Protein AF-A0A135VPW1-F1 (afdb_monomer)

Nearest PDB structures (foldseek):
  7voo-assembly1_A  TM=2.175E-01  e=2.172E-09  Homo sapiens
  7nwl-assembly1_C  TM=2.442E-01  e=1.179E-07  Homo sapiens
  4m00-assembly1_A  TM=2.120E-01  e=1.866E-07  Staphylococcus aureus subsp. aureus NCTC 8325
  6d5a-assembly1_A  TM=3.631E-01  e=8.251E-03  Mycobacterium tuberculosis H37Rv
  4z7a-assembly1_A  TM=3.609E-01  e=1.138E-02  Mycobacterium tuberculosis H37Ra

Solvent-accessible surface area (backbone atoms only — not comparable to full-atom values): 35869 Å² total; per-residue (Å²): 135,85,81,90,79,88,80,87,85,86,87,92,88,79,90,86,77,92,77,91,85,85,85,89,82,86,85,88,84,90,81,95,77,90,81,80,91,71,83,87,72,80,78,76,82,50,71,38,74,47,76,44,75,45,57,73,94,61,52,63,44,35,34,21,39,41,37,38,37,17,52,64,87,46,52,34,57,48,29,40,40,37,34,22,35,64,87,81,68,42,81,74,49,72,40,54,14,37,85,76,4,44,26,74,45,74,56,37,66,68,43,48,26,39,33,36,32,20,53,75,90,39,90,84,57,69,78,42,74,53,74,53,71,24,87,34,53,67,60,48,80,48,77,48,67,34,22,72,86,73,81,71,48,37,16,22,39,43,34,43,33,19,33,89,76,69,43,66,30,48,60,28,38,39,36,36,18,33,62,91,78,65,47,74,75,51,70,42,69,24,55,83,12,34,43,77,48,74,63,38,65,73,42,53,32,31,40,38,34,22,34,42,92,35,97,85,37,51,68,41,76,57,47,72,51,75,51,74,33,78,35,50,49,50,38,64,50,75,49,76,38,66,79,61,76,55,74,58,28,40,15,42,40,40,35,34,22,35,41,83,56,66,45,47,38,61,64,29,42,37,39,34,20,37,79,88,67,51,76,73,52,74,50,60,18,42,87,78,6,52,43,74,47,58,57,45,70,76,39,45,37,29,38,33,35,29,43,96,89,39,65,32,52,85,31,68,49,74,50,61,36,70,39,73,93,51,58,58,56,55,37,46,75,44,77,66,62,68,46,83,41,58,66,89,58,79,81,41,68,47,52,34,41,36,37,36,95,51,43,34,33,38,37,35,24,50,74,83,41,83,72,48,74,46,84,34,81,50,45,67,41,78,48,73,46,62,52,46,86,48,42,100,76,61,65,77,44,78,42,45,42,33,42,35,40,30,34,72,74,70,34,55,30,75,49,75,33,48,40,33,33,30,65,93,69,60,44,43,75,50,69,52,78,70,48,76,48,53,58,87,59,72,85,51,64,50,50,32,39,47,52,45,95,55,46,33,38,37,40,33,21,48,71,85,39,88,69,49,70,48,73,45,43,70,93,57,35,64,50,74,49,77,57,59,84,61,67,72,41,80,41,43,38,34,41,37,38,31,30,75,62,68,34,64,34,74,52,75,36,50,36,38,27,39,67,61,87,76,54,40,43,73,80,42,73,56,73,72,42,77,50,45,40,81,51,70,84,44,66,51,49,37,30,42,50,58,99,50,56,38,33,33,38,35,21,52,75,86,40,79,77,46,74,50,77,37,84,64,49,66,50,74,47,68,68,43,78,58,65,68,45,80,42,46,38,33,45,36,39,30,30,75,59,70,32,61,32,73,52,75,32,48,35,41,27,40,74,47,77,72,67,65,57,58,61,56,54,57,55,56,54,55,54,51,53,53,52,50,52,51,55,52,62,72,73,73,119

Structure (mmCIF, N/CA/C/O backbone):
data_AF-A0A135VPW1-F1
#
_entry.id   AF-A0A135VPW1-F1
#
loop_
_atom_site.group_PDB
_atom_site.id
_atom_site.type_symbol
_atom_site.label_atom_id
_atom_site.label_alt_id
_atom_site.label_comp_id
_atom_site.label_asym_id
_atom_site.label_entity_id
_atom_site.label_seq_id
_atom_site.pdbx_PDB_ins_code
_atom_site.Cartn_x
_atom_site.Cartn_y
_atom_site.Cartn_z
_atom_site.occupancy
_atom_site.B_iso_or_equiv
_atom_site.auth_seq_id
_atom_site.auth_comp_id
_atom_site.auth_asym_id
_atom_site.auth_atom_id
_atom_site.pdbx_PDB_model_num
ATOM 1 N N . MET A 1 1 ? -63.974 31.545 24.835 1.00 36.44 1 MET A N 1
ATOM 2 C CA . MET A 1 1 ? -63.116 31.720 26.025 1.00 36.44 1 MET A CA 1
ATOM 3 C C . MET A 1 1 ? -61.900 32.554 25.612 1.00 36.44 1 MET A C 1
ATOM 5 O O . MET A 1 1 ? -61.268 32.210 24.627 1.00 36.44 1 MET A O 1
ATOM 9 N N . SER A 1 2 ? -61.727 33.715 26.259 1.00 33.91 2 SER A N 1
ATOM 10 C CA . SER A 1 2 ? -60.556 34.624 26.380 1.00 33.91 2 SER A CA 1
ATOM 11 C C . SER A 1 2 ? -59.252 34.277 25.620 1.00 33.91 2 SER A C 1
ATOM 13 O O . SER A 1 2 ? -58.681 33.228 25.871 1.00 33.91 2 SER A O 1
ATOM 15 N N . LYS A 1 3 ? -58.796 35.082 24.639 1.00 34.78 3 LYS A N 1
ATOM 16 C CA . LYS A 1 3 ? -57.870 36.258 24.734 1.00 34.78 3 LYS A CA 1
ATOM 17 C C . LYS A 1 3 ? -56.442 35.906 25.210 1.00 34.78 3 LYS A C 1
ATOM 19 O O . LYS A 1 3 ? -56.280 35.508 26.351 1.00 34.78 3 LYS A O 1
ATOM 24 N N . ILE A 1 4 ? -55.439 35.953 24.315 1.00 37.72 4 ILE A N 1
ATOM 25 C CA . ILE A 1 4 ? -54.519 37.094 24.017 1.00 37.72 4 ILE A CA 1
ATOM 26 C C . ILE A 1 4 ? -53.547 37.381 25.169 1.00 37.72 4 ILE A C 1
ATOM 28 O O . ILE A 1 4 ? -54.029 37.569 26.271 1.00 37.72 4 ILE A O 1
ATOM 32 N N . HIS A 1 5 ? -52.239 37.494 24.878 1.00 37.44 5 HIS A N 1
ATOM 33 C CA . HIS A 1 5 ? -51.304 38.622 25.148 1.00 37.44 5 HIS A CA 1
ATOM 34 C C . HIS A 1 5 ? -49.951 38.266 24.473 1.00 37.44 5 HIS A C 1
ATOM 36 O O . HIS A 1 5 ? -49.428 37.190 24.712 1.00 37.44 5 HIS A O 1
ATOM 42 N N . ARG A 1 6 ? -49.493 38.979 23.423 1.00 35.12 6 ARG A N 1
ATOM 43 C CA . ARG A 1 6 ? -48.695 40.237 23.444 1.00 35.12 6 ARG A CA 1
ATOM 44 C C . ARG A 1 6 ? -47.349 40.010 24.171 1.00 35.12 6 ARG A C 1
ATOM 46 O O . ARG A 1 6 ? -47.383 39.634 25.327 1.00 35.12 6 ARG A O 1
ATOM 53 N N . ALA A 1 7 ? -46.160 40.248 23.608 1.00 26.55 7 ALA A N 1
ATOM 54 C CA . ALA A 1 7 ? -45.679 41.496 23.004 1.00 26.55 7 ALA A CA 1
ATOM 55 C C . ALA A 1 7 ? -44.160 41.419 22.653 1.00 26.55 7 ALA A C 1
ATOM 57 O O . ALA A 1 7 ? -43.511 40.466 23.059 1.00 26.55 7 ALA A O 1
ATOM 58 N N . PHE A 1 8 ? -43.625 42.502 22.052 1.00 26.28 8 PHE A N 1
ATOM 59 C CA . PHE A 1 8 ? -42.208 42.959 22.030 1.00 26.28 8 PHE A CA 1
ATOM 60 C C . PHE A 1 8 ? -41.194 42.103 21.228 1.00 26.28 8 PHE A C 1
ATOM 62 O O . PHE A 1 8 ? -41.152 40.898 21.379 1.00 26.28 8 PHE A O 1
ATOM 69 N N . ALA A 1 9 ? -40.425 42.587 20.241 1.00 23.86 9 ALA A N 1
ATOM 70 C CA . ALA A 1 9 ? -39.538 43.751 20.065 1.00 23.86 9 ALA A CA 1
ATOM 71 C C . ALA A 1 9 ? -38.043 43.381 20.192 1.00 23.86 9 ALA A C 1
ATOM 73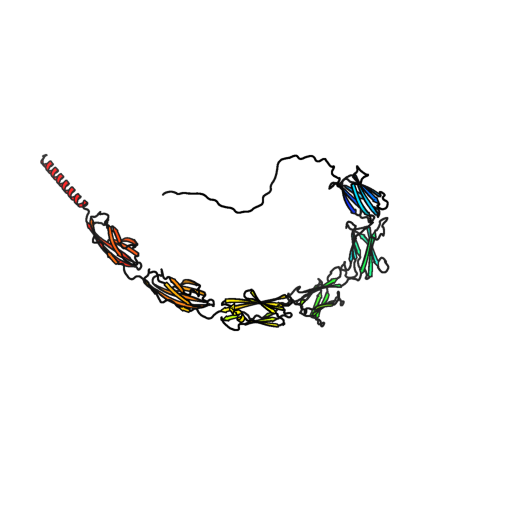 O O . ALA A 1 9 ? -37.619 42.871 21.217 1.00 23.86 9 ALA A O 1
ATOM 74 N N . PHE A 1 10 ? -37.283 43.853 19.195 1.00 28.45 10 PHE A N 1
ATOM 75 C CA . PHE A 1 10 ? -35.940 44.448 19.296 1.00 28.45 10 PHE A CA 1
ATOM 76 C C . PHE A 1 10 ? -34.667 43.574 19.383 1.00 28.45 10 PHE A C 1
ATOM 78 O O . PHE A 1 10 ? -34.602 42.607 20.126 1.00 28.45 10 PHE A O 1
ATOM 85 N N . LEU A 1 11 ? -33.619 44.109 18.721 1.00 25.77 11 LEU A N 1
ATOM 86 C CA . LEU A 1 11 ? -32.162 43.890 18.893 1.00 25.77 11 LEU A CA 1
ATOM 87 C C . LEU A 1 11 ? -31.570 42.635 18.193 1.00 25.77 11 LEU A C 1
ATOM 89 O O . LEU A 1 11 ? -31.928 41.527 18.553 1.00 25.77 11 LEU A O 1
ATOM 93 N N . PHE A 1 12 ? -30.741 42.654 17.133 1.00 27.06 12 PHE A N 1
ATOM 94 C CA . PHE A 1 12 ? -29.656 43.515 16.595 1.00 27.06 12 PHE A CA 1
ATOM 95 C C . PHE A 1 12 ? -28.272 43.323 17.253 1.00 27.06 12 PHE A C 1
ATOM 97 O O . PHE A 1 12 ? -28.040 43.891 18.311 1.00 27.06 12 PHE A O 1
ATOM 104 N N . LEU A 1 13 ? -27.363 42.583 16.590 1.00 24.67 13 LEU A N 1
ATOM 105 C CA . LEU A 1 13 ? -25.873 42.625 16.611 1.00 24.67 13 LEU A CA 1
ATOM 106 C C . LEU A 1 13 ? -25.367 41.315 15.948 1.00 24.67 13 LEU A C 1
ATOM 108 O O . LEU A 1 13 ? -25.973 40.284 16.189 1.00 24.67 13 LEU A O 1
ATOM 112 N N . VAL A 1 14 ? -24.286 41.181 15.176 1.00 27.41 14 VAL A N 1
ATOM 113 C CA . VAL A 1 14 ? -23.276 42.058 14.570 1.00 27.41 14 VAL A CA 1
ATOM 114 C C . VAL A 1 14 ? -22.440 41.180 13.614 1.00 27.41 14 VAL A C 1
ATOM 116 O O . VAL A 1 14 ? -22.398 39.969 13.785 1.00 27.41 14 VAL A O 1
ATOM 119 N N . LEU A 1 15 ? -21.817 41.847 12.635 1.00 25.19 15 LEU A N 1
ATOM 120 C CA . LEU A 1 15 ? -20.680 41.506 11.757 1.00 25.19 15 LEU A CA 1
ATOM 121 C C . LEU A 1 15 ? -20.151 40.061 11.662 1.00 25.19 15 LEU A C 1
ATOM 123 O O . LEU A 1 15 ? -19.870 39.415 12.659 1.00 25.19 15 LEU A O 1
ATOM 127 N N . PHE A 1 16 ? -19.784 39.694 10.432 1.00 26.14 16 PHE A N 1
ATOM 128 C CA . PHE A 1 16 ? -18.421 39.427 9.906 1.00 26.14 16 PHE A CA 1
ATOM 129 C C . PHE A 1 16 ? -18.637 38.879 8.468 1.00 26.14 16 PHE A C 1
ATOM 131 O O . PHE A 1 16 ? -19.653 38.242 8.230 1.00 26.14 16 PHE A O 1
ATOM 138 N N . LEU A 1 17 ? -17.809 38.997 7.430 1.00 25.94 17 LEU A N 1
ATOM 139 C CA . LEU A 1 17 ? -16.674 39.812 6.990 1.00 25.94 17 LEU A CA 1
ATOM 140 C C . LEU A 1 17 ? -16.443 39.330 5.524 1.00 25.94 17 LEU A C 1
ATOM 142 O O . LEU A 1 17 ? -16.718 38.166 5.253 1.00 25.94 17 LEU A O 1
ATOM 146 N N . VAL A 1 18 ? -15.889 40.174 4.634 1.00 26.39 18 VAL A N 1
ATOM 147 C CA . VAL A 1 18 ? -15.203 39.788 3.361 1.00 26.39 18 VAL A CA 1
ATOM 148 C C . VAL A 1 18 ? -16.096 39.197 2.241 1.00 26.39 18 VAL A C 1
ATOM 150 O O . VAL A 1 18 ? -16.946 38.365 2.490 1.00 26.39 18 VAL A O 1
ATOM 153 N N . SER A 1 19 ? -15.951 39.429 0.937 1.00 26.19 19 SER A N 1
ATOM 154 C CA . SER A 1 19 ? -15.420 40.462 0.039 1.00 26.19 19 SER A CA 1
ATOM 155 C C . SER A 1 19 ? -15.655 39.897 -1.385 1.00 26.19 19 SER A C 1
ATOM 157 O O . SER A 1 19 ? -15.443 38.701 -1.538 1.00 26.19 19 SER A O 1
ATOM 159 N N . VAL A 1 20 ? -15.941 40.744 -2.398 1.00 27.23 20 VAL A N 1
ATOM 160 C CA . VAL A 1 20 ? -15.317 40.682 -3.762 1.00 27.23 20 VAL A CA 1
ATOM 161 C C . VAL A 1 20 ? -15.808 39.472 -4.628 1.00 27.23 20 VAL A C 1
ATOM 163 O O . VAL A 1 20 ? -15.611 38.332 -4.254 1.00 27.23 20 VAL A O 1
ATOM 166 N N . ILE A 1 21 ? -16.476 39.553 -5.800 1.00 28.25 21 ILE A N 1
ATOM 167 C CA . ILE A 1 21 ? -16.430 40.446 -6.986 1.00 28.25 21 ILE A CA 1
ATOM 168 C C . ILE A 1 21 ? -17.747 40.343 -7.799 1.00 28.25 21 ILE A C 1
ATOM 170 O O . ILE A 1 21 ? -18.502 39.384 -7.702 1.00 28.25 21 ILE A O 1
ATOM 174 N N . THR A 1 22 ? -17.958 41.391 -8.592 1.00 30.41 22 THR A N 1
ATOM 175 C CA . THR A 1 22 ? -19.011 41.834 -9.525 1.00 30.41 22 THR A CA 1
ATOM 176 C C . THR A 1 22 ? -19.550 40.864 -10.596 1.00 30.41 22 THR A C 1
ATOM 178 O O . THR A 1 22 ? -18.863 39.936 -11.014 1.00 30.41 22 THR A O 1
ATOM 181 N N . PRO A 1 23 ? -20.702 41.211 -11.214 1.00 29.78 23 PRO A N 1
ATOM 182 C CA . PRO A 1 23 ? -20.959 40.971 -12.629 1.00 29.78 23 PRO A CA 1
ATOM 183 C C . PRO A 1 23 ? -20.834 42.263 -13.461 1.00 29.78 23 PRO A C 1
ATOM 185 O O . PRO A 1 23 ? -21.207 43.358 -13.040 1.00 29.78 23 PRO A O 1
ATOM 188 N N . VAL A 1 24 ? -20.286 42.105 -14.664 1.00 32.44 24 VAL A N 1
ATOM 189 C CA . VAL A 1 24 ? -20.078 43.128 -15.697 1.00 32.44 24 VAL A CA 1
ATOM 190 C C . VAL A 1 24 ? -21.305 43.202 -16.606 1.00 32.44 24 VAL A C 1
ATOM 192 O O . VAL A 1 24 ? -21.709 42.170 -17.132 1.00 32.44 24 VAL A O 1
ATOM 195 N N . ALA A 1 25 ? -21.832 44.405 -16.867 1.00 27.12 25 ALA A N 1
ATOM 196 C CA . ALA A 1 25 ? -22.456 44.751 -18.151 1.00 27.12 25 ALA A CA 1
ATOM 197 C C . ALA A 1 25 ? -22.678 46.271 -18.322 1.00 27.12 25 ALA A C 1
ATOM 199 O O . ALA A 1 25 ? -23.397 46.903 -17.557 1.00 27.12 25 ALA A O 1
ATOM 200 N N . PHE A 1 26 ? -22.061 46.787 -19.387 1.00 26.80 26 PHE A N 1
ATOM 201 C CA . PHE A 1 26 ? -22.543 47.770 -20.367 1.00 26.80 26 PHE A CA 1
ATOM 202 C C . PHE A 1 26 ? -23.136 49.141 -19.958 1.00 26.80 26 PHE A C 1
ATOM 204 O O . PHE A 1 26 ? -24.311 49.289 -19.652 1.00 26.80 26 PHE A O 1
ATOM 211 N N . ASN A 1 27 ? -22.291 50.138 -20.254 1.00 29.00 27 ASN A N 1
ATOM 212 C CA . ASN A 1 27 ? -22.462 51.235 -21.223 1.00 29.00 27 ASN A CA 1
ATOM 213 C C . ASN A 1 27 ? -23.011 52.612 -20.804 1.00 29.00 27 ASN A C 1
ATOM 215 O O . ASN A 1 27 ? -24.073 52.753 -20.214 1.00 29.00 27 ASN A O 1
ATOM 219 N N . GLU A 1 28 ? -22.279 53.607 -21.326 1.00 30.75 28 GLU A N 1
ATOM 220 C CA . GLU A 1 28 ? -22.708 54.952 -21.727 1.00 30.75 28 GLU A CA 1
ATOM 221 C C . GLU A 1 28 ? -23.096 55.975 -20.641 1.00 30.75 28 GLU A C 1
ATOM 223 O O . GLU A 1 28 ? -24.232 56.044 -20.185 1.00 30.75 28 GLU A O 1
ATOM 228 N N . ASN A 1 29 ? -22.198 56.926 -20.337 1.00 29.70 29 ASN A N 1
ATOM 229 C CA . ASN A 1 29 ? -22.068 58.179 -21.107 1.00 29.70 29 ASN A CA 1
ATOM 230 C C . ASN A 1 29 ? -21.249 59.272 -20.373 1.00 29.70 29 ASN A C 1
ATOM 232 O O . ASN A 1 29 ? -21.321 59.417 -19.158 1.00 29.70 29 ASN A O 1
ATOM 236 N N . LEU A 1 30 ? -20.620 60.139 -21.186 1.00 31.23 30 LEU A N 1
ATOM 237 C CA . LEU A 1 30 ? -20.388 61.582 -20.957 1.00 31.23 30 LEU A CA 1
ATOM 238 C C . LEU A 1 30 ? -19.307 62.038 -19.947 1.00 31.23 30 LEU A C 1
ATOM 240 O O . LEU A 1 30 ? -19.571 62.160 -18.757 1.00 31.23 30 LEU A O 1
ATOM 244 N N . ARG A 1 31 ? -18.175 62.563 -20.451 1.00 30.06 31 ARG A N 1
ATOM 245 C CA . ARG A 1 31 ? -17.957 64.018 -20.683 1.00 30.06 31 ARG A CA 1
ATOM 246 C C . ARG A 1 31 ? -16.491 64.357 -20.970 1.00 30.06 31 ARG A C 1
ATOM 248 O O . ARG A 1 31 ? -15.594 64.002 -20.216 1.00 30.06 31 ARG A O 1
ATOM 255 N N . LEU A 1 32 ? -16.303 65.137 -22.036 1.00 34.06 32 LEU A N 1
ATOM 256 C CA . LEU A 1 32 ? -15.078 65.866 -22.347 1.00 34.06 32 LEU A CA 1
ATOM 257 C C . LEU A 1 32 ? -14.764 66.895 -21.250 1.00 34.06 32 LEU A C 1
ATOM 259 O O . LEU A 1 32 ? -15.584 67.767 -20.957 1.00 34.06 32 LEU A O 1
ATOM 263 N N . GLY A 1 33 ? -13.539 66.823 -20.735 1.00 31.78 33 GLY A N 1
ATOM 264 C CA . GLY A 1 33 ? -12.822 67.914 -20.088 1.00 31.78 33 GLY A CA 1
ATOM 265 C C . GLY A 1 33 ? -11.517 68.144 -20.849 1.00 31.78 33 GLY A C 1
ATOM 266 O O . GLY A 1 33 ? -10.715 67.231 -21.009 1.00 31.78 33 GLY A O 1
ATOM 267 N N . THR A 1 34 ? -11.361 69.351 -21.374 1.00 43.19 34 THR A N 1
ATOM 268 C CA . THR A 1 34 ? -10.241 69.865 -22.172 1.00 43.19 34 THR A CA 1
ATOM 269 C C . THR A 1 34 ? -8.930 69.972 -21.386 1.00 43.19 34 THR A C 1
ATOM 271 O O . THR A 1 34 ? -8.953 70.434 -20.246 1.00 43.19 34 THR A O 1
ATOM 274 N N . SER A 1 35 ? -7.793 69.667 -22.022 1.00 30.88 35 SER A N 1
ATOM 275 C CA . SER A 1 35 ? -6.440 70.110 -21.625 1.00 30.88 35 SER A CA 1
ATOM 276 C C . SER A 1 35 ? -5.488 70.006 -22.838 1.00 30.88 35 SER A C 1
ATOM 278 O O . SER A 1 35 ? -5.784 69.234 -23.747 1.00 30.88 35 SER A O 1
ATOM 280 N N . PRO A 1 36 ? -4.440 70.842 -22.930 1.00 39.22 36 PRO A N 1
ATOM 281 C CA . PRO A 1 36 ? -4.185 71.765 -24.029 1.00 39.22 36 PRO A CA 1
ATOM 282 C C . PRO A 1 36 ? -3.445 71.146 -25.225 1.00 39.22 36 PRO A C 1
ATOM 284 O O . PRO A 1 36 ? -2.729 70.155 -25.097 1.00 39.22 36 PRO A O 1
ATOM 287 N N . GLU A 1 37 ? -3.592 71.802 -26.379 1.00 45.53 37 GLU A N 1
ATOM 288 C CA . GLU A 1 37 ? -2.792 71.589 -27.587 1.00 45.53 37 GLU A CA 1
ATOM 289 C C . GLU A 1 37 ? -1.294 71.546 -27.258 1.00 45.53 37 GLU A C 1
ATOM 291 O O . GLU A 1 37 ? -0.695 72.549 -26.863 1.00 45.53 37 GLU A O 1
ATOM 296 N N . MET A 1 38 ? -0.685 70.378 -27.462 1.00 41.34 38 MET A N 1
ATOM 297 C CA . MET A 1 38 ? 0.735 70.296 -27.778 1.00 41.34 38 MET A CA 1
ATOM 298 C C . MET A 1 38 ? 0.906 70.527 -29.285 1.00 41.34 38 MET A C 1
ATOM 300 O O . MET A 1 38 ? 0.056 70.084 -30.063 1.00 41.34 38 MET A O 1
ATOM 304 N N . PRO A 1 39 ? 1.971 71.222 -29.714 1.00 38.84 39 PRO A N 1
ATOM 305 C CA . PRO A 1 39 ? 2.235 71.442 -31.127 1.00 38.84 39 PRO A CA 1
ATOM 306 C C . PRO A 1 39 ? 2.385 70.098 -31.848 1.00 38.84 39 PRO A C 1
ATOM 308 O O . PRO A 1 39 ? 3.014 69.169 -31.346 1.00 38.84 39 PRO A O 1
ATOM 311 N N . PHE A 1 40 ? 1.769 70.012 -33.023 1.00 38.97 40 PHE A N 1
ATOM 312 C CA . PHE A 1 40 ? 1.881 68.901 -33.957 1.00 38.97 40 PHE A CA 1
ATOM 313 C C . PHE A 1 40 ? 3.352 68.711 -34.360 1.00 38.97 40 PHE A C 1
ATOM 315 O O . PHE A 1 40 ? 3.874 69.461 -35.182 1.00 38.97 40 PHE A O 1
ATOM 322 N N . GLU A 1 41 ? 4.015 67.718 -33.775 1.00 38.78 41 GLU A N 1
ATOM 323 C CA . GLU A 1 41 ? 5.175 67.070 -34.387 1.00 38.78 41 GLU A CA 1
ATOM 324 C C . GLU A 1 41 ? 4.624 66.097 -35.445 1.00 38.78 41 GLU A C 1
ATOM 326 O O . GLU A 1 41 ? 3.803 65.240 -35.094 1.00 38.78 41 GLU A O 1
ATOM 331 N N . PRO A 1 42 ? 4.987 66.211 -36.736 1.00 40.22 42 PRO A N 1
ATOM 332 C CA . PRO A 1 42 ? 4.637 65.178 -37.701 1.00 40.22 42 PRO A CA 1
ATOM 333 C C . PRO A 1 42 ? 5.230 63.853 -37.210 1.00 40.22 42 PRO A C 1
ATOM 335 O O . PRO A 1 42 ? 6.422 63.775 -36.926 1.00 40.22 42 PRO A O 1
ATOM 338 N N . ALA A 1 43 ? 4.389 62.824 -37.069 1.00 44.97 43 ALA A N 1
ATOM 339 C CA . ALA A 1 43 ? 4.836 61.498 -36.660 1.00 44.97 43 ALA A CA 1
ATOM 340 C C . ALA A 1 43 ? 6.003 61.065 -37.557 1.00 44.97 43 ALA A C 1
ATOM 342 O O . ALA A 1 43 ? 5.862 61.044 -38.782 1.00 44.97 43 ALA A O 1
ATOM 343 N N . THR A 1 44 ? 7.148 60.748 -36.951 1.00 51.31 44 THR A N 1
ATOM 344 C CA . THR A 1 44 ? 8.280 60.157 -37.659 1.00 51.31 44 THR A CA 1
ATOM 345 C C . THR A 1 44 ? 7.774 58.933 -38.420 1.00 51.31 44 THR A C 1
ATOM 347 O O . THR A 1 44 ? 7.123 58.054 -37.853 1.00 51.31 44 THR A O 1
ATOM 350 N N . THR A 1 45 ? 8.000 58.904 -39.730 1.00 58.56 45 THR A N 1
ATOM 351 C CA . THR A 1 45 ? 7.690 57.763 -40.590 1.00 58.56 45 THR A CA 1
ATOM 352 C C . THR A 1 45 ? 8.387 56.528 -40.021 1.00 58.56 45 THR A C 1
ATOM 354 O O . THR A 1 45 ? 9.610 56.438 -40.011 1.00 58.56 45 THR A O 1
ATOM 357 N N . ASN A 1 46 ? 7.626 55.572 -39.484 1.00 74.44 46 ASN A N 1
ATOM 358 C CA . ASN A 1 46 ? 8.196 54.362 -38.894 1.00 74.44 46 ASN A CA 1
ATOM 359 C C . ASN A 1 46 ? 8.238 53.272 -39.962 1.00 74.44 46 ASN A C 1
ATOM 361 O O . ASN A 1 46 ? 7.369 52.396 -40.007 1.00 74.44 46 ASN A O 1
ATOM 365 N N . PHE A 1 47 ? 9.203 53.382 -40.875 1.00 83.44 47 PHE A N 1
ATOM 366 C CA . PHE A 1 47 ? 9.346 52.416 -41.955 1.00 83.44 47 PHE A CA 1
ATOM 367 C C . PHE A 1 47 ? 9.824 51.074 -41.398 1.00 83.44 47 PHE A C 1
ATOM 369 O O . PHE A 1 47 ? 10.891 50.964 -40.786 1.00 83.44 47 PHE A O 1
ATOM 376 N N . VAL A 1 48 ? 9.018 50.048 -41.645 1.00 87.69 48 VAL A N 1
ATOM 377 C CA . VAL A 1 48 ? 9.328 48.645 -41.389 1.00 87.69 48 VAL A CA 1
ATOM 378 C C . VAL A 1 48 ? 9.591 47.998 -42.740 1.00 87.69 48 VAL A C 1
ATOM 380 O O . VAL A 1 48 ? 8.752 48.074 -43.638 1.00 87.69 48 VAL A O 1
ATOM 383 N N . VAL A 1 49 ? 10.772 47.404 -42.880 1.00 91.94 49 VAL A N 1
ATOM 384 C CA . VAL A 1 49 ? 11.207 46.705 -44.089 1.00 91.94 49 VAL A CA 1
ATOM 385 C C . VAL A 1 49 ? 11.467 45.263 -43.696 1.00 91.94 49 VAL A C 1
ATOM 387 O O . VAL A 1 49 ? 12.359 45.005 -42.889 1.00 91.94 49 VAL A O 1
ATOM 390 N N . ASP A 1 50 ? 10.674 44.350 -44.242 1.00 93.75 50 ASP A N 1
ATOM 391 C CA . ASP A 1 50 ? 10.918 42.914 -44.146 1.00 93.75 50 ASP A CA 1
ATOM 392 C C . ASP A 1 50 ? 11.505 42.440 -45.469 1.00 93.75 50 ASP A C 1
ATOM 394 O O . ASP A 1 50 ? 11.085 42.901 -46.531 1.00 93.75 50 ASP A O 1
ATOM 398 N N . ILE A 1 51 ? 12.466 41.529 -45.405 1.00 93.75 51 ILE A N 1
ATOM 399 C CA . ILE A 1 51 ? 13.145 41.005 -46.586 1.00 93.75 51 ILE A CA 1
ATOM 400 C C . ILE A 1 51 ? 13.025 39.494 -46.545 1.00 93.75 51 ILE A C 1
ATOM 402 O O . ILE A 1 51 ? 13.291 38.876 -45.513 1.00 93.75 51 ILE A O 1
ATOM 406 N N . ARG A 1 52 ? 12.610 38.918 -47.666 1.00 91.44 52 ARG A N 1
ATOM 407 C CA . ARG A 1 52 ? 12.543 37.479 -47.881 1.00 91.44 52 ARG A CA 1
ATOM 408 C C . ARG A 1 52 ? 13.458 37.113 -49.040 1.00 91.44 52 ARG A C 1
ATOM 410 O O . ARG A 1 52 ? 13.363 37.736 -50.094 1.00 91.44 52 ARG A O 1
ATOM 417 N N . ILE A 1 53 ? 14.285 36.097 -48.825 1.00 89.50 53 ILE A N 1
ATOM 418 C CA . ILE A 1 53 ? 15.056 35.425 -49.874 1.00 89.50 53 ILE A CA 1
ATOM 419 C C . ILE A 1 53 ? 14.203 34.271 -50.400 1.00 89.50 53 ILE A C 1
ATOM 421 O O . ILE A 1 53 ? 13.523 33.606 -49.610 1.00 89.50 53 ILE A O 1
ATOM 425 N N . TYR A 1 54 ? 14.157 34.091 -51.713 1.00 86.62 54 TYR A N 1
ATOM 426 C CA . TYR A 1 54 ? 13.383 33.037 -52.364 1.00 86.62 54 TYR A CA 1
ATOM 427 C C . TYR A 1 54 ? 13.969 32.712 -53.739 1.00 86.62 54 TYR A C 1
ATOM 429 O O . TYR A 1 54 ? 14.776 33.476 -54.248 1.00 86.62 54 TYR A O 1
ATOM 437 N N . ASN A 1 55 ? 13.498 31.623 -54.355 1.00 81.50 55 ASN A N 1
ATOM 438 C CA . ASN A 1 55 ? 13.849 31.282 -55.734 1.00 81.50 55 ASN A CA 1
ATOM 439 C C . ASN A 1 55 ? 12.611 31.419 -56.622 1.00 81.50 55 ASN A C 1
ATOM 441 O O . ASN A 1 55 ? 11.689 30.592 -56.630 1.00 81.50 55 ASN A O 1
ATOM 445 N N . ASN A 1 56 ? 12.569 32.490 -57.394 1.00 81.56 56 ASN A N 1
ATOM 446 C CA . ASN A 1 56 ? 11.561 32.746 -58.395 1.00 81.56 56 ASN A CA 1
ATOM 447 C C . ASN A 1 56 ? 11.639 31.677 -59.490 1.00 81.56 56 ASN A C 1
ATOM 449 O O . ASN A 1 56 ? 12.700 31.336 -60.004 1.00 81.56 56 ASN A O 1
ATOM 453 N N . LEU A 1 57 ? 10.480 31.127 -59.857 1.00 75.50 57 LEU A N 1
ATOM 454 C CA . LEU A 1 57 ? 10.366 30.031 -60.829 1.00 75.50 57 LEU A CA 1
ATOM 455 C C . LEU A 1 57 ? 11.183 28.767 -60.482 1.00 75.50 57 LEU A C 1
ATOM 457 O O . LEU A 1 57 ? 11.381 27.937 -61.367 1.00 75.50 57 LEU A O 1
ATOM 461 N N . MET A 1 58 ? 11.599 28.588 -59.218 1.00 70.81 58 MET A N 1
ATOM 462 C CA . MET A 1 58 ? 12.438 27.460 -58.777 1.00 70.81 58 MET A CA 1
ATOM 463 C C . MET A 1 58 ? 13.771 27.368 -59.544 1.00 70.81 58 MET A C 1
ATOM 465 O O . MET A 1 58 ? 14.274 26.271 -59.795 1.00 70.81 58 MET A O 1
ATOM 469 N N . ALA A 1 59 ? 14.315 28.508 -59.978 1.00 75.75 59 ALA A N 1
ATOM 470 C CA . ALA A 1 59 ? 15.631 28.558 -60.598 1.00 75.75 59 ALA A CA 1
ATOM 471 C C . ALA A 1 59 ? 16.730 28.399 -59.533 1.00 75.75 59 ALA A C 1
ATOM 473 O O . ALA A 1 59 ? 16.576 28.856 -58.404 1.00 75.75 59 ALA A O 1
ATOM 474 N N . PHE A 1 60 ? 17.822 27.720 -59.889 1.00 83.38 60 PHE A N 1
ATOM 475 C CA . PHE A 1 60 ? 19.035 27.636 -59.072 1.00 83.38 60 PHE A CA 1
ATOM 476 C C . PHE A 1 60 ? 20.101 28.523 -59.706 1.00 83.38 60 PHE A C 1
ATOM 478 O O . PHE A 1 60 ? 20.954 28.065 -60.467 1.00 83.38 60 PHE A O 1
ATOM 485 N N . ASN A 1 61 ? 19.984 29.812 -59.432 1.00 81.81 61 ASN A N 1
ATOM 486 C CA . ASN A 1 61 ? 20.818 30.895 -59.929 1.00 81.81 61 ASN A CA 1
ATOM 487 C C . ASN A 1 61 ? 21.116 31.873 -58.779 1.00 81.81 61 ASN A C 1
ATOM 489 O O . ASN A 1 61 ? 21.066 31.460 -57.629 1.00 81.81 61 ASN A O 1
ATOM 493 N N . ASP A 1 62 ? 21.496 33.118 -59.072 1.00 87.31 62 ASP A N 1
ATOM 494 C CA . ASP A 1 62 ? 21.709 34.121 -58.023 1.00 87.31 62 ASP A CA 1
ATOM 495 C C . ASP A 1 62 ? 20.421 34.412 -57.224 1.00 87.31 62 ASP A C 1
ATOM 497 O O . ASP A 1 62 ? 19.329 34.355 -57.788 1.00 87.31 62 ASP A O 1
ATOM 501 N N . ASP A 1 63 ? 20.555 34.806 -55.956 1.00 88.25 63 ASP A N 1
ATOM 502 C CA . ASP A 1 63 ? 19.432 35.021 -55.038 1.00 88.25 63 ASP A CA 1
ATOM 503 C C . ASP A 1 63 ? 18.389 36.049 -55.512 1.00 88.25 63 ASP A C 1
ATOM 505 O O . ASP A 1 63 ? 18.716 37.149 -55.987 1.00 88.25 63 ASP A O 1
ATOM 509 N N . ASP A 1 64 ? 17.112 35.743 -55.249 1.00 91.06 64 ASP A N 1
ATOM 510 C CA . ASP A 1 64 ? 16.011 36.695 -55.388 1.00 91.06 64 ASP A CA 1
ATOM 511 C C . ASP A 1 64 ? 15.589 37.272 -54.036 1.00 91.06 64 ASP A C 1
ATOM 513 O O . ASP A 1 64 ? 15.387 36.565 -53.044 1.00 91.06 64 ASP A O 1
ATOM 517 N N . PHE A 1 65 ? 15.343 38.582 -54.013 1.00 93.31 65 PHE A N 1
ATOM 518 C CA . PHE A 1 65 ? 14.933 39.298 -52.808 1.00 93.31 65 PHE A CA 1
ATOM 519 C C . PHE A 1 65 ? 13.570 39.947 -52.996 1.00 93.31 65 PHE A C 1
ATOM 521 O O . PHE A 1 65 ? 13.351 40.744 -53.909 1.00 93.31 65 PHE A O 1
ATOM 528 N N . GLU A 1 66 ? 12.647 39.656 -52.086 1.00 94.50 66 GLU A N 1
ATOM 529 C CA . GLU A 1 66 ? 11.369 40.347 -51.964 1.00 94.50 66 GLU A CA 1
ATOM 530 C C . GLU A 1 66 ? 11.408 41.251 -50.730 1.00 94.50 66 GLU A C 1
ATOM 532 O O . GLU A 1 66 ? 11.458 40.795 -49.587 1.00 94.50 66 GLU A O 1
ATOM 537 N N . PHE A 1 67 ? 11.365 42.556 -50.971 1.00 95.88 67 PHE A N 1
ATOM 538 C CA . PHE A 1 67 ? 11.238 43.577 -49.946 1.00 95.88 67 PHE A CA 1
ATOM 539 C C . PHE A 1 67 ? 9.768 43.879 -49.719 1.00 95.88 67 PHE A C 1
ATOM 541 O O . PHE A 1 67 ? 9.045 44.174 -50.667 1.00 95.88 67 PHE A O 1
ATOM 548 N N . ARG A 1 68 ? 9.335 43.899 -48.460 1.00 95.31 68 ARG A N 1
ATOM 549 C CA . ARG A 1 68 ? 8.023 44.399 -48.053 1.00 95.31 68 ARG A CA 1
ATOM 550 C C . ARG A 1 68 ? 8.185 45.649 -47.204 1.00 95.31 68 ARG A C 1
ATOM 552 O O . ARG A 1 68 ? 8.624 45.577 -46.059 1.00 95.31 68 ARG A O 1
ATOM 559 N N . VAL A 1 69 ? 7.782 46.791 -47.746 1.00 92.81 69 VAL A N 1
ATOM 560 C CA . VAL A 1 69 ? 7.894 48.091 -47.082 1.00 92.81 69 VAL A CA 1
ATOM 561 C C . VAL A 1 69 ? 6.542 48.533 -46.534 1.00 92.81 69 VAL A C 1
ATOM 563 O O . VAL A 1 69 ? 5.530 48.588 -47.240 1.00 92.81 69 VAL A O 1
ATOM 566 N N . ARG A 1 70 ? 6.528 48.886 -45.250 1.00 91.62 70 ARG A N 1
ATOM 567 C CA . ARG A 1 70 ? 5.345 49.352 -44.525 1.00 91.62 70 ARG A CA 1
ATOM 568 C C . ARG A 1 70 ? 5.666 50.604 -43.720 1.00 91.62 70 ARG A C 1
ATOM 570 O O . ARG A 1 70 ? 6.771 50.741 -43.210 1.00 91.62 70 ARG A O 1
ATOM 577 N N . ASN A 1 71 ? 4.691 51.490 -43.542 1.00 86.88 71 ASN A N 1
ATOM 578 C CA . ASN A 1 71 ? 4.739 52.524 -42.508 1.00 86.88 71 ASN A CA 1
ATOM 579 C C . ASN A 1 71 ? 3.914 52.036 -41.314 1.00 86.88 71 ASN A C 1
ATOM 581 O O . ASN A 1 71 ? 2.683 51.952 -41.384 1.00 86.88 71 ASN A O 1
ATOM 585 N N . GLY A 1 72 ? 4.597 51.619 -40.249 1.00 85.75 72 GLY A N 1
ATOM 586 C CA . GLY A 1 72 ? 3.994 50.798 -39.204 1.00 85.75 72 GLY A CA 1
ATOM 587 C C . GLY A 1 72 ? 3.474 49.479 -39.785 1.00 85.75 72 GLY A C 1
ATOM 588 O O . GLY A 1 72 ? 4.251 48.624 -40.200 1.00 85.75 72 GLY A O 1
ATOM 589 N N . THR A 1 73 ? 2.152 49.303 -39.831 1.00 85.88 73 THR A N 1
ATOM 590 C CA . THR A 1 73 ? 1.502 48.095 -40.374 1.00 85.88 73 THR A CA 1
ATOM 591 C C . THR A 1 73 ? 0.953 48.267 -41.792 1.00 85.88 73 THR A C 1
ATOM 593 O O . THR A 1 73 ? 0.553 47.276 -42.405 1.00 85.88 73 THR A O 1
ATOM 596 N N . ILE A 1 74 ? 0.932 49.494 -42.324 1.00 88.38 74 ILE A N 1
ATOM 597 C CA . ILE A 1 74 ? 0.292 49.827 -43.602 1.00 88.38 74 ILE A CA 1
ATOM 598 C C . ILE A 1 74 ? 1.309 49.674 -44.739 1.00 88.38 74 ILE A C 1
ATOM 600 O O . ILE A 1 74 ? 2.350 50.332 -44.684 1.00 88.38 74 ILE A O 1
ATOM 604 N N . PRO A 1 75 ? 1.037 48.861 -45.776 1.00 90.81 75 PRO A N 1
ATOM 605 C CA . PRO A 1 75 ? 1.908 48.770 -46.942 1.00 90.81 75 PRO A CA 1
ATOM 606 C C . PRO A 1 75 ? 2.055 50.099 -47.677 1.00 90.81 75 PRO A C 1
ATOM 608 O O . PRO A 1 75 ? 1.075 50.821 -47.868 1.00 90.81 75 PRO A O 1
ATOM 611 N N . LEU A 1 76 ? 3.280 50.417 -48.089 1.00 89.12 76 LEU A N 1
ATOM 612 C CA . LEU A 1 76 ? 3.566 51.639 -48.831 1.00 89.12 76 LEU A CA 1
ATOM 613 C C . LEU A 1 76 ? 3.591 51.365 -50.324 1.00 89.12 76 LEU A C 1
ATOM 615 O O . LEU A 1 76 ? 4.366 50.538 -50.777 1.00 89.12 76 LEU A O 1
ATOM 619 N N . ASN A 1 77 ? 2.793 52.104 -51.087 1.00 89.38 77 ASN A N 1
ATOM 620 C CA . ASN A 1 77 ? 2.839 52.077 -52.546 1.00 89.38 77 ASN A CA 1
ATOM 621 C C . ASN A 1 77 ? 3.832 53.128 -53.069 1.00 89.38 77 ASN A C 1
ATOM 623 O O . ASN A 1 77 ? 3.833 54.264 -52.586 1.00 89.38 77 ASN A O 1
ATOM 627 N N . ASN A 1 78 ? 4.608 52.775 -54.090 1.00 89.88 78 ASN A N 1
ATO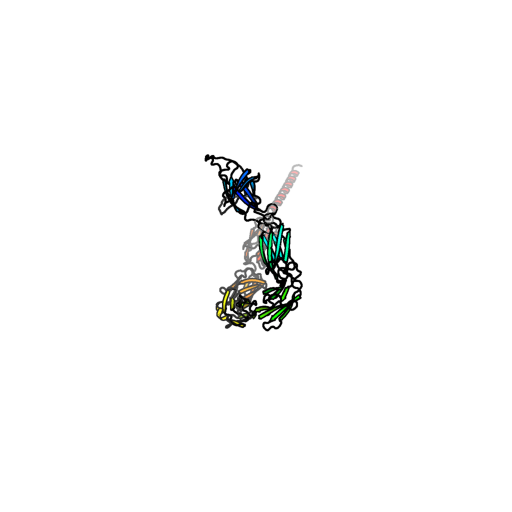M 628 C CA . ASN A 1 78 ? 5.616 53.601 -54.759 1.00 89.88 78 ASN A CA 1
ATOM 629 C C . ASN A 1 78 ? 6.796 54.064 -53.878 1.00 89.88 78 ASN A C 1
ATOM 631 O O . ASN A 1 78 ? 7.430 55.074 -54.192 1.00 89.88 78 ASN A O 1
ATOM 635 N N . ALA A 1 79 ? 7.098 53.375 -52.773 1.00 89.75 79 ALA A N 1
ATOM 636 C CA . ALA A 1 79 ? 8.347 53.595 -52.042 1.00 89.75 79 ALA A CA 1
ATOM 637 C C . ALA A 1 79 ? 9.517 53.080 -52.881 1.00 89.75 79 ALA A C 1
ATOM 639 O O . ALA A 1 79 ? 9.431 51.998 -53.452 1.00 89.75 79 ALA A O 1
ATOM 640 N N . TRP A 1 80 ? 10.598 53.849 -52.964 1.00 91.50 80 TRP A N 1
ATOM 641 C CA . TRP A 1 80 ? 11.794 53.410 -53.672 1.00 91.50 80 TRP A CA 1
ATOM 642 C C . TRP A 1 80 ? 12.580 52.448 -52.798 1.00 91.50 80 TRP A C 1
ATOM 644 O O . TRP A 1 80 ? 12.906 52.805 -51.669 1.00 91.50 80 TRP A O 1
ATOM 654 N N . VAL A 1 81 ? 12.923 51.281 -53.334 1.00 93.88 81 VAL A N 1
ATOM 655 C CA . VAL A 1 81 ? 13.925 50.370 -52.780 1.00 93.88 81 VAL A CA 1
ATOM 656 C C . VAL A 1 81 ? 15.105 50.357 -53.741 1.00 93.88 81 VAL A C 1
ATOM 658 O O . VAL A 1 81 ? 14.926 50.123 -54.931 1.00 93.88 81 VAL A O 1
ATOM 661 N N . ARG A 1 82 ? 16.305 50.655 -53.245 1.00 93.50 82 ARG A N 1
ATOM 662 C CA . ARG A 1 82 ? 17.519 50.757 -54.065 1.00 93.50 82 ARG A CA 1
ATOM 663 C C . ARG A 1 82 ? 18.620 49.895 -53.500 1.00 93.50 82 ARG A C 1
ATOM 665 O O . ARG A 1 82 ? 18.853 49.948 -52.294 1.00 93.50 82 ARG A O 1
ATOM 672 N N . LEU A 1 83 ? 19.319 49.176 -54.367 1.00 94.62 83 LEU A N 1
ATOM 673 C CA . LEU A 1 83 ? 20.435 48.306 -54.029 1.00 94.62 83 LEU A CA 1
ATOM 674 C C . LEU A 1 83 ? 21.736 48.912 -54.547 1.00 94.62 83 LEU A C 1
ATOM 676 O O . LEU A 1 83 ? 21.899 49.146 -55.741 1.00 94.62 83 LEU A O 1
ATOM 680 N N . TYR A 1 84 ? 22.678 49.150 -53.643 1.00 92.94 84 TYR A N 1
ATOM 681 C CA . TYR A 1 84 ? 24.010 49.643 -53.969 1.00 92.94 84 TYR A CA 1
ATOM 682 C C . TYR A 1 84 ? 25.025 48.551 -53.683 1.00 92.94 84 TYR A C 1
ATOM 684 O O . TYR A 1 84 ? 25.086 48.055 -52.556 1.00 92.94 84 TYR A O 1
ATOM 692 N N . ASN A 1 85 ? 25.860 48.201 -54.656 1.00 90.88 85 ASN A N 1
ATOM 693 C CA . ASN A 1 85 ? 26.959 47.278 -54.404 1.00 90.88 85 ASN A CA 1
ATOM 694 C C . ASN A 1 85 ? 27.913 47.907 -53.385 1.00 90.88 85 ASN A C 1
ATOM 696 O O . ASN A 1 85 ? 28.416 49.015 -53.575 1.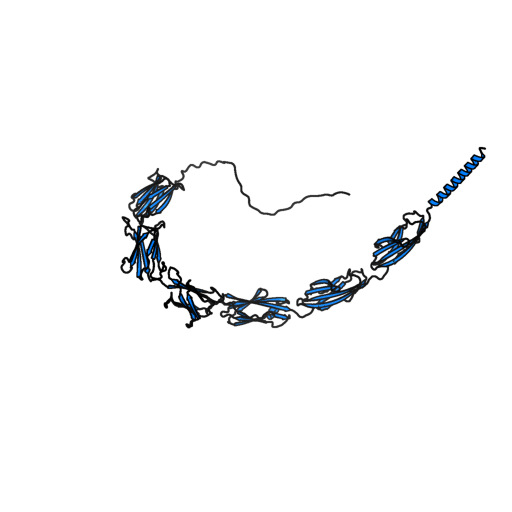00 90.88 85 ASN A O 1
ATOM 700 N N . THR A 1 86 ? 28.166 47.210 -52.284 1.00 90.25 86 THR A N 1
ATOM 701 C CA . THR A 1 86 ? 29.001 47.740 -51.194 1.00 90.25 86 THR A CA 1
ATOM 702 C C . THR A 1 86 ? 30.469 47.908 -51.583 1.00 90.25 86 THR A C 1
ATOM 704 O O . THR A 1 86 ? 31.154 48.752 -51.005 1.00 90.25 86 THR A O 1
ATOM 707 N N . THR A 1 87 ? 30.950 47.156 -52.576 1.00 88.25 87 THR A N 1
ATOM 708 C CA . THR A 1 87 ? 32.338 47.206 -53.047 1.00 88.25 87 THR A CA 1
ATOM 709 C C . THR A 1 87 ? 32.557 48.345 -54.041 1.00 88.25 87 THR A C 1
ATOM 711 O O . THR A 1 87 ? 33.547 49.068 -53.931 1.00 88.25 87 THR A O 1
ATOM 714 N N . SER A 1 88 ? 31.654 48.529 -55.011 1.00 88.50 88 SER A N 1
ATOM 715 C CA . SER A 1 88 ? 31.772 49.592 -56.024 1.00 88.50 88 SER A CA 1
ATOM 716 C C . SER A 1 88 ? 31.167 50.928 -55.564 1.00 88.50 88 SER A C 1
ATOM 718 O O . SER A 1 88 ? 31.562 51.985 -56.058 1.00 88.50 88 SER A O 1
ATOM 720 N N . GLY A 1 89 ? 30.218 50.893 -54.622 1.00 85.88 89 GLY A N 1
ATOM 721 C CA . GLY A 1 89 ? 29.405 52.036 -54.197 1.00 85.88 89 GLY A CA 1
ATOM 722 C C . GLY A 1 89 ? 28.390 52.503 -55.247 1.00 85.88 89 GLY A C 1
ATOM 723 O O . GLY A 1 89 ? 27.751 53.539 -55.053 1.00 85.88 89 GLY A O 1
ATOM 724 N N . LEU A 1 90 ? 28.262 51.783 -56.365 1.00 91.00 90 LEU A N 1
ATOM 725 C CA . LEU A 1 90 ? 27.353 52.113 -57.458 1.00 91.00 90 LEU A CA 1
ATOM 726 C C . LEU A 1 90 ? 25.950 51.566 -57.179 1.00 91.00 90 LEU A C 1
ATOM 728 O O . LEU A 1 90 ? 25.794 50.548 -56.508 1.00 91.00 90 LEU A O 1
ATOM 732 N N . LEU A 1 91 ? 24.937 52.272 -57.689 1.00 90.50 91 LEU A N 1
ATOM 733 C CA . LEU A 1 91 ? 23.565 51.768 -57.738 1.00 90.50 91 LEU A CA 1
ATOM 734 C C . LEU A 1 91 ? 23.519 50.616 -58.746 1.00 90.50 91 LEU A C 1
ATOM 736 O O . LEU A 1 91 ? 23.860 50.827 -59.909 1.00 90.50 91 LEU A O 1
ATOM 740 N N . GLU A 1 92 ? 23.111 49.440 -58.288 1.00 91.38 92 GLU A N 1
ATOM 741 C CA . GLU A 1 92 ? 23.009 48.233 -59.114 1.00 91.38 92 GLU A CA 1
ATOM 742 C C . GLU A 1 92 ? 21.587 48.027 -59.615 1.00 91.38 92 GLU A C 1
ATOM 744 O O . GLU A 1 92 ? 21.390 47.771 -60.798 1.00 91.38 92 GLU A O 1
ATOM 749 N N . ASP A 1 93 ? 20.600 48.201 -58.733 1.00 92.25 93 ASP A N 1
ATOM 750 C CA . ASP A 1 93 ? 19.196 48.072 -59.103 1.00 92.25 93 ASP A CA 1
ATOM 751 C C . ASP A 1 93 ? 18.295 48.963 -58.238 1.00 92.25 93 ASP A C 1
ATOM 753 O O . ASP A 1 93 ? 18.630 49.312 -57.099 1.00 92.25 93 ASP A O 1
ATOM 757 N N . GLU A 1 94 ? 17.143 49.349 -58.777 1.00 93.06 94 GLU A N 1
ATOM 758 C CA . GLU A 1 94 ? 16.102 50.065 -58.048 1.00 93.06 94 GLU A CA 1
ATOM 759 C C . GLU A 1 94 ? 14.704 49.667 -58.512 1.00 93.06 94 GLU A C 1
ATOM 761 O O . GLU A 1 94 ? 14.435 49.552 -59.703 1.00 93.06 94 GLU A O 1
ATOM 766 N N . GLU A 1 95 ? 13.786 49.534 -57.559 1.00 94.25 95 GLU A N 1
ATOM 767 C CA . GLU A 1 95 ? 12.393 49.203 -57.839 1.00 94.25 95 GLU A CA 1
ATOM 768 C C . GLU A 1 95 ? 11.462 49.984 -56.907 1.00 94.25 95 GLU A C 1
ATOM 770 O O . GLU A 1 95 ? 11.818 50.355 -55.781 1.00 94.25 95 GLU A O 1
ATOM 775 N N . GLN A 1 96 ? 10.252 50.259 -57.384 1.00 93.19 96 GLN A N 1
ATOM 776 C CA . GLN A 1 96 ? 9.194 50.848 -56.581 1.00 93.19 96 GLN A CA 1
ATOM 777 C C . GLN A 1 96 ? 8.299 49.765 -55.990 1.00 93.19 96 GLN A C 1
ATOM 779 O O . GLN A 1 96 ? 7.909 48.810 -56.657 1.00 93.19 96 GLN A O 1
ATOM 784 N N . THR A 1 97 ? 7.911 49.940 -54.731 1.00 93.06 97 THR A N 1
ATOM 785 C CA . THR A 1 97 ? 6.952 49.030 -54.114 1.00 93.06 97 THR A CA 1
ATOM 786 C C . THR A 1 97 ? 5.582 49.112 -54.783 1.00 93.06 97 THR A C 1
ATOM 788 O O . THR A 1 97 ? 5.085 50.198 -55.081 1.00 93.06 97 THR A O 1
ATOM 791 N N . ASP A 1 98 ? 4.938 47.963 -54.976 1.00 92.06 98 ASP A N 1
ATOM 792 C CA . ASP A 1 98 ? 3.581 47.872 -55.510 1.00 92.06 98 ASP A CA 1
ATOM 793 C C . ASP A 1 98 ? 2.504 48.329 -54.498 1.00 92.06 98 ASP A C 1
ATOM 795 O O . ASP A 1 98 ? 2.780 48.708 -53.356 1.00 92.06 98 ASP A O 1
ATOM 799 N N . GLY A 1 99 ? 1.226 48.250 -54.890 1.00 85.94 99 GLY A N 1
ATOM 800 C CA . GLY A 1 99 ? 0.088 48.613 -54.032 1.00 85.94 99 GLY A CA 1
ATOM 801 C C . GLY A 1 99 ? -0.031 47.811 -52.727 1.00 85.94 99 GLY A C 1
ATOM 802 O O . GLY A 1 99 ? -0.775 48.217 -51.835 1.00 85.94 99 GLY A O 1
ATOM 803 N N . ASN A 1 100 ? 0.702 46.701 -52.601 1.00 91.56 100 ASN A N 1
ATOM 804 C CA . ASN A 1 100 ? 0.779 45.852 -51.414 1.00 91.56 100 ASN A CA 1
ATOM 805 C C . ASN A 1 100 ? 2.119 45.985 -50.672 1.00 91.56 100 ASN A C 1
ATOM 807 O O . ASN A 1 100 ? 2.354 45.248 -49.707 1.00 91.56 100 ASN A O 1
ATOM 811 N N . GLY A 1 101 ? 2.961 46.938 -51.075 1.00 91.69 101 GLY A N 1
ATOM 812 C CA . GLY A 1 101 ? 4.229 47.252 -50.434 1.00 91.69 101 GLY A CA 1
ATOM 813 C C . GLY A 1 101 ? 5.410 46.404 -50.878 1.00 91.69 101 GLY A C 1
ATOM 814 O O . GLY A 1 101 ? 6.422 46.447 -50.185 1.00 91.69 101 GLY A O 1
ATOM 815 N N . TYR A 1 102 ? 5.312 45.644 -51.973 1.00 95.50 102 TYR A N 1
ATOM 816 C CA . TYR A 1 102 ? 6.387 44.746 -52.397 1.00 95.50 102 TYR A CA 1
ATOM 817 C C . TYR A 1 102 ? 7.255 45.323 -53.510 1.00 95.50 102 TYR A C 1
ATOM 819 O O . TYR A 1 102 ? 6.724 45.777 -54.519 1.00 95.50 102 TYR A O 1
ATOM 827 N N . ALA A 1 103 ? 8.574 45.229 -53.354 1.00 95.44 103 ALA A N 1
ATOM 828 C CA . ALA A 1 103 ? 9.564 45.406 -54.417 1.00 95.44 103 ALA A CA 1
ATOM 829 C C . ALA A 1 103 ? 10.373 44.109 -54.542 1.00 95.44 103 ALA A C 1
ATOM 831 O O . ALA A 1 103 ? 10.695 43.491 -53.526 1.00 95.44 103 ALA A O 1
ATOM 832 N N . ARG A 1 104 ? 10.659 43.663 -55.767 1.00 95.06 104 ARG A N 1
ATOM 833 C CA . ARG A 1 104 ? 11.317 42.375 -56.024 1.00 95.06 104 ARG A CA 1
ATOM 834 C C . ARG A 1 104 ? 12.536 42.583 -56.901 1.00 95.06 104 ARG A C 1
ATOM 836 O O . ARG A 1 104 ? 12.424 43.224 -57.938 1.00 95.06 104 ARG A O 1
ATOM 843 N N . PHE A 1 105 ? 13.645 41.986 -56.498 1.00 94.06 105 PHE A N 1
ATOM 844 C CA . PHE A 1 105 ? 14.890 41.941 -57.252 1.00 94.06 105 PHE A CA 1
ATOM 845 C C . PHE A 1 105 ? 15.139 40.485 -57.614 1.00 94.06 105 PHE A C 1
ATOM 847 O O . PHE A 1 105 ? 15.126 39.641 -56.719 1.00 94.06 105 PHE A O 1
ATOM 854 N N . ILE A 1 106 ? 15.264 40.206 -58.911 1.00 90.06 106 ILE A N 1
ATOM 855 C CA . ILE A 1 106 ? 15.365 38.846 -59.445 1.00 90.06 106 ILE A CA 1
ATOM 856 C C . ILE A 1 106 ? 16.767 38.634 -60.016 1.00 90.06 106 ILE A C 1
ATOM 858 O O . ILE A 1 106 ? 17.221 39.464 -60.805 1.00 90.06 106 ILE A O 1
ATOM 862 N N . ASN A 1 107 ? 17.407 37.520 -59.674 1.00 87.00 107 ASN A N 1
ATOM 863 C CA . ASN A 1 107 ? 18.752 37.110 -60.052 1.00 87.00 107 ASN A CA 1
ATOM 864 C C . ASN A 1 107 ? 19.778 38.199 -59.737 1.00 87.00 107 ASN A C 1
ATOM 866 O O . ASN A 1 107 ? 20.514 38.654 -60.620 1.00 87.00 107 ASN A O 1
ATOM 870 N N . LEU A 1 108 ? 19.773 38.680 -58.494 1.00 89.81 108 LEU A N 1
ATOM 871 C CA . LEU A 1 108 ? 20.680 39.739 -58.080 1.00 89.81 108 LEU A CA 1
ATOM 872 C C . LEU A 1 108 ? 22.105 39.169 -58.034 1.00 89.81 108 LEU A C 1
ATOM 874 O O . LEU A 1 108 ? 22.338 38.316 -57.190 1.00 89.81 108 LEU A O 1
ATOM 878 N N . PRO A 1 109 ? 23.073 39.628 -58.853 1.00 88.12 109 PRO A N 1
ATOM 879 C CA . PRO A 1 109 ? 24.377 38.970 -58.972 1.00 88.12 109 PRO A CA 1
ATOM 880 C C . PRO A 1 109 ? 25.082 38.754 -57.630 1.00 88.12 109 PRO A C 1
ATOM 882 O O . PRO A 1 109 ? 24.961 39.594 -56.736 1.00 88.12 109 PRO A O 1
ATOM 885 N N . GLN A 1 110 ? 25.885 37.697 -57.504 1.00 88.69 110 GLN A N 1
ATOM 886 C CA . GLN A 1 110 ? 26.623 37.426 -56.268 1.00 88.69 110 GLN A CA 1
ATOM 887 C C . GLN A 1 110 ? 27.379 38.667 -55.742 1.00 88.69 110 GLN A C 1
ATOM 889 O O . GLN A 1 110 ? 28.201 39.280 -56.434 1.00 88.69 110 GLN A O 1
ATOM 894 N N . GLY A 1 111 ? 27.110 39.052 -54.494 1.00 89.38 111 GLY A N 1
ATOM 895 C CA . GLY A 1 111 ? 27.687 40.242 -53.881 1.00 89.38 111 GLY A CA 1
ATOM 896 C C . GLY A 1 111 ? 26.947 40.724 -52.637 1.00 89.38 111 GLY A C 1
ATOM 897 O O . GLY A 1 111 ? 25.855 40.278 -52.299 1.00 89.38 111 GLY A O 1
ATOM 898 N N . THR A 1 112 ? 27.551 41.680 -51.932 1.00 93.81 112 THR A N 1
ATOM 899 C CA . THR A 1 112 ? 26.919 42.343 -50.785 1.00 93.81 112 THR A CA 1
ATOM 900 C C . THR A 1 112 ? 26.353 43.690 -51.208 1.00 93.81 112 THR A C 1
ATOM 902 O O . THR A 1 112 ? 27.084 44.549 -51.720 1.00 93.81 112 THR A O 1
ATOM 905 N N . TYR A 1 113 ? 25.073 43.907 -50.926 1.00 94.94 113 TYR A N 1
ATOM 906 C CA . TYR A 1 113 ? 24.343 45.100 -51.329 1.00 94.94 113 TYR A CA 1
ATOM 907 C C . TYR A 1 113 ? 23.866 45.872 -50.106 1.00 94.94 113 TYR A C 1
ATOM 909 O O . TYR A 1 113 ? 23.214 45.335 -49.211 1.00 94.94 113 TYR A O 1
ATOM 917 N N . GLN A 1 114 ? 24.171 47.165 -50.081 1.00 94.00 114 GLN A N 1
ATOM 918 C CA . GLN A 1 114 ? 23.533 48.104 -49.179 1.00 94.00 114 GLN A CA 1
ATOM 919 C C . GLN A 1 114 ? 22.195 48.483 -49.797 1.00 94.00 114 GLN A C 1
ATOM 921 O O . GLN A 1 114 ? 22.165 49.083 -50.869 1.00 94.00 114 GLN A O 1
ATOM 926 N N . TRP A 1 115 ? 21.096 48.184 -49.117 1.00 95.31 115 TRP A N 1
ATOM 927 C CA . TRP A 1 115 ? 19.793 48.659 -49.544 1.00 95.31 115 TRP A CA 1
ATOM 928 C C . TRP A 1 115 ? 19.406 49.929 -48.802 1.00 95.31 115 TRP A C 1
ATOM 930 O O . TRP A 1 115 ? 19.742 50.131 -47.626 1.00 95.31 115 TRP A O 1
ATOM 940 N N . ASN A 1 116 ? 18.671 50.792 -49.490 1.00 92.75 116 ASN A N 1
ATOM 941 C CA . ASN A 1 116 ? 17.936 51.862 -48.851 1.00 92.75 116 ASN A CA 1
ATOM 942 C C . ASN A 1 116 ? 16.495 51.918 -49.340 1.00 92.75 116 ASN A C 1
ATOM 944 O O . ASN A 1 116 ? 16.178 51.498 -50.451 1.00 92.75 116 ASN A O 1
ATOM 948 N N . VAL A 1 117 ? 15.631 52.412 -48.462 1.00 91.56 117 VAL A N 1
ATOM 949 C CA . VAL A 1 117 ? 14.237 52.689 -48.758 1.00 91.56 117 VAL A CA 1
ATOM 950 C C . VAL A 1 117 ? 13.992 54.171 -48.554 1.00 91.56 117 VAL A C 1
ATOM 952 O O . VAL A 1 117 ? 14.351 54.709 -47.503 1.00 91.56 117 VAL A O 1
ATOM 955 N N . SER A 1 118 ? 13.383 54.823 -49.541 1.00 87.94 118 SER A N 1
ATOM 956 C CA . SER A 1 118 ? 13.014 56.236 -49.461 1.00 87.94 118 SER A CA 1
ATOM 957 C C . SER A 1 118 ? 11.584 56.473 -49.947 1.00 87.94 118 SER A C 1
ATOM 959 O O . SER A 1 118 ? 11.074 55.780 -50.836 1.00 87.94 118 SER A O 1
ATOM 961 N N . HIS A 1 119 ? 10.902 57.452 -49.355 1.00 81.31 119 HIS A N 1
ATOM 962 C CA . HIS A 1 119 ? 9.558 57.839 -49.782 1.00 81.31 119 HIS A CA 1
ATOM 963 C C . HIS A 1 119 ? 9.563 58.414 -51.221 1.00 81.31 119 HIS A C 1
ATOM 965 O O . HIS A 1 119 ? 10.523 59.075 -51.619 1.00 81.31 119 HIS A O 1
ATOM 971 N N . PRO A 1 120 ? 8.485 58.264 -52.022 1.00 70.94 120 PRO A N 1
ATOM 972 C CA . PRO A 1 120 ? 8.434 58.779 -53.399 1.00 70.94 120 PRO A CA 1
ATOM 973 C C . PRO A 1 120 ? 8.650 60.295 -53.546 1.00 70.94 120 PRO A C 1
ATOM 975 O O . PRO A 1 120 ? 8.963 60.766 -54.636 1.00 70.94 120 PRO A O 1
ATOM 978 N N . SER A 1 121 ? 8.468 61.067 -52.471 1.00 72.00 121 SER A N 1
ATOM 979 C CA . SER A 1 121 ? 8.642 62.526 -52.458 1.00 72.00 121 SER A CA 1
ATOM 980 C C . SER A 1 121 ? 10.053 62.996 -52.089 1.00 72.00 121 SER A C 1
ATOM 982 O O . SER A 1 121 ? 10.347 64.170 -52.299 1.00 72.00 121 SER A O 1
ATOM 984 N N . ASP A 1 122 ? 10.903 62.123 -51.540 1.00 72.44 122 ASP A N 1
ATOM 985 C CA . ASP A 1 122 ? 12.307 62.418 -51.239 1.00 72.44 122 ASP A CA 1
ATOM 986 C C . ASP A 1 122 ? 13.182 61.223 -51.640 1.00 72.44 122 ASP A C 1
ATOM 988 O O . ASP A 1 122 ? 13.196 60.168 -51.010 1.00 72.44 122 ASP A O 1
ATOM 992 N N . THR A 1 123 ? 13.896 61.387 -52.749 1.00 67.50 123 THR A N 1
ATOM 993 C CA . THR A 1 123 ? 14.781 60.361 -53.311 1.00 67.50 123 THR A CA 1
ATOM 994 C C . THR A 1 123 ? 16.230 60.517 -52.856 1.00 67.50 123 THR A C 1
ATOM 996 O O . THR A 1 123 ? 17.072 59.717 -53.254 1.00 67.50 123 THR A O 1
ATOM 999 N N . LEU A 1 124 ? 16.550 61.572 -52.099 1.00 67.06 124 LEU A N 1
ATOM 1000 C CA . LEU A 1 124 ? 17.921 61.929 -51.730 1.00 67.06 124 LEU A CA 1
ATOM 1001 C C . LEU A 1 124 ? 18.262 61.517 -50.299 1.00 67.06 124 LEU A C 1
ATOM 1003 O O . LEU A 1 124 ? 19.436 61.278 -50.012 1.00 67.06 124 LEU A O 1
ATOM 1007 N N . THR A 1 125 ? 17.268 61.428 -49.412 1.00 77.06 125 THR A N 1
ATOM 1008 C CA . THR A 1 125 ? 17.476 60.981 -48.032 1.00 77.06 125 THR A CA 1
ATOM 1009 C C . THR A 1 125 ? 16.820 59.614 -47.790 1.00 77.06 125 THR A C 1
ATOM 1011 O O . THR A 1 125 ? 15.625 59.455 -48.024 1.00 77.06 125 THR A O 1
ATOM 1014 N N . PRO A 1 126 ? 17.585 58.583 -47.379 1.00 81.69 126 PRO A N 1
ATOM 1015 C CA . PRO A 1 126 ? 17.012 57.273 -47.096 1.00 81.69 126 PRO A CA 1
ATOM 1016 C C . PRO A 1 126 ? 16.319 57.257 -45.727 1.00 81.69 126 PRO A C 1
ATOM 1018 O O . PRO A 1 126 ? 16.932 57.588 -44.712 1.00 81.69 126 PRO A O 1
ATOM 1021 N N . ASP A 1 127 ? 15.063 56.811 -45.696 1.00 84.62 127 ASP A N 1
ATOM 1022 C CA . ASP A 1 127 ? 14.258 56.649 -44.478 1.00 84.62 127 ASP A CA 1
ATOM 1023 C C . ASP A 1 127 ? 14.664 55.391 -43.689 1.00 84.62 127 ASP A C 1
ATOM 1025 O O . ASP A 1 127 ? 14.618 55.356 -42.456 1.00 84.62 127 ASP A O 1
ATOM 1029 N N . LYS A 1 128 ? 15.087 54.335 -44.396 1.00 90.25 128 LYS A N 1
ATOM 1030 C CA . LYS A 1 128 ? 15.602 53.094 -43.807 1.00 90.25 128 LYS A CA 1
ATOM 1031 C C . LYS A 1 128 ? 16.734 52.539 -44.657 1.00 90.25 128 LYS A C 1
ATOM 1033 O O . LYS A 1 128 ? 16.686 52.618 -45.880 1.00 90.25 128 LYS A O 1
ATOM 1038 N N . THR A 1 129 ? 17.733 51.947 -44.019 1.00 92.44 129 THR A N 1
ATOM 1039 C CA . THR A 1 129 ? 18.826 51.255 -44.703 1.00 92.44 129 THR A CA 1
ATOM 1040 C C . THR A 1 129 ? 19.119 49.920 -44.038 1.00 92.44 129 THR A C 1
ATOM 1042 O O . THR A 1 129 ? 18.796 49.706 -42.865 1.00 92.44 129 THR A O 1
ATOM 1045 N N . GLY A 1 130 ? 19.766 49.040 -44.787 1.00 93.75 130 GLY A N 1
ATOM 1046 C CA . GLY A 1 130 ? 20.326 47.796 -44.284 1.00 93.75 130 GLY A CA 1
ATOM 1047 C C . GLY A 1 130 ? 21.195 47.137 -45.343 1.00 93.75 130 GLY A C 1
ATOM 1048 O O . GLY A 1 130 ? 21.573 47.774 -46.326 1.00 93.75 130 GLY A O 1
ATOM 1049 N N . GLN A 1 131 ? 21.534 45.874 -45.119 1.00 94.94 131 GLN A N 1
ATOM 1050 C CA . GLN A 1 131 ? 22.349 45.088 -46.037 1.00 94.94 131 GLN A CA 1
ATOM 1051 C C . GLN A 1 131 ? 21.677 43.754 -46.341 1.00 94.94 131 GLN A C 1
ATOM 1053 O O . GLN A 1 131 ? 20.962 43.218 -45.495 1.00 94.94 131 GLN A O 1
ATOM 1058 N N . ILE A 1 132 ? 21.912 43.257 -47.550 1.00 93.88 132 ILE A N 1
ATOM 1059 C CA . ILE A 1 132 ? 21.625 41.889 -47.989 1.00 93.88 132 ILE A CA 1
ATOM 1060 C C . ILE A 1 132 ? 22.870 41.335 -48.685 1.00 93.88 132 ILE A C 1
ATOM 1062 O O . ILE A 1 132 ? 23.724 42.098 -49.151 1.00 93.88 132 ILE A O 1
ATOM 1066 N N . VAL A 1 133 ? 22.979 40.016 -48.742 1.00 92.38 133 VAL A N 1
ATOM 1067 C CA . VAL A 1 133 ? 24.033 39.301 -49.461 1.00 92.38 133 VAL A CA 1
ATOM 1068 C C . VAL A 1 133 ? 23.331 38.362 -50.420 1.00 92.38 133 VAL A C 1
ATOM 1070 O O . VAL A 1 133 ? 22.457 37.643 -49.960 1.00 92.38 133 VAL A O 1
ATOM 1073 N N . SER A 1 134 ? 23.690 38.441 -51.700 1.00 91.06 134 SER A N 1
ATOM 1074 C CA . SER A 1 134 ? 23.422 37.389 -52.679 1.00 91.06 134 SER A CA 1
ATOM 1075 C C . SER A 1 134 ? 24.666 36.507 -52.736 1.00 91.06 134 SER A C 1
ATOM 1077 O O . SER A 1 134 ? 25.750 37.016 -53.062 1.00 91.06 134 SER A O 1
ATOM 1079 N N . ASP A 1 135 ? 24.562 35.250 -52.327 1.00 85.56 135 ASP A N 1
ATOM 1080 C CA . ASP A 1 135 ? 25.657 34.284 -52.260 1.00 85.56 135 ASP A CA 1
ATOM 1081 C C . ASP A 1 135 ? 25.611 33.198 -53.340 1.00 85.56 135 ASP A C 1
ATOM 1083 O O . ASP A 1 135 ? 26.649 32.562 -53.567 1.00 85.56 135 ASP A O 1
ATOM 1087 N N . GLY A 1 136 ? 24.544 33.145 -54.139 1.00 85.25 136 GLY A N 1
ATOM 1088 C CA . GLY A 1 136 ? 24.452 32.320 -55.342 1.00 85.25 136 GLY A CA 1
ATOM 1089 C C . GLY A 1 136 ? 23.286 31.340 -55.244 1.00 85.25 136 GLY A C 1
ATOM 1090 O O . GLY A 1 136 ? 22.259 31.701 -54.695 1.00 85.25 136 GLY A O 1
ATOM 1091 N N . PRO A 1 137 ? 23.391 30.137 -55.838 1.00 88.19 137 PRO A N 1
ATOM 1092 C CA . PRO A 1 137 ? 22.375 29.108 -55.664 1.00 88.19 137 PRO A CA 1
ATOM 1093 C C . PRO A 1 137 ? 22.648 28.226 -54.436 1.00 88.19 137 PRO A C 1
ATOM 1095 O O . PRO A 1 137 ? 23.741 27.674 -54.288 1.00 88.19 137 PRO A O 1
ATOM 1098 N N . GLU A 1 138 ? 21.615 27.970 -53.630 1.00 86.50 138 GLU A N 1
ATOM 1099 C CA . GLU A 1 138 ? 21.667 27.076 -52.466 1.00 86.50 138 GLU A CA 1
ATOM 1100 C C . GLU A 1 138 ? 20.571 26.007 -52.496 1.00 86.50 138 GLU A C 1
ATOM 1102 O O . GLU A 1 138 ? 19.430 26.236 -52.896 1.00 86.50 138 GLU A O 1
ATOM 1107 N N . ALA A 1 139 ? 20.902 24.824 -51.980 1.00 90.31 139 ALA A N 1
ATOM 1108 C CA . ALA A 1 139 ? 19.942 23.765 -51.699 1.00 90.31 139 ALA A CA 1
ATOM 1109 C C . ALA A 1 139 ? 20.312 23.050 -50.398 1.00 90.31 139 ALA A C 1
ATOM 1111 O O . ALA A 1 139 ? 21.486 22.922 -50.050 1.00 90.31 139 ALA A O 1
ATOM 1112 N N . ASN A 1 140 ? 19.308 22.527 -49.706 1.00 91.81 140 ASN A N 1
ATOM 1113 C CA . ASN A 1 140 ? 19.486 21.639 -48.568 1.00 91.81 140 ASN A CA 1
ATOM 1114 C C . ASN A 1 140 ? 19.252 20.185 -48.993 1.00 91.81 140 ASN A C 1
ATOM 1116 O O . ASN A 1 140 ? 18.306 19.899 -49.726 1.00 91.81 140 ASN A O 1
ATOM 1120 N N . VAL A 1 141 ? 20.090 19.270 -48.504 1.00 95.56 141 VAL A N 1
ATOM 1121 C CA . VAL A 1 141 ? 20.039 17.840 -48.833 1.00 95.56 141 VAL A CA 1
ATOM 1122 C C . VAL A 1 141 ? 19.900 17.031 -47.552 1.00 95.56 141 VAL A C 1
ATOM 1124 O O . VAL A 1 141 ? 20.734 17.128 -46.654 1.00 95.56 141 VAL A O 1
ATOM 1127 N N . GLN A 1 142 ? 18.864 16.203 -47.482 1.00 95.38 142 GLN A N 1
ATOM 1128 C CA . GLN A 1 142 ? 18.689 15.190 -46.445 1.00 95.38 142 GLN A CA 1
ATOM 1129 C C . GLN A 1 142 ? 18.810 13.811 -47.076 1.00 95.38 142 GLN A C 1
ATOM 1131 O O . GLN A 1 142 ? 18.129 13.536 -48.060 1.00 95.38 142 GLN A O 1
ATOM 1136 N N . ILE A 1 143 ? 19.661 12.955 -46.517 1.00 93.44 143 ILE A N 1
ATOM 1137 C CA . ILE A 1 143 ? 19.915 11.608 -47.034 1.00 93.44 143 ILE A CA 1
ATOM 1138 C C . ILE A 1 143 ? 19.474 10.580 -46.002 1.00 93.44 143 ILE A C 1
ATOM 1140 O O . ILE A 1 143 ? 19.802 10.699 -44.822 1.00 93.44 143 ILE A O 1
ATOM 1144 N N . ILE A 1 144 ? 18.752 9.572 -46.478 1.00 90.38 144 ILE A N 1
ATOM 1145 C CA . ILE A 1 144 ? 18.519 8.303 -45.795 1.00 90.38 144 ILE A CA 1
ATOM 1146 C C . ILE A 1 144 ? 19.337 7.258 -46.555 1.00 90.38 144 ILE A C 1
ATOM 1148 O O . ILE A 1 144 ? 19.306 7.251 -47.786 1.00 90.38 144 ILE A O 1
ATOM 1152 N N . PHE A 1 145 ? 20.092 6.434 -45.829 1.00 89.06 145 PHE A N 1
ATOM 1153 C CA . PHE A 1 145 ? 21.048 5.479 -46.389 1.00 89.06 145 PHE A CA 1
ATOM 1154 C C . PHE A 1 145 ? 20.996 4.139 -45.636 1.00 89.06 145 PHE A C 1
ATOM 1156 O O . PHE A 1 145 ? 20.801 4.151 -44.416 1.00 89.06 145 PHE A O 1
ATOM 1163 N N . GLY A 1 146 ? 21.163 3.024 -46.347 1.00 84.88 146 GLY A N 1
ATOM 1164 C CA . GLY A 1 146 ? 21.091 1.646 -45.829 1.00 84.88 146 GLY A CA 1
ATOM 1165 C C . GLY A 1 146 ? 20.001 0.843 -46.544 1.00 84.88 146 GLY A C 1
ATOM 1166 O O . GLY A 1 146 ? 19.532 1.266 -47.590 1.00 84.88 146 GLY A O 1
ATOM 1167 N N . ASN A 1 147 ? 19.524 -0.261 -45.976 1.00 82.75 147 ASN A N 1
ATOM 1168 C CA . ASN A 1 147 ? 18.440 -1.066 -46.569 1.00 82.75 147 ASN A CA 1
ATOM 1169 C C . ASN A 1 147 ? 17.069 -0.369 -46.438 1.00 82.75 147 ASN A C 1
ATOM 1171 O O . ASN A 1 147 ? 16.434 -0.419 -45.378 1.00 82.75 147 ASN A O 1
ATOM 1175 N N . ILE A 1 148 ? 16.616 0.321 -47.485 1.00 83.75 148 ILE A N 1
ATOM 1176 C CA . ILE A 1 148 ? 15.393 1.140 -47.492 1.00 83.75 148 ILE A CA 1
ATOM 1177 C C . ILE A 1 148 ? 14.250 0.427 -48.222 1.00 83.75 148 ILE A C 1
ATOM 1179 O O . ILE A 1 148 ? 13.087 0.607 -47.841 1.00 83.75 148 ILE A O 1
ATOM 1183 N N . ASP A 1 149 ? 14.554 -0.354 -49.252 1.00 77.25 149 ASP A N 1
ATOM 1184 C CA . ASP A 1 149 ? 13.576 -1.001 -50.129 1.00 77.25 149 ASP A CA 1
ATOM 1185 C C . ASP A 1 149 ? 13.108 -2.392 -49.657 1.00 77.25 149 ASP A C 1
ATOM 1187 O O . ASP A 1 149 ? 12.108 -2.916 -50.160 1.00 77.25 149 ASP A O 1
ATOM 1191 N N . TRP A 1 150 ? 13.753 -2.917 -48.609 1.00 74.94 150 TRP A N 1
ATOM 1192 C CA . TRP A 1 150 ? 13.475 -4.197 -47.956 1.00 74.94 150 TRP A CA 1
ATOM 1193 C C . TRP A 1 150 ? 13.878 -5.440 -48.760 1.00 74.94 150 TRP A C 1
ATOM 1195 O O . TRP A 1 150 ? 13.445 -6.546 -48.402 1.00 74.94 150 TRP A O 1
ATOM 1205 N N . GLU A 1 151 ? 14.710 -5.303 -49.793 1.00 77.00 151 GLU A N 1
ATOM 1206 C CA . GLU A 1 151 ? 15.253 -6.442 -50.544 1.00 77.00 151 GLU A CA 1
ATOM 1207 C C . GLU A 1 151 ? 16.412 -7.140 -49.793 1.00 77.00 151 GLU A C 1
ATOM 1209 O O . GLU A 1 151 ? 16.622 -8.346 -49.963 1.00 77.00 151 GLU A O 1
ATOM 1214 N N . ASN A 1 152 ? 16.980 -6.477 -48.773 1.00 70.44 152 ASN A N 1
ATOM 1215 C CA . ASN A 1 152 ? 18.001 -6.999 -47.844 1.00 70.44 152 ASN A CA 1
ATOM 1216 C C . ASN A 1 152 ? 19.289 -7.468 -48.538 1.00 70.44 152 ASN A C 1
ATOM 1218 O O . ASN A 1 152 ? 19.868 -8.497 -48.167 1.00 70.44 152 ASN A O 1
ATOM 1222 N N . ASP A 1 153 ? 19.718 -6.728 -49.545 1.00 75.31 153 ASP A N 1
ATOM 1223 C CA . ASP A 1 153 ? 20.935 -6.924 -50.313 1.00 75.31 153 ASP A CA 1
ATOM 1224 C C . ASP A 1 153 ? 21.898 -5.742 -50.127 1.00 75.31 153 ASP A C 1
ATOM 1226 O O . ASP A 1 153 ? 22.501 -5.629 -49.054 1.00 75.31 153 ASP A O 1
ATOM 1230 N N . ASP A 1 154 ? 22.081 -4.908 -51.143 1.00 84.38 154 ASP A N 1
ATOM 1231 C CA . ASP A 1 154 ? 23.026 -3.792 -51.153 1.00 84.38 154 ASP A CA 1
ATOM 1232 C C . ASP A 1 154 ? 22.375 -2.541 -50.511 1.00 84.38 154 ASP A C 1
ATOM 1234 O O . ASP A 1 154 ? 21.177 -2.520 -50.241 1.00 84.38 154 ASP A O 1
ATOM 1238 N N . ASP A 1 155 ? 23.148 -1.499 -50.185 1.00 87.31 155 ASP A N 1
ATOM 1239 C CA . ASP A 1 155 ? 22.561 -0.319 -49.526 1.00 87.31 155 ASP A CA 1
ATOM 1240 C C . ASP A 1 155 ? 21.831 0.586 -50.521 1.00 87.31 155 ASP A C 1
ATOM 1242 O O . ASP A 1 155 ? 22.315 0.848 -51.620 1.00 87.31 155 ASP A O 1
ATOM 1246 N N . ASP A 1 156 ? 20.730 1.186 -50.088 1.00 90.12 156 ASP A N 1
ATOM 1247 C CA . ASP A 1 156 ? 19.994 2.201 -50.830 1.00 90.12 156 ASP A CA 1
ATOM 1248 C C . ASP A 1 156 ? 20.368 3.614 -50.386 1.00 90.12 156 ASP A C 1
ATOM 1250 O O . ASP A 1 156 ? 20.827 3.868 -49.267 1.00 90.12 156 ASP A O 1
ATOM 1254 N N . LEU A 1 157 ? 20.085 4.587 -51.250 1.00 93.12 157 LEU A N 1
ATOM 1255 C CA . LEU A 1 157 ? 20.200 6.005 -50.941 1.00 93.12 157 LEU A CA 1
ATOM 1256 C C . LEU A 1 157 ? 18.965 6.756 -51.428 1.00 93.12 157 LEU A C 1
ATOM 1258 O O . LEU A 1 157 ? 18.782 6.943 -52.628 1.00 93.12 157 LEU A O 1
ATOM 1262 N N . ASN A 1 158 ? 18.189 7.301 -50.492 1.00 93.75 158 ASN A N 1
ATOM 1263 C CA . ASN A 1 158 ? 17.111 8.242 -50.793 1.00 93.75 158 ASN A CA 1
ATOM 1264 C C . ASN A 1 158 ? 17.495 9.643 -50.322 1.00 93.75 158 ASN A C 1
ATOM 1266 O O . ASN A 1 158 ? 17.637 9.901 -49.123 1.00 93.75 158 ASN A O 1
ATOM 1270 N N . ALA A 1 159 ? 17.619 10.573 -51.263 1.00 95.75 159 ALA A N 1
ATOM 1271 C CA . ALA A 1 159 ? 17.873 11.975 -50.982 1.00 95.75 159 ALA A CA 1
ATOM 1272 C C . ALA A 1 159 ? 16.601 12.810 -51.166 1.00 95.75 159 ALA A C 1
ATOM 1274 O O . ALA A 1 159 ? 15.922 12.744 -52.192 1.00 95.75 159 ALA A O 1
ATOM 1275 N N . THR A 1 160 ? 16.305 13.652 -50.176 1.00 96.62 160 THR A N 1
ATOM 1276 C CA . THR A 1 160 ? 15.315 14.727 -50.274 1.00 96.62 160 THR A CA 1
ATOM 1277 C C . THR A 1 160 ? 16.036 16.067 -50.360 1.00 96.62 160 THR A C 1
ATOM 1279 O O . THR A 1 160 ? 16.807 16.426 -49.471 1.00 96.62 160 THR A O 1
ATOM 1282 N N . ILE A 1 161 ? 15.783 16.801 -51.439 1.00 95.38 161 ILE A N 1
ATOM 1283 C CA . ILE A 1 161 ? 16.417 18.073 -51.760 1.00 95.38 161 ILE A CA 1
ATOM 1284 C C . ILE A 1 161 ? 15.366 19.177 -51.714 1.00 95.38 161 ILE A C 1
ATOM 1286 O O . ILE A 1 161 ? 14.329 19.103 -52.384 1.00 95.38 161 ILE A O 1
ATOM 1290 N N . THR A 1 162 ? 15.655 20.225 -50.950 1.00 92.38 162 THR A N 1
ATOM 1291 C CA . THR A 1 162 ? 14.802 21.408 -50.849 1.00 92.38 162 THR A CA 1
ATOM 1292 C C . THR A 1 162 ? 15.563 22.688 -51.159 1.00 92.38 162 THR A C 1
ATOM 1294 O O . THR A 1 162 ? 16.755 22.780 -50.878 1.00 92.38 162 THR A O 1
ATOM 1297 N N . ASP A 1 163 ? 14.872 23.683 -51.704 1.00 88.06 163 ASP A N 1
ATOM 1298 C CA . ASP A 1 163 ? 15.394 25.042 -51.861 1.00 88.06 163 ASP A CA 1
ATOM 1299 C C . ASP A 1 163 ? 15.480 25.784 -50.511 1.00 88.06 163 ASP A C 1
ATOM 1301 O O . ASP A 1 163 ? 15.136 25.244 -49.449 1.00 88.06 163 ASP A O 1
ATOM 1305 N N . ILE A 1 164 ? 15.923 27.044 -50.548 1.00 85.00 164 ILE A N 1
ATOM 1306 C CA . ILE A 1 164 ? 16.061 27.907 -49.365 1.00 85.00 164 ILE A CA 1
ATOM 1307 C C . ILE A 1 164 ? 14.716 28.202 -48.669 1.00 85.00 164 ILE A C 1
ATOM 1309 O O . ILE A 1 164 ? 14.677 28.561 -47.492 1.00 85.00 164 ILE A O 1
ATOM 1313 N N . GLU A 1 165 ? 13.592 27.987 -49.360 1.00 86.56 165 GLU A N 1
ATOM 1314 C CA . GLU A 1 165 ? 12.236 28.098 -48.817 1.00 86.56 165 GLU A CA 1
ATOM 1315 C C . GLU A 1 165 ? 11.700 26.766 -48.271 1.00 86.56 165 GLU A C 1
ATOM 1317 O O . GLU A 1 165 ? 10.520 26.670 -47.915 1.00 86.56 165 GLU A O 1
ATOM 1322 N N . SER A 1 166 ? 12.550 25.734 -48.199 1.00 88.44 166 SER A N 1
ATOM 1323 C CA . SER A 1 166 ? 12.187 24.362 -47.823 1.00 88.44 166 SER A CA 1
ATOM 1324 C C . SER A 1 166 ? 11.153 23.714 -48.756 1.00 88.44 166 SER A C 1
ATOM 1326 O O . SER A 1 166 ? 10.460 22.772 -48.361 1.00 88.44 166 SER A O 1
ATOM 1328 N N . LYS A 1 167 ? 11.018 24.197 -49.997 1.00 88.62 167 LYS A N 1
ATOM 1329 C CA . LYS A 1 167 ? 10.189 23.560 -51.029 1.00 88.62 167 LYS A CA 1
ATOM 1330 C C . LYS A 1 167 ? 11.023 22.569 -51.825 1.00 88.62 167 LYS A C 1
ATOM 1332 O O . LYS A 1 167 ? 12.231 22.712 -51.942 1.00 88.62 167 LYS A O 1
ATOM 1337 N N . LEU A 1 168 ? 10.371 21.557 -52.388 1.00 91.81 168 LEU A N 1
ATOM 1338 C CA . LEU A 1 168 ? 11.041 20.516 -53.167 1.00 91.81 168 LEU A CA 1
ATOM 1339 C C . LEU A 1 168 ? 11.731 21.107 -54.404 1.00 91.81 168 LEU A C 1
ATOM 1341 O O . LEU A 1 168 ? 11.088 21.755 -55.232 1.00 91.81 168 LEU A O 1
ATOM 1345 N N . ALA A 1 169 ? 13.032 20.850 -54.513 1.00 88.75 169 ALA A N 1
ATOM 1346 C CA . ALA A 1 169 ? 13.885 21.353 -55.581 1.00 88.75 169 ALA A CA 1
ATOM 1347 C C . ALA A 1 169 ? 13.746 20.531 -56.874 1.00 88.75 169 ALA A C 1
ATOM 1349 O O . ALA A 1 169 ? 13.504 19.329 -56.830 1.00 88.75 169 ALA A O 1
ATOM 1350 N N . ASN A 1 170 ? 13.939 21.159 -58.034 1.00 87.62 170 ASN A N 1
ATOM 1351 C CA . ASN A 1 170 ? 13.985 20.493 -59.343 1.00 87.62 170 ASN A CA 1
ATOM 1352 C C . ASN A 1 170 ? 15.142 21.058 -60.177 1.00 87.62 170 ASN A C 1
ATOM 1354 O O . ASN A 1 170 ? 15.747 22.049 -59.781 1.00 87.62 170 ASN A O 1
ATOM 1358 N N . ASN A 1 171 ? 15.405 20.481 -61.354 1.00 86.94 171 ASN A N 1
ATOM 1359 C CA . ASN A 1 171 ? 16.462 20.937 -62.270 1.00 86.94 171 ASN A CA 1
ATOM 1360 C C . ASN A 1 171 ? 17.862 20.888 -61.631 1.00 86.94 171 ASN A C 1
ATOM 1362 O O . ASN A 1 171 ? 18.697 21.769 -61.833 1.00 86.94 171 ASN A O 1
ATOM 1366 N N . LEU A 1 172 ? 18.120 19.843 -60.852 1.00 92.88 172 LEU A N 1
ATOM 1367 C CA . LEU A 1 172 ? 19.421 19.561 -60.257 1.00 92.88 172 LEU A CA 1
ATOM 1368 C C . LEU A 1 172 ? 19.875 18.168 -60.685 1.00 92.88 172 LEU A C 1
ATOM 1370 O O . LEU A 1 172 ? 19.055 17.294 -60.953 1.00 92.88 172 LEU A O 1
ATOM 1374 N N . ASN A 1 173 ? 21.181 17.954 -60.740 1.00 95.38 173 ASN A N 1
ATOM 1375 C CA . ASN A 1 173 ? 21.791 16.653 -60.964 1.00 95.38 173 ASN A CA 1
ATOM 1376 C C . ASN A 1 173 ? 22.305 16.133 -59.630 1.00 95.38 173 ASN A C 1
ATOM 1378 O O . ASN A 1 173 ? 23.196 16.751 -59.038 1.00 95.38 173 ASN A O 1
ATOM 1382 N N . PHE A 1 174 ? 21.761 15.005 -59.187 1.00 97.56 174 PHE A N 1
ATOM 1383 C CA . PHE A 1 174 ? 22.297 14.259 -58.062 1.00 97.56 174 PHE A CA 1
ATOM 1384 C C . PHE A 1 174 ? 23.104 13.088 -58.614 1.00 97.56 174 PHE A C 1
ATOM 1386 O O . PHE A 1 174 ? 22.563 12.242 -59.325 1.00 97.56 174 PHE A O 1
ATOM 1393 N N . SER A 1 175 ? 24.396 13.035 -58.308 1.00 96.94 175 SER A N 1
ATOM 1394 C CA . SER A 1 175 ? 25.295 11.981 -58.770 1.00 96.94 175 SER A CA 1
ATOM 1395 C C . SER A 1 175 ? 25.996 11.294 -57.609 1.00 96.94 175 SER A C 1
ATOM 1397 O O . SER A 1 175 ? 26.366 11.922 -56.620 1.00 96.94 175 SER A O 1
ATOM 1399 N N . ILE A 1 176 ? 26.207 9.993 -57.754 1.00 96.88 176 ILE A N 1
ATOM 1400 C CA . ILE A 1 176 ? 26.976 9.154 -56.843 1.00 96.88 176 ILE A CA 1
ATOM 1401 C C . ILE A 1 176 ? 28.280 8.794 -57.547 1.00 96.88 176 ILE A C 1
ATOM 1403 O O . ILE A 1 176 ? 28.282 8.233 -58.644 1.00 96.88 176 ILE A O 1
ATOM 1407 N N . HIS A 1 177 ? 29.394 9.146 -56.919 1.00 96.25 177 HIS A N 1
ATOM 1408 C CA . HIS A 1 177 ? 30.743 8.917 -57.417 1.00 96.25 177 HIS A CA 1
ATOM 1409 C C . HIS A 1 177 ? 31.462 7.905 -56.538 1.00 96.25 177 HIS A C 1
ATOM 1411 O O . HIS A 1 177 ? 31.280 7.920 -55.327 1.00 96.25 177 HIS A O 1
ATOM 1417 N N . ARG A 1 178 ? 32.331 7.076 -57.108 1.00 93.69 178 ARG A N 1
ATOM 1418 C CA . ARG A 1 178 ? 33.248 6.251 -56.313 1.00 93.69 178 ARG A CA 1
ATOM 1419 C C . ARG A 1 178 ? 34.345 7.122 -55.719 1.00 93.69 178 ARG A C 1
ATOM 1421 O O . ARG A 1 178 ? 34.980 7.894 -56.436 1.00 93.69 178 ARG A O 1
ATOM 1428 N N . THR A 1 179 ? 34.620 6.985 -54.427 1.00 93.12 179 THR A N 1
ATOM 1429 C CA . THR A 1 179 ? 35.607 7.831 -53.736 1.00 93.12 179 THR A CA 1
ATOM 1430 C C . THR A 1 179 ? 37.042 7.589 -54.217 1.00 93.12 179 THR A C 1
ATOM 1432 O O . THR A 1 179 ? 37.870 8.497 -54.158 1.00 93.12 179 THR A O 1
ATOM 1435 N N . ILE A 1 180 ? 37.353 6.391 -54.725 1.00 91.12 180 ILE A N 1
ATOM 1436 C CA . ILE A 1 180 ? 38.714 6.016 -55.140 1.00 91.12 180 ILE A CA 1
ATOM 1437 C C . ILE A 1 180 ? 39.239 6.800 -56.352 1.00 91.12 180 ILE A C 1
ATOM 1439 O O . ILE A 1 180 ? 40.434 7.095 -56.421 1.00 91.12 180 ILE A O 1
ATOM 1443 N N . ASP A 1 181 ? 38.374 7.123 -57.313 1.00 92.56 181 ASP A N 1
ATOM 1444 C CA . ASP A 1 181 ? 38.762 7.731 -58.591 1.00 92.56 181 ASP A CA 1
ATOM 1445 C C . ASP A 1 181 ? 37.810 8.834 -59.080 1.00 92.56 181 ASP A C 1
ATOM 1447 O O . ASP A 1 181 ? 38.017 9.384 -60.162 1.00 92.56 181 ASP A O 1
ATOM 1451 N N . ASP A 1 182 ? 36.799 9.180 -58.278 1.00 92.94 182 ASP A N 1
ATOM 1452 C CA . ASP A 1 182 ? 35.755 10.165 -58.576 1.00 92.94 182 ASP A CA 1
ATOM 1453 C C . ASP A 1 182 ? 34.918 9.836 -59.830 1.00 92.94 182 ASP A C 1
ATOM 1455 O O . ASP A 1 182 ? 34.234 10.705 -60.385 1.00 92.94 182 ASP A O 1
ATOM 1459 N N . SER A 1 183 ? 34.947 8.581 -60.296 1.00 94.56 183 SER A N 1
ATOM 1460 C CA . SER A 1 183 ? 34.123 8.121 -61.416 1.00 94.56 183 SER A CA 1
ATOM 1461 C C . SER A 1 183 ? 32.645 8.040 -61.022 1.00 94.56 183 SER A C 1
ATOM 1463 O O . SER A 1 183 ? 32.306 7.652 -59.906 1.00 94.56 183 SER A O 1
ATOM 1465 N N . ILE A 1 184 ? 31.747 8.422 -61.936 1.00 94.31 184 ILE A N 1
ATOM 1466 C CA . ILE A 1 184 ? 30.296 8.373 -61.704 1.00 94.31 184 ILE A CA 1
ATOM 1467 C C . ILE A 1 184 ? 29.842 6.913 -61.728 1.00 94.31 184 ILE A C 1
ATOM 1469 O O . ILE A 1 184 ? 30.036 6.229 -62.735 1.00 94.31 184 ILE A O 1
ATOM 1473 N N . TRP A 1 185 ? 29.210 6.464 -60.646 1.00 94.75 185 TRP A N 1
ATOM 1474 C CA . TRP A 1 185 ? 28.505 5.185 -60.596 1.00 94.75 185 TRP A CA 1
ATOM 1475 C C . TRP A 1 185 ? 27.095 5.328 -61.177 1.00 94.75 185 TRP A C 1
ATOM 1477 O O . TRP A 1 185 ? 26.757 4.660 -62.153 1.00 94.75 185 TRP A O 1
ATOM 1487 N N . ALA A 1 186 ? 26.313 6.269 -60.646 1.00 95.81 186 ALA A N 1
ATOM 1488 C CA . ALA A 1 186 ? 24.993 6.612 -61.159 1.00 95.81 186 ALA A CA 1
ATOM 1489 C C . ALA A 1 186 ? 24.697 8.096 -60.941 1.00 95.81 186 ALA A C 1
ATOM 1491 O O . ALA A 1 186 ? 25.316 8.764 -60.114 1.00 95.81 186 ALA A O 1
ATOM 1492 N N . GLN A 1 187 ? 23.735 8.620 -61.690 1.00 95.75 187 GLN A N 1
ATOM 1493 C CA . GLN A 1 187 ? 23.200 9.955 -61.470 1.00 95.75 187 GLN A CA 1
ATOM 1494 C C . GLN A 1 187 ? 21.755 10.031 -61.944 1.00 95.75 187 GLN A C 1
ATOM 1496 O O . GLN A 1 187 ? 21.376 9.347 -62.897 1.00 95.75 187 GLN A O 1
ATOM 1501 N N . VAL A 1 188 ? 20.977 10.895 -61.307 1.00 96.06 188 VAL A N 1
ATOM 1502 C CA . VAL A 1 188 ? 19.584 11.158 -61.655 1.00 96.06 188 VAL A CA 1
ATOM 1503 C C . VAL A 1 188 ? 19.330 12.659 -61.682 1.00 96.06 188 VAL A C 1
ATOM 1505 O O . VAL A 1 188 ? 19.956 13.443 -60.964 1.00 96.06 188 VAL A O 1
ATOM 1508 N N . GLU A 1 189 ? 18.390 13.062 -62.528 1.00 94.81 189 GLU A N 1
ATOM 1509 C CA . GLU A 1 189 ? 17.790 14.383 -62.413 1.00 94.81 189 GLU A CA 1
ATOM 1510 C C . GLU A 1 189 ? 16.888 14.400 -61.175 1.00 94.81 189 GLU A C 1
ATOM 1512 O O . GLU A 1 189 ? 16.074 13.497 -60.980 1.00 94.81 189 GLU A O 1
ATOM 1517 N N . VAL A 1 190 ? 17.032 15.429 -60.343 1.00 93.00 190 VAL A N 1
ATOM 1518 C CA . VAL A 1 190 ? 16.175 15.634 -59.177 1.00 93.00 190 VAL A CA 1
ATOM 1519 C C . VAL A 1 190 ? 14.790 16.050 -59.660 1.00 93.00 190 VAL A C 1
ATOM 1521 O O . VAL A 1 190 ? 14.613 17.140 -60.212 1.00 93.00 190 VAL A O 1
ATOM 1524 N N . ILE A 1 191 ? 13.805 15.184 -59.420 1.00 89.25 191 ILE A N 1
ATOM 1525 C CA . ILE A 1 191 ? 12.398 15.399 -59.774 1.00 89.25 191 ILE A CA 1
ATOM 1526 C C . ILE A 1 191 ? 11.572 15.382 -58.489 1.00 89.25 191 ILE A C 1
ATOM 1528 O O . ILE A 1 191 ? 11.649 14.447 -57.699 1.00 89.25 191 ILE A O 1
ATOM 1532 N N . ASN A 1 192 ? 10.756 16.414 -58.280 1.00 90.50 192 ASN A N 1
ATOM 1533 C CA . ASN A 1 192 ? 10.000 16.654 -57.051 1.00 90.50 192 ASN A CA 1
ATOM 1534 C C . ASN A 1 192 ? 10.876 16.568 -55.788 1.00 90.50 192 ASN A C 1
ATOM 1536 O O . ASN A 1 192 ? 10.458 16.001 -54.780 1.00 90.50 192 ASN A O 1
ATOM 1540 N N . GLY A 1 193 ? 12.096 17.110 -55.838 1.00 91.62 193 GLY A N 1
ATOM 1541 C CA . GLY A 1 193 ? 13.032 17.116 -54.713 1.00 91.62 193 GLY A CA 1
ATOM 1542 C C . GLY A 1 193 ? 13.535 15.736 -54.304 1.00 91.62 193 GLY A C 1
ATOM 1543 O O . GLY A 1 193 ? 13.987 15.592 -53.176 1.00 91.62 193 GLY A O 1
ATOM 1544 N N . ARG A 1 194 ? 13.430 14.719 -55.165 1.00 94.81 194 ARG A N 1
ATOM 1545 C CA . ARG A 1 194 ? 13.854 13.344 -54.876 1.00 94.81 194 ARG A CA 1
ATOM 1546 C C . ARG A 1 194 ? 14.985 12.907 -55.792 1.00 94.81 194 ARG A C 1
ATOM 1548 O O . ARG A 1 194 ? 14.948 13.179 -56.994 1.00 94.81 194 ARG A O 1
ATOM 1555 N N . ALA A 1 195 ? 15.949 12.207 -55.211 1.00 95.62 195 ALA A N 1
ATOM 1556 C CA . ALA A 1 195 ? 16.952 11.434 -55.922 1.00 95.62 195 ALA A CA 1
ATOM 1557 C C . ALA A 1 195 ? 17.165 10.124 -55.166 1.00 95.62 195 ALA A C 1
ATOM 1559 O O . ALA A 1 195 ? 17.710 10.128 -54.064 1.00 95.62 195 ALA A O 1
ATOM 1560 N N . ASP A 1 196 ? 16.702 9.037 -55.770 1.00 94.19 196 ASP A N 1
ATOM 1561 C CA . ASP A 1 196 ? 16.649 7.719 -55.153 1.00 94.19 196 ASP A CA 1
ATOM 1562 C C . ASP A 1 196 ? 17.557 6.772 -55.952 1.00 94.19 196 ASP A C 1
ATOM 1564 O O . ASP A 1 196 ? 17.540 6.770 -57.189 1.00 94.19 196 ASP A O 1
ATOM 1568 N N . PHE A 1 197 ? 18.363 5.994 -55.241 1.00 93.56 197 PHE A N 1
ATOM 1569 C CA . PHE A 1 197 ? 19.282 5.002 -55.779 1.00 93.56 197 PHE A CA 1
ATOM 1570 C C . PHE A 1 197 ? 19.107 3.716 -54.989 1.00 93.56 197 PHE A C 1
ATOM 1572 O O . PHE A 1 197 ? 19.022 3.759 -53.765 1.00 93.56 197 PHE A O 1
ATOM 1579 N N . THR A 1 198 ? 19.057 2.608 -55.709 1.00 90.25 198 THR A N 1
ATOM 1580 C CA . THR A 1 198 ? 18.904 1.259 -55.164 1.00 90.25 198 THR A CA 1
ATOM 1581 C C . THR A 1 198 ? 20.158 0.456 -55.445 1.00 90.25 198 THR A C 1
ATOM 1583 O O . THR A 1 198 ? 20.857 0.747 -56.426 1.00 90.25 198 THR A O 1
ATOM 1586 N N . ASP A 1 199 ? 20.442 -0.512 -54.583 1.00 88.56 199 ASP A N 1
ATOM 1587 C CA . ASP A 1 199 ? 21.513 -1.495 -54.743 1.00 88.56 199 ASP A CA 1
ATOM 1588 C C . ASP A 1 199 ? 22.900 -0.874 -54.990 1.00 88.56 199 ASP A C 1
ATOM 1590 O O . ASP A 1 199 ? 23.555 -1.150 -56.006 1.00 88.56 199 ASP A O 1
ATOM 1594 N N . LEU A 1 200 ? 23.364 0.022 -54.110 1.00 91.06 200 LEU A N 1
ATOM 1595 C CA . LEU A 1 200 ? 24.740 0.512 -54.183 1.00 91.06 200 LEU A CA 1
ATOM 1596 C C . LEU A 1 200 ? 25.692 -0.629 -53.795 1.00 91.06 200 LEU A C 1
ATOM 1598 O O . LEU A 1 200 ? 25.687 -1.045 -52.642 1.00 91.06 200 LEU A O 1
ATOM 1602 N N . PRO A 1 201 ? 26.580 -1.090 -54.696 1.00 89.94 201 PRO A N 1
ATOM 1603 C CA . PRO A 1 201 ? 27.513 -2.159 -54.352 1.00 89.94 201 PRO A CA 1
ATOM 1604 C C . PRO A 1 201 ? 28.469 -1.735 -53.240 1.00 89.94 201 PRO A C 1
ATOM 1606 O O . PRO A 1 201 ? 28.888 -0.576 -53.238 1.00 89.94 201 PRO A O 1
ATOM 1609 N N . GLU A 1 202 ? 28.919 -2.681 -52.411 1.00 89.31 202 GLU A N 1
ATOM 1610 C CA . GLU A 1 202 ? 29.922 -2.446 -51.358 1.00 89.31 202 GLU A CA 1
ATOM 1611 C C . GLU A 1 202 ? 31.145 -1.648 -51.868 1.00 89.31 202 GLU A C 1
ATOM 1613 O O . GLU A 1 202 ? 32.005 -2.164 -52.593 1.00 89.31 202 GLU A O 1
ATOM 1618 N N . ASP A 1 203 ? 31.215 -0.365 -51.503 1.00 90.38 203 ASP A N 1
ATOM 1619 C CA . ASP A 1 203 ? 32.294 0.571 -51.834 1.00 90.38 203 ASP A CA 1
ATOM 1620 C C . ASP A 1 203 ? 32.114 1.880 -51.036 1.00 90.38 203 ASP A C 1
ATOM 1622 O O . ASP A 1 203 ? 31.069 2.164 -50.442 1.00 90.38 203 ASP A O 1
ATOM 1626 N N . SER A 1 204 ? 33.132 2.736 -51.058 1.00 93.44 204 SER A N 1
ATOM 1627 C CA . SER A 1 204 ? 33.023 4.117 -50.584 1.00 93.44 204 SER A CA 1
ATOM 1628 C C . SER A 1 204 ? 32.564 5.041 -51.710 1.00 93.44 204 SER A C 1
ATOM 1630 O O . SER A 1 204 ? 33.199 5.117 -52.769 1.00 93.44 204 SER A O 1
ATOM 1632 N N . TYR A 1 205 ? 31.506 5.810 -51.455 1.00 95.38 205 TYR A N 1
ATOM 1633 C CA . TYR A 1 205 ? 30.940 6.755 -52.408 1.00 95.38 205 TYR A CA 1
ATOM 1634 C C . TYR A 1 205 ? 30.964 8.200 -51.912 1.00 95.38 205 TYR A C 1
ATOM 1636 O O . TYR A 1 205 ? 30.949 8.520 -50.723 1.00 95.38 205 TYR A O 1
ATOM 1644 N N . THR A 1 206 ? 30.961 9.118 -52.868 1.00 96.94 206 THR A N 1
ATOM 1645 C CA . THR A 1 206 ? 30.761 10.549 -52.676 1.00 96.94 206 THR A CA 1
ATOM 1646 C C . THR A 1 206 ? 29.545 10.974 -53.483 1.00 96.94 206 THR A C 1
ATOM 1648 O O . THR A 1 206 ? 29.557 10.901 -54.711 1.00 96.94 206 THR A O 1
ATOM 1651 N N . TRP A 1 207 ? 28.488 11.418 -52.811 1.00 97.56 207 TRP A N 1
ATOM 1652 C CA . TRP A 1 207 ? 27.341 12.016 -53.482 1.00 97.56 207 TRP A CA 1
ATOM 1653 C C . TRP A 1 207 ? 27.612 13.495 -53.760 1.00 97.56 207 TRP A C 1
ATOM 1655 O O . TRP A 1 207 ? 28.296 14.177 -52.990 1.00 97.56 207 TRP A O 1
ATOM 1665 N N . LYS A 1 208 ? 27.084 13.998 -54.873 1.00 97.06 208 LYS A N 1
ATOM 1666 C CA . LYS A 1 208 ? 27.214 15.388 -55.311 1.00 97.06 208 LYS A CA 1
ATOM 1667 C C . LYS A 1 208 ? 25.877 15.885 -55.839 1.00 97.06 208 LYS A C 1
ATOM 1669 O O . LYS A 1 208 ? 25.221 15.201 -56.618 1.00 97.06 208 LYS A O 1
ATOM 1674 N N . LEU A 1 209 ? 25.506 17.096 -55.448 1.00 96.44 209 LEU A N 1
ATOM 1675 C CA . LEU A 1 209 ? 24.351 17.817 -55.961 1.00 96.44 209 LEU A CA 1
ATOM 1676 C C . LEU A 1 209 ? 24.840 19.026 -56.754 1.00 96.44 209 LEU A C 1
ATOM 1678 O O . LEU A 1 209 ? 25.563 19.865 -56.219 1.00 96.44 209 LEU A O 1
ATOM 1682 N N . SER A 1 210 ? 24.442 19.127 -58.017 1.00 94.94 210 SER A N 1
ATOM 1683 C CA . SER A 1 210 ? 24.868 20.209 -58.909 1.00 94.94 210 SER A CA 1
ATOM 1684 C C . SER A 1 210 ? 23.711 20.812 -59.697 1.00 94.94 210 SER A C 1
ATOM 1686 O O . SER A 1 210 ? 22.713 20.143 -59.953 1.00 94.94 210 SER A O 1
ATOM 1688 N N . VAL A 1 211 ? 23.837 22.078 -60.087 1.00 92.12 211 VAL A N 1
ATOM 1689 C CA . VAL A 1 211 ? 22.807 22.794 -60.856 1.00 92.12 211 VAL A CA 1
ATOM 1690 C C . VAL A 1 211 ? 22.732 22.274 -62.295 1.00 92.12 211 VAL A C 1
ATOM 1692 O O . VAL A 1 211 ? 23.758 22.165 -62.974 1.00 92.12 211 VAL A O 1
ATOM 1695 N N . LEU A 1 212 ? 21.521 21.992 -62.793 1.00 88.69 212 LEU A N 1
ATOM 1696 C CA . LEU A 1 212 ? 21.270 21.687 -64.205 1.00 88.69 212 LEU A CA 1
ATOM 1697 C C . LEU A 1 212 ? 20.631 22.872 -64.932 1.00 88.69 212 LEU A C 1
ATOM 1699 O O . LEU A 1 212 ? 19.862 23.641 -64.372 1.00 88.69 212 LEU A O 1
ATOM 1703 N N . TYR A 1 213 ? 20.918 22.963 -66.231 1.00 81.12 213 TYR A N 1
ATOM 1704 C CA . TYR A 1 213 ? 20.214 23.818 -67.196 1.00 81.12 213 TYR A CA 1
ATOM 1705 C C . TYR A 1 213 ? 20.251 25.344 -66.956 1.00 81.12 213 TYR A C 1
ATOM 1707 O O . TYR A 1 213 ? 19.618 26.071 -67.724 1.00 81.12 213 TYR A O 1
ATOM 1715 N N . ASP A 1 214 ? 21.042 25.846 -66.000 1.00 85.19 214 ASP A N 1
ATOM 1716 C CA . ASP A 1 214 ? 21.272 27.286 -65.816 1.00 85.19 214 ASP A CA 1
ATOM 1717 C C . ASP A 1 214 ? 22.402 27.833 -66.729 1.00 85.19 214 ASP A C 1
ATOM 1719 O O . ASP A 1 214 ? 23.467 27.215 -66.823 1.00 85.19 214 ASP A O 1
ATOM 1723 N N . PRO A 1 215 ? 22.233 28.989 -67.406 1.00 81.44 215 PRO A N 1
ATOM 1724 C CA . PRO A 1 215 ? 23.251 29.559 -68.298 1.00 81.44 215 PRO A CA 1
ATOM 1725 C C . PRO A 1 215 ? 24.590 29.921 -67.637 1.00 81.44 215 PRO A C 1
ATOM 1727 O O . PRO A 1 215 ? 25.605 29.969 -68.336 1.00 81.44 215 PRO A O 1
ATOM 1730 N N . THR A 1 216 ? 24.591 30.205 -66.334 1.00 84.56 216 THR A N 1
ATOM 1731 C CA . THR A 1 216 ? 25.758 30.670 -65.569 1.00 84.56 216 THR A CA 1
ATOM 1732 C C . THR A 1 216 ? 26.261 29.585 -64.623 1.00 84.56 216 THR A C 1
ATOM 1734 O O . THR A 1 216 ? 27.468 29.367 -64.517 1.00 84.56 216 THR A O 1
ATOM 1737 N N . TYR A 1 217 ? 25.336 28.882 -63.973 1.00 87.00 217 TYR A N 1
ATOM 1738 C CA . TYR A 1 217 ? 25.603 27.946 -62.890 1.00 87.00 217 TYR A CA 1
ATOM 1739 C C . TYR A 1 217 ? 25.516 26.475 -63.305 1.00 87.00 217 TYR A C 1
ATOM 1741 O O . TYR A 1 217 ? 25.700 25.617 -62.454 1.00 87.00 217 TYR A O 1
ATOM 1749 N N . ALA A 1 218 ? 25.288 26.126 -64.579 1.00 88.94 218 ALA A N 1
ATOM 1750 C CA . ALA A 1 218 ? 25.294 24.719 -65.001 1.00 88.94 218 ALA A CA 1
ATOM 1751 C C . ALA A 1 218 ? 26.576 23.982 -64.556 1.00 88.94 218 ALA A C 1
ATOM 1753 O O . ALA A 1 218 ? 27.692 24.341 -64.938 1.00 88.94 218 ALA A O 1
ATOM 1754 N N . GLY A 1 219 ? 26.401 22.920 -63.765 1.00 87.62 219 GLY A N 1
ATOM 1755 C CA . GLY A 1 219 ? 27.483 22.136 -63.165 1.00 87.62 219 GLY A CA 1
ATOM 1756 C C . GLY A 1 219 ? 28.062 22.709 -61.866 1.00 87.62 219 GLY A C 1
ATOM 1757 O O . GLY A 1 219 ? 28.976 22.105 -61.307 1.00 87.62 219 GLY A O 1
ATOM 1758 N N . TYR A 1 220 ? 27.551 23.837 -61.364 1.00 91.38 220 TYR A N 1
ATOM 1759 C CA . TYR A 1 220 ? 27.922 24.390 -60.063 1.00 91.38 220 TYR A CA 1
ATOM 1760 C C . TYR A 1 220 ? 27.549 23.404 -58.953 1.00 91.38 220 TYR A C 1
ATOM 1762 O O . TYR A 1 220 ? 26.418 22.918 -58.909 1.00 91.38 220 TYR A O 1
ATOM 1770 N N . LEU A 1 221 ? 28.508 23.083 -58.084 1.00 93.25 221 LEU A N 1
ATOM 1771 C CA . LEU A 1 221 ? 28.337 22.128 -56.991 1.00 93.25 221 LEU A CA 1
ATOM 1772 C C . LEU A 1 221 ? 27.687 22.828 -55.793 1.00 93.25 221 LEU A C 1
ATOM 1774 O O . LEU A 1 221 ? 28.311 23.686 -55.178 1.00 93.25 221 LEU A O 1
ATOM 1778 N N . LEU A 1 222 ? 26.465 22.422 -55.456 1.00 92.50 222 LEU A N 1
ATOM 1779 C CA . LEU A 1 222 ? 25.697 22.955 -54.328 1.00 92.50 222 LEU A CA 1
ATOM 1780 C C . LEU A 1 222 ? 26.068 22.264 -53.018 1.00 92.50 222 LEU A C 1
ATOM 1782 O O . LEU A 1 222 ? 26.236 22.903 -51.985 1.00 92.50 222 LEU A O 1
ATOM 1786 N N . ALA A 1 223 ? 26.188 20.939 -53.061 1.00 94.19 223 ALA A N 1
ATOM 1787 C CA . ALA A 1 223 ? 26.479 20.130 -51.891 1.00 94.19 223 ALA A CA 1
ATOM 1788 C C . ALA A 1 223 ? 27.172 18.829 -52.293 1.00 94.19 223 ALA A C 1
ATOM 1790 O O . ALA A 1 223 ? 26.995 18.319 -53.400 1.00 94.19 223 ALA A O 1
ATOM 1791 N N . SER A 1 224 ? 27.948 18.275 -51.371 1.00 95.94 224 SER A N 1
ATOM 1792 C CA . SER A 1 224 ? 28.519 16.940 -51.505 1.00 95.94 224 SER A CA 1
ATOM 1793 C C . SER A 1 224 ? 28.782 16.338 -50.137 1.00 95.94 224 SER A C 1
ATOM 1795 O O . SER A 1 224 ? 29.039 17.067 -49.178 1.00 95.94 224 SER A O 1
ATOM 1797 N N . GLY A 1 225 ? 28.824 15.017 -50.069 1.00 95.56 225 GLY A N 1
ATOM 1798 C CA . GLY A 1 225 ? 29.194 14.284 -48.869 1.00 95.56 225 GLY A CA 1
ATOM 1799 C C . GLY A 1 225 ? 29.580 12.856 -49.210 1.00 95.56 225 GLY A C 1
ATOM 1800 O O . GLY A 1 225 ? 29.543 12.452 -50.370 1.00 95.56 225 GLY A O 1
ATOM 1801 N N . THR A 1 226 ? 29.980 12.095 -48.203 1.00 95.12 226 THR A N 1
ATOM 1802 C CA . THR A 1 226 ? 30.421 10.707 -48.365 1.00 95.12 226 THR A CA 1
ATOM 1803 C C . THR A 1 226 ? 29.435 9.748 -47.721 1.00 95.12 226 THR A C 1
ATOM 1805 O O . THR A 1 226 ? 28.878 10.063 -46.670 1.00 95.12 226 THR A O 1
ATOM 1808 N N . VAL A 1 227 ? 29.262 8.581 -48.331 1.00 92.38 227 VAL A N 1
ATOM 1809 C CA . VAL A 1 227 ? 28.559 7.423 -47.766 1.00 92.38 227 VAL A CA 1
ATOM 1810 C C . VAL A 1 227 ? 29.418 6.186 -48.009 1.00 92.38 227 VAL A C 1
ATOM 1812 O O . VAL A 1 227 ? 30.132 6.115 -49.008 1.00 92.38 227 VAL A O 1
ATOM 1815 N N . GLU A 1 228 ? 29.393 5.236 -47.087 1.00 92.00 228 GLU A N 1
ATOM 1816 C CA . GLU A 1 228 ? 30.096 3.962 -47.225 1.00 92.00 228 GLU A CA 1
ATOM 1817 C C . GLU A 1 228 ? 29.041 2.874 -47.325 1.00 92.00 228 GLU A C 1
ATOM 1819 O O . GLU A 1 228 ? 28.346 2.623 -46.342 1.00 92.00 228 GLU A O 1
ATOM 1824 N N . SER A 1 229 ? 28.907 2.277 -48.511 1.00 89.31 229 SER A N 1
ATOM 1825 C CA . SER A 1 229 ? 28.053 1.111 -48.664 1.00 89.31 229 SER A CA 1
ATOM 1826 C C . SER A 1 229 ? 28.812 -0.121 -48.207 1.00 89.31 229 SER A C 1
ATOM 1828 O O . SER A 1 229 ? 29.931 -0.373 -48.660 1.00 89.31 229 SER A O 1
ATOM 1830 N N . ASN A 1 230 ? 28.213 -0.859 -47.287 1.00 83.31 230 ASN A N 1
ATOM 1831 C CA . ASN A 1 230 ? 28.765 -2.079 -46.716 1.00 83.31 230 ASN A CA 1
ATOM 1832 C C . ASN A 1 230 ? 27.769 -3.253 -46.780 1.00 83.31 230 ASN A C 1
ATOM 1834 O O . ASN A 1 230 ? 28.009 -4.284 -46.149 1.00 83.31 230 ASN A O 1
ATOM 1838 N N . GLY A 1 231 ? 26.704 -3.090 -47.574 1.00 80.62 231 GLY A N 1
ATOM 1839 C CA . GLY A 1 231 ? 25.608 -4.037 -47.710 1.00 80.62 231 GLY A CA 1
ATOM 1840 C C . GLY A 1 231 ? 24.677 -4.004 -46.500 1.00 80.62 231 GLY A C 1
ATOM 1841 O O . GLY A 1 231 ? 24.941 -3.359 -45.488 1.00 80.62 231 GLY A O 1
ATOM 1842 N N . THR A 1 232 ? 23.587 -4.764 -46.566 1.00 80.50 232 THR A N 1
ATOM 1843 C CA . THR A 1 232 ? 22.605 -4.792 -45.480 1.00 80.50 232 THR A CA 1
ATOM 1844 C C . THR A 1 232 ? 23.182 -5.429 -44.204 1.00 80.50 232 THR A C 1
ATOM 1846 O O . THR A 1 232 ? 23.274 -6.657 -44.084 1.00 80.50 232 THR A O 1
ATOM 1849 N N . GLN A 1 233 ? 23.483 -4.621 -43.182 1.00 82.69 233 GLN A N 1
ATOM 1850 C CA . GLN A 1 233 ? 23.873 -5.140 -41.869 1.00 82.69 233 GLN A CA 1
ATOM 1851 C C . GLN A 1 233 ? 22.704 -5.772 -41.107 1.00 82.69 233 GLN A C 1
ATOM 1853 O O . GLN A 1 233 ? 21.570 -5.282 -41.092 1.00 82.69 233 GLN A O 1
ATOM 1858 N N . LEU A 1 234 ? 23.025 -6.844 -40.382 1.00 88.25 234 LEU A N 1
ATOM 1859 C CA . LEU A 1 234 ? 22.128 -7.506 -39.441 1.00 88.25 234 LEU A CA 1
ATOM 1860 C C . LEU A 1 234 ? 22.453 -7.022 -38.022 1.00 88.25 234 LEU A C 1
ATOM 1862 O O . LEU A 1 234 ? 23.566 -7.227 -37.530 1.00 88.25 234 LEU A O 1
ATOM 1866 N N . LEU A 1 235 ? 21.485 -6.414 -37.345 1.00 90.31 235 LEU A N 1
ATOM 1867 C CA . LEU A 1 235 ? 21.650 -5.797 -36.032 1.00 90.31 235 LEU A CA 1
ATOM 1868 C C . LEU A 1 235 ? 20.829 -6.516 -34.957 1.00 90.31 235 LEU A C 1
ATOM 1870 O O . LEU A 1 235 ? 19.843 -7.200 -35.235 1.00 90.31 235 LEU A O 1
ATOM 1874 N N . VAL A 1 236 ? 21.251 -6.337 -33.705 1.00 94.12 236 VAL A N 1
ATOM 1875 C CA . VAL A 1 236 ? 20.542 -6.819 -32.516 1.00 94.12 236 VAL A CA 1
ATOM 1876 C C . VAL A 1 236 ? 20.265 -5.640 -31.597 1.00 94.12 236 VAL A C 1
ATOM 1878 O O . VAL A 1 236 ? 21.184 -4.909 -31.222 1.00 94.12 236 VAL A O 1
ATOM 1881 N N . HIS A 1 237 ? 19.010 -5.495 -31.191 1.00 93.62 237 HIS A N 1
ATOM 1882 C CA . HIS A 1 237 ? 18.612 -4.716 -30.030 1.00 93.62 237 HIS A CA 1
ATOM 1883 C C . HIS A 1 237 ? 18.313 -5.675 -28.880 1.00 93.62 237 HIS A C 1
ATOM 1885 O O . HIS A 1 237 ? 17.755 -6.751 -29.092 1.00 93.62 237 HIS A O 1
ATOM 1891 N N . GLN A 1 238 ? 18.687 -5.287 -27.666 1.00 93.62 238 GLN A N 1
ATOM 1892 C CA . GLN A 1 238 ? 18.496 -6.113 -26.484 1.00 93.62 238 GLN A CA 1
ATOM 1893 C C . GLN A 1 238 ? 18.115 -5.266 -25.279 1.00 93.62 238 GLN A C 1
ATOM 1895 O O . GLN A 1 238 ? 18.641 -4.164 -25.096 1.00 93.62 238 GLN A O 1
ATOM 1900 N N . SER A 1 239 ? 17.243 -5.822 -24.451 1.00 94.69 239 SER A N 1
ATOM 1901 C CA . SER A 1 239 ? 16.820 -5.251 -23.180 1.00 94.69 239 SER A CA 1
ATOM 1902 C C . SER A 1 239 ? 16.848 -6.345 -22.120 1.00 94.69 239 SER A C 1
ATOM 1904 O O . SER A 1 239 ? 16.458 -7.479 -22.397 1.00 94.69 239 SER A O 1
ATOM 1906 N N . ILE A 1 240 ? 17.334 -6.014 -20.925 1.00 94.00 240 ILE A N 1
ATOM 1907 C CA . ILE A 1 240 ? 17.370 -6.931 -19.787 1.00 94.00 240 ILE A CA 1
ATOM 1908 C C . ILE A 1 240 ? 16.772 -6.239 -18.559 1.00 94.00 240 ILE A C 1
ATOM 1910 O O . ILE A 1 240 ? 17.093 -5.081 -18.283 1.00 94.00 240 ILE A O 1
ATOM 1914 N N . GLY A 1 241 ? 15.878 -6.923 -17.855 1.00 91.44 241 GLY A N 1
ATOM 1915 C CA . GLY A 1 241 ? 15.136 -6.390 -16.709 1.00 91.44 241 GLY A CA 1
ATOM 1916 C C . GLY A 1 241 ? 13.835 -7.160 -16.483 1.00 91.44 241 GLY A C 1
ATOM 1917 O O . GLY A 1 241 ? 13.548 -8.065 -17.258 1.00 91.44 241 GLY A O 1
ATOM 1918 N N . PRO A 1 242 ? 13.024 -6.803 -15.477 1.00 90.69 242 PRO A N 1
ATOM 1919 C CA . PRO A 1 242 ? 11.695 -7.382 -15.293 1.00 90.69 242 PRO A CA 1
ATOM 1920 C C . PRO A 1 242 ? 10.752 -6.822 -16.375 1.00 90.69 242 PRO A C 1
ATOM 1922 O O . PRO A 1 242 ? 10.169 -5.744 -16.231 1.00 90.69 242 PRO A O 1
ATOM 1925 N N . ILE A 1 243 ? 10.672 -7.506 -17.517 1.00 91.12 243 ILE A N 1
ATOM 1926 C CA . ILE A 1 243 ? 9.933 -7.082 -18.716 1.00 91.12 243 ILE A CA 1
ATOM 1927 C C . ILE A 1 243 ? 8.551 -7.737 -18.724 1.00 91.12 243 ILE A C 1
ATOM 1929 O O . ILE A 1 243 ? 7.530 -7.071 -18.916 1.00 91.12 243 ILE A O 1
ATOM 1933 N N . THR A 1 244 ? 8.509 -9.054 -18.546 1.00 84.88 244 THR A N 1
ATOM 1934 C CA . THR A 1 244 ? 7.306 -9.876 -18.547 1.00 84.88 244 THR A CA 1
ATOM 1935 C C . THR A 1 244 ? 7.554 -11.166 -17.774 1.00 84.88 244 THR A C 1
ATOM 1937 O O . THR A 1 244 ? 8.424 -11.940 -18.129 1.00 84.88 244 THR A O 1
ATOM 1940 N N . GLY A 1 245 ? 6.712 -11.463 -16.789 1.00 80.62 245 GLY A N 1
ATOM 1941 C CA . GLY A 1 245 ? 6.899 -12.655 -15.964 1.00 80.62 245 GLY A CA 1
ATOM 1942 C C . GLY A 1 245 ? 6.836 -12.292 -14.495 1.00 80.62 245 GLY A C 1
ATOM 1943 O O . GLY A 1 245 ? 6.039 -11.426 -14.114 1.00 80.62 245 GLY A O 1
ATOM 1944 N N . ASP A 1 246 ? 7.636 -12.986 -13.698 1.00 87.31 246 ASP A N 1
ATOM 1945 C CA . ASP A 1 246 ? 7.787 -12.723 -12.277 1.00 87.31 246 ASP A CA 1
ATOM 1946 C C . ASP A 1 246 ? 8.657 -11.461 -12.068 1.00 87.31 246 ASP A C 1
ATOM 1948 O O . ASP A 1 246 ? 9.772 -11.395 -12.588 1.00 87.31 246 ASP A O 1
ATOM 1952 N N . PRO A 1 247 ? 8.163 -10.426 -11.357 1.00 87.44 247 PRO A N 1
ATOM 1953 C CA . PRO A 1 247 ? 8.908 -9.182 -11.150 1.00 87.44 247 PRO A CA 1
ATOM 1954 C C . PRO A 1 247 ? 10.208 -9.354 -10.350 1.00 87.44 247 PRO A C 1
ATOM 1956 O O . PRO A 1 247 ? 11.046 -8.452 -10.394 1.00 87.44 247 PRO A O 1
ATOM 1959 N N . ASP A 1 248 ? 10.383 -10.485 -9.664 1.00 87.00 248 ASP A N 1
ATOM 1960 C CA . ASP A 1 248 ? 11.559 -10.773 -8.842 1.00 87.00 248 ASP A CA 1
ATOM 1961 C C . ASP A 1 248 ? 12.728 -11.344 -9.668 1.00 87.00 248 ASP A C 1
ATOM 1963 O O . ASP A 1 248 ? 13.816 -11.598 -9.142 1.00 87.00 248 ASP A O 1
ATOM 1967 N N . TYR A 1 249 ? 12.528 -11.545 -10.975 1.00 90.19 249 TYR A N 1
ATOM 1968 C CA . TYR A 1 249 ? 13.523 -12.094 -11.889 1.00 90.19 249 TYR A CA 1
ATOM 1969 C C . TYR A 1 249 ? 13.751 -11.186 -13.102 1.00 90.19 249 TYR A C 1
ATOM 1971 O O . TYR A 1 249 ? 12.906 -10.393 -13.514 1.00 90.19 249 TYR A O 1
ATOM 1979 N N . TYR A 1 250 ? 14.942 -11.302 -13.693 1.00 92.19 250 TYR A N 1
ATOM 1980 C CA . TYR A 1 250 ? 15.258 -10.624 -14.945 1.00 92.19 250 TYR A CA 1
ATOM 1981 C C . TYR A 1 250 ? 14.769 -11.441 -16.135 1.00 92.19 250 TYR A C 1
ATOM 1983 O O . TYR A 1 250 ? 14.985 -12.647 -16.214 1.00 92.19 250 TYR A O 1
ATOM 1991 N N . ASP A 1 251 ? 14.253 -10.743 -17.133 1.00 94.94 251 ASP A N 1
ATOM 1992 C CA . ASP A 1 251 ? 13.982 -11.265 -18.459 1.00 94.94 251 ASP A CA 1
ATOM 1993 C C . ASP A 1 251 ? 14.987 -10.693 -19.455 1.00 94.94 251 ASP A C 1
ATOM 1995 O O . ASP A 1 251 ? 15.550 -9.612 -19.262 1.00 94.94 251 ASP A O 1
ATOM 1999 N N . LEU A 1 252 ? 15.183 -11.406 -20.559 1.00 96.31 252 LEU A N 1
ATOM 2000 C CA . LEU A 1 252 ? 15.973 -10.950 -21.696 1.00 96.31 252 LEU A CA 1
ATOM 2001 C C . LEU A 1 252 ? 15.086 -10.873 -22.936 1.00 96.31 252 LEU A C 1
ATOM 2003 O O . LEU A 1 252 ? 14.618 -11.895 -23.438 1.00 96.31 252 LEU A O 1
ATOM 2007 N N . GLU A 1 253 ? 14.916 -9.666 -23.465 1.00 97.00 253 GLU A N 1
ATOM 2008 C CA . GLU A 1 253 ? 14.329 -9.417 -24.777 1.00 97.00 253 GLU A CA 1
ATOM 2009 C C . GLU A 1 253 ? 15.439 -9.214 -25.810 1.00 97.00 253 GLU A C 1
ATOM 2011 O O . GLU A 1 253 ? 16.357 -8.415 -25.611 1.00 97.00 253 GLU A O 1
ATOM 2016 N N . VAL A 1 254 ? 15.337 -9.922 -26.934 1.00 96.94 254 VAL A N 1
ATOM 2017 C CA . VAL A 1 254 ? 16.262 -9.812 -28.065 1.00 96.94 254 VAL A CA 1
ATOM 2018 C C . VAL A 1 254 ? 15.463 -9.601 -29.342 1.00 96.94 254 VAL A C 1
ATOM 2020 O O . VAL A 1 254 ? 14.629 -10.433 -29.700 1.00 96.94 254 VAL A O 1
ATOM 2023 N N . PHE A 1 255 ? 15.747 -8.509 -30.047 1.00 95.81 255 PHE A N 1
ATOM 2024 C CA . PHE A 1 255 ? 15.163 -8.159 -31.338 1.00 95.81 255 PHE A CA 1
ATOM 2025 C C . PHE A 1 255 ? 16.253 -8.118 -32.411 1.00 95.81 255 PHE A C 1
ATOM 2027 O O . PHE A 1 255 ? 17.167 -7.297 -32.339 1.00 95.81 255 PHE A O 1
ATOM 2034 N N . ALA A 1 256 ? 16.160 -9.003 -33.404 1.00 94.50 256 ALA A N 1
ATOM 2035 C CA . ALA A 1 256 ? 17.079 -9.049 -34.540 1.00 94.50 256 ALA A CA 1
ATOM 2036 C C . ALA A 1 256 ? 16.435 -8.390 -35.769 1.00 94.50 256 ALA A C 1
ATOM 2038 O O . ALA A 1 256 ? 15.300 -8.723 -36.123 1.00 94.50 256 ALA A O 1
ATOM 2039 N N . TYR A 1 257 ? 17.143 -7.466 -36.420 1.00 91.75 257 TYR A N 1
ATOM 2040 C CA . TYR A 1 257 ? 16.589 -6.645 -37.501 1.00 91.75 257 TYR A CA 1
ATOM 2041 C C . TYR A 1 257 ? 17.643 -6.199 -38.519 1.00 91.75 257 TYR A C 1
ATOM 2043 O O . TYR A 1 257 ? 18.836 -6.179 -38.224 1.00 91.75 257 TYR A O 1
ATOM 2051 N N . TYR A 1 258 ? 17.193 -5.832 -39.716 1.00 87.12 258 TYR A N 1
ATOM 2052 C CA . TYR A 1 258 ? 18.037 -5.235 -40.751 1.00 87.12 258 TYR A CA 1
ATOM 2053 C C . TYR A 1 258 ? 18.233 -3.738 -40.499 1.00 87.12 258 TYR A C 1
ATOM 2055 O O . TYR A 1 258 ? 17.296 -3.044 -40.086 1.00 87.12 258 TYR A O 1
ATOM 2063 N N . GLU A 1 259 ? 19.442 -3.232 -40.738 1.00 83.69 259 GLU A N 1
ATOM 2064 C CA . GLU A 1 259 ? 19.752 -1.816 -40.539 1.00 83.69 259 GLU A CA 1
ATOM 2065 C C . GLU A 1 259 ? 18.794 -0.871 -41.285 1.00 83.69 259 GLU A C 1
ATOM 2067 O O . GLU A 1 259 ? 18.241 -1.216 -42.327 1.00 83.69 259 GLU A O 1
ATOM 2072 N N . THR A 1 260 ? 18.585 0.324 -40.723 1.00 79.00 260 THR A N 1
ATOM 2073 C CA . THR A 1 260 ? 17.756 1.429 -41.251 1.00 79.00 260 THR A CA 1
ATOM 2074 C C . THR A 1 260 ? 16.254 1.138 -41.434 1.00 79.00 260 THR A C 1
ATOM 2076 O O . THR A 1 260 ? 15.438 1.922 -40.944 1.00 79.00 260 THR A O 1
ATOM 2079 N N . SER A 1 261 ? 15.850 0.024 -42.050 1.00 76.88 261 SER A N 1
ATOM 2080 C CA . SER A 1 261 ? 14.443 -0.381 -42.201 1.00 76.88 261 SER A CA 1
ATOM 2081 C C . SER A 1 261 ? 13.780 -0.810 -40.892 1.00 76.88 261 SER A C 1
ATOM 2083 O O . SER A 1 261 ? 12.554 -0.751 -40.788 1.00 76.88 261 SER A O 1
ATOM 2085 N N . LEU A 1 262 ? 14.568 -1.270 -39.909 1.00 81.50 262 LEU A N 1
ATOM 2086 C CA . LEU A 1 262 ? 14.077 -1.965 -38.709 1.00 81.50 262 LEU A CA 1
ATOM 2087 C C . LEU A 1 262 ? 13.234 -3.206 -39.047 1.00 81.50 262 LEU A C 1
ATOM 2089 O O . LEU A 1 262 ? 12.422 -3.656 -38.235 1.00 81.50 262 LEU A O 1
ATOM 2093 N N . SER A 1 263 ? 13.411 -3.754 -40.254 1.00 86.38 263 SER A N 1
ATOM 2094 C CA . SER A 1 263 ? 12.679 -4.931 -40.700 1.00 86.38 263 SER A CA 1
ATOM 2095 C C . SER A 1 263 ? 13.108 -6.148 -39.869 1.00 86.38 263 SER A C 1
ATOM 2097 O O . SER A 1 263 ? 14.311 -6.389 -39.731 1.00 86.38 263 SER A O 1
ATOM 2099 N N . PRO A 1 264 ? 12.173 -6.917 -39.285 1.00 91.31 264 PRO A N 1
ATOM 2100 C CA . PRO A 1 264 ? 12.518 -8.050 -38.437 1.00 91.31 264 PRO A CA 1
ATOM 2101 C C . PRO A 1 264 ? 13.210 -9.196 -39.183 1.00 91.31 264 PRO A C 1
ATOM 2103 O O . PRO A 1 264 ? 12.743 -9.645 -40.232 1.00 91.31 264 PRO A O 1
ATOM 2106 N N . ILE A 1 265 ? 14.265 -9.757 -38.589 1.00 91.94 265 ILE A N 1
ATOM 2107 C CA . ILE A 1 265 ? 14.876 -10.999 -39.071 1.00 91.94 265 ILE A CA 1
ATOM 2108 C C . ILE A 1 265 ? 14.058 -12.169 -38.529 1.00 91.94 265 ILE A C 1
ATOM 2110 O O . ILE A 1 265 ? 13.996 -12.387 -37.319 1.00 91.94 265 ILE A O 1
ATOM 2114 N N . VAL A 1 266 ? 13.446 -12.946 -39.422 1.00 94.12 266 VAL A N 1
ATOM 2115 C CA . VAL A 1 266 ? 12.694 -14.162 -39.080 1.00 94.12 266 VAL A CA 1
ATOM 2116 C C . VAL A 1 266 ? 13.601 -15.374 -39.242 1.00 94.12 266 VAL A C 1
ATOM 2118 O O . VAL A 1 266 ? 14.158 -15.582 -40.318 1.00 94.12 266 VAL A O 1
ATOM 2121 N N . GLY A 1 267 ? 13.710 -16.212 -38.213 1.00 93.94 267 GLY A N 1
ATOM 2122 C CA . GLY A 1 267 ? 14.532 -17.420 -38.283 1.00 93.94 267 GLY A CA 1
ATOM 2123 C C . GLY A 1 267 ? 15.957 -17.278 -37.742 1.00 93.94 267 GLY A C 1
ATOM 2124 O O . GLY A 1 267 ? 16.763 -18.167 -37.993 1.00 93.94 267 GLY A O 1
ATOM 2125 N N . ALA A 1 268 ? 16.290 -16.192 -37.039 1.00 95.44 268 ALA A N 1
ATOM 2126 C CA . ALA A 1 268 ? 17.563 -16.074 -36.330 1.00 95.44 268 ALA A CA 1
ATOM 2127 C C . ALA A 1 268 ? 17.530 -16.898 -35.036 1.00 95.44 268 ALA A C 1
ATOM 2129 O O . ALA A 1 268 ? 16.566 -16.825 -34.276 1.00 95.44 268 ALA A O 1
ATOM 2130 N N . ASP A 1 269 ? 18.584 -17.668 -34.788 1.00 96.38 269 ASP A N 1
ATOM 2131 C CA . ASP A 1 269 ? 18.782 -18.448 -33.573 1.00 96.38 269 ASP A CA 1
ATOM 2132 C C . ASP A 1 269 ? 19.368 -17.546 -32.479 1.00 96.38 269 ASP A C 1
ATOM 2134 O O . ASP A 1 269 ? 20.463 -16.998 -32.630 1.00 96.38 269 ASP A O 1
ATOM 2138 N N . VAL A 1 270 ? 18.645 -17.406 -31.371 1.00 97.12 270 VAL A N 1
ATOM 2139 C CA . VAL A 1 270 ? 19.095 -16.738 -30.149 1.00 97.12 270 VAL A CA 1
ATOM 2140 C C . VAL A 1 270 ? 19.363 -17.806 -29.100 1.00 97.12 270 VAL A C 1
ATOM 2142 O O . VAL A 1 270 ? 18.451 -18.522 -28.687 1.00 97.12 270 VAL A O 1
ATOM 2145 N N . GLU A 1 271 ? 20.614 -17.931 -28.673 1.00 96.94 271 GLU A N 1
ATOM 2146 C CA . GLU A 1 271 ? 21.044 -18.921 -27.685 1.00 96.94 271 GLU A CA 1
ATOM 2147 C C . GLU A 1 271 ? 21.512 -18.215 -26.416 1.00 96.94 271 GLU A C 1
ATOM 2149 O O . GLU A 1 271 ? 22.424 -17.390 -26.470 1.00 96.94 271 GLU A O 1
ATOM 2154 N N . VAL A 1 272 ? 20.902 -18.562 -25.283 1.00 97.44 272 VAL A N 1
ATOM 2155 C CA . VAL A 1 272 ? 21.268 -18.081 -23.950 1.00 97.44 272 VAL A CA 1
ATOM 2156 C C . VAL A 1 272 ? 22.036 -19.186 -23.231 1.00 97.44 272 VAL A C 1
ATOM 2158 O O . VAL A 1 272 ? 21.600 -20.337 -23.166 1.00 97.44 272 VAL A O 1
ATOM 2161 N N . THR A 1 273 ? 23.193 -18.847 -22.675 1.00 96.62 273 THR A N 1
ATOM 2162 C CA . THR A 1 273 ? 24.108 -19.784 -22.019 1.00 96.62 273 THR A CA 1
ATOM 2163 C C . THR A 1 273 ? 24.575 -19.250 -20.670 1.00 96.62 273 THR A C 1
ATOM 2165 O O . THR A 1 273 ? 24.615 -18.045 -20.430 1.00 96.62 273 THR A O 1
ATOM 2168 N N . PHE A 1 274 ? 24.979 -20.152 -19.784 1.00 95.50 274 PHE A N 1
ATOM 2169 C CA . PHE A 1 274 ? 25.702 -19.796 -18.566 1.00 95.50 274 PHE A CA 1
ATOM 2170 C C . PHE A 1 274 ? 27.147 -19.383 -18.888 1.00 95.50 274 PHE A C 1
ATOM 2172 O O . PHE A 1 274 ? 27.692 -19.711 -19.946 1.00 95.50 274 PHE A O 1
ATOM 2179 N N . LYS A 1 275 ? 27.848 -18.759 -17.933 1.00 92.62 275 LYS A N 1
ATOM 2180 C CA . LYS A 1 275 ? 29.272 -18.373 -18.068 1.00 92.62 275 LYS A CA 1
ATOM 2181 C C . LYS A 1 275 ? 30.212 -19.493 -18.526 1.00 92.62 275 LYS A C 1
ATOM 2183 O O . LYS A 1 275 ? 31.236 -19.224 -19.149 1.00 92.62 275 LYS A O 1
ATOM 2188 N N . ASN A 1 276 ? 29.895 -20.746 -18.197 1.00 92.19 276 ASN A N 1
ATOM 2189 C CA . ASN A 1 276 ? 30.685 -21.917 -18.584 1.00 92.19 276 ASN A CA 1
ATOM 2190 C C . ASN A 1 276 ? 30.395 -22.423 -20.017 1.00 92.19 276 ASN A C 1
ATOM 2192 O O . ASN A 1 276 ? 31.013 -23.401 -20.437 1.00 92.19 276 ASN A O 1
ATOM 2196 N N . GLY A 1 277 ? 29.477 -21.776 -20.745 1.00 90.62 277 GLY A N 1
ATOM 2197 C CA . GLY A 1 277 ? 29.059 -22.127 -22.104 1.00 90.62 277 GLY A CA 1
ATOM 2198 C C . GLY A 1 277 ? 27.966 -23.196 -22.191 1.00 90.62 277 GLY A C 1
ATOM 2199 O O . GLY A 1 277 ? 27.643 -23.640 -23.287 1.00 90.62 277 GLY A O 1
ATOM 2200 N N . THR A 1 278 ? 27.401 -23.647 -21.067 1.00 95.12 278 THR A N 1
ATOM 2201 C CA . THR A 1 278 ? 26.256 -24.573 -21.077 1.00 95.12 278 THR A CA 1
ATOM 2202 C C . THR A 1 278 ? 25.002 -23.824 -21.510 1.00 95.12 278 THR A C 1
ATOM 2204 O O . THR A 1 278 ? 24.731 -22.744 -20.992 1.00 95.12 278 THR A O 1
ATOM 2207 N N . ILE A 1 279 ? 24.228 -24.401 -22.429 1.00 95.88 279 ILE A N 1
ATOM 2208 C CA . ILE A 1 279 ? 22.976 -23.808 -22.910 1.00 95.88 279 ILE A CA 1
ATOM 2209 C C . ILE A 1 279 ? 21.935 -23.823 -21.790 1.00 95.88 279 ILE A C 1
ATOM 2211 O O . ILE A 1 279 ? 21.669 -24.874 -21.206 1.00 95.88 279 ILE A O 1
ATOM 2215 N N . TYR A 1 280 ? 21.368 -22.650 -21.515 1.00 96.25 280 TYR A N 1
ATOM 2216 C CA . TYR A 1 280 ? 20.194 -22.481 -20.666 1.00 96.25 280 TYR A CA 1
ATOM 2217 C C . TYR A 1 280 ? 18.923 -22.676 -21.499 1.00 96.25 280 TYR A C 1
ATOM 2219 O O . TYR A 1 280 ? 18.132 -23.570 -21.208 1.00 96.25 280 TYR A O 1
ATOM 2227 N N . ASP A 1 281 ? 18.774 -21.897 -22.574 1.00 97.38 281 ASP A N 1
ATOM 2228 C CA . ASP A 1 281 ? 17.648 -21.984 -23.507 1.00 97.38 281 ASP A CA 1
ATOM 2229 C C . ASP A 1 281 ? 18.047 -21.441 -24.891 1.00 97.38 281 ASP A C 1
ATOM 2231 O O . ASP A 1 281 ? 19.007 -20.681 -25.028 1.00 97.38 281 ASP A O 1
ATOM 2235 N N . SER A 1 282 ? 17.312 -21.829 -25.931 1.00 96.38 282 SER A N 1
ATOM 2236 C CA . SER A 1 282 ? 17.508 -21.339 -27.294 1.00 96.38 282 SER A CA 1
ATOM 2237 C C . SER A 1 282 ? 16.170 -21.182 -28.009 1.00 96.38 282 SER A C 1
ATOM 2239 O O . SER A 1 282 ? 15.313 -22.069 -27.971 1.00 96.38 282 SER A O 1
ATOM 2241 N N . LYS A 1 283 ? 15.985 -20.038 -28.670 1.00 97.56 283 LYS A N 1
ATOM 2242 C CA . LYS A 1 283 ? 14.756 -19.678 -29.383 1.00 97.56 283 LYS A CA 1
ATOM 2243 C C . LYS A 1 283 ? 15.080 -19.144 -30.765 1.00 97.56 283 LYS A C 1
ATOM 2245 O O . LYS A 1 283 ? 16.136 -18.570 -30.991 1.00 97.56 283 LYS A O 1
ATOM 2250 N N . VAL A 1 284 ? 14.120 -19.287 -31.668 1.00 97.06 284 VAL A N 1
ATOM 2251 C CA . VAL A 1 284 ? 14.207 -18.758 -33.028 1.00 97.06 284 VAL A CA 1
ATOM 2252 C C . VAL A 1 284 ? 13.302 -17.541 -33.151 1.00 97.06 284 VAL A C 1
ATOM 2254 O O . VAL A 1 284 ? 12.151 -17.590 -32.706 1.00 97.06 284 VAL A O 1
ATOM 2257 N N . THR A 1 285 ? 13.795 -16.463 -33.759 1.00 96.94 285 THR A N 1
ATOM 2258 C CA . THR A 1 285 ? 13.016 -15.236 -33.939 1.00 96.94 285 THR A CA 1
ATOM 2259 C C . THR A 1 285 ? 11.764 -15.485 -34.795 1.00 96.94 285 THR A C 1
ATOM 2261 O O . THR A 1 285 ? 11.860 -16.024 -35.906 1.00 96.94 285 THR A O 1
ATOM 2264 N N . PRO A 1 286 ? 10.562 -15.124 -34.301 1.00 94.75 286 PRO A N 1
ATOM 2265 C CA . PRO A 1 286 ? 9.320 -15.271 -35.048 1.00 94.75 286 PRO A CA 1
ATOM 2266 C C . PRO A 1 286 ? 9.133 -14.115 -36.045 1.00 94.75 286 PRO A C 1
ATOM 2268 O O . PRO A 1 286 ? 10.049 -13.342 -36.304 1.00 94.75 286 PRO A O 1
ATOM 2271 N N . ALA A 1 287 ? 7.940 -13.985 -36.635 1.00 93.50 287 ALA A N 1
ATOM 2272 C CA . ALA A 1 287 ? 7.657 -12.999 -37.688 1.00 93.50 287 ALA A CA 1
ATOM 2273 C C . ALA A 1 287 ? 7.912 -11.530 -37.289 1.00 93.50 287 ALA A C 1
ATOM 2275 O O . ALA A 1 287 ? 8.119 -10.690 -38.156 1.00 93.50 287 ALA A O 1
ATOM 2276 N N . ASN A 1 288 ? 7.874 -11.216 -35.992 1.00 92.88 288 ASN A N 1
ATOM 2277 C CA . ASN A 1 288 ? 8.176 -9.887 -35.459 1.00 92.88 288 ASN A CA 1
ATOM 2278 C C . ASN A 1 288 ? 9.653 -9.714 -35.057 1.00 92.88 288 ASN A C 1
ATOM 2280 O O . ASN A 1 288 ? 9.994 -8.653 -34.556 1.00 92.88 288 ASN A O 1
ATOM 2284 N N . GLY A 1 289 ? 10.512 -10.724 -35.249 1.00 92.12 289 GLY A N 1
ATOM 2285 C CA . GLY A 1 289 ? 11.956 -10.668 -34.975 1.00 92.12 289 GLY A CA 1
ATOM 2286 C C . GLY A 1 289 ? 12.356 -10.698 -33.503 1.00 92.12 289 GLY A C 1
ATOM 2287 O O . GLY A 1 289 ? 13.550 -10.656 -33.213 1.00 92.12 289 GLY A O 1
ATOM 2288 N N . THR A 1 290 ? 11.392 -10.769 -32.582 1.00 96.50 290 THR A N 1
ATOM 2289 C CA . THR A 1 290 ? 11.641 -10.639 -31.142 1.00 96.50 290 THR A CA 1
ATOM 2290 C C . THR A 1 290 ? 11.438 -11.962 -30.421 1.00 96.50 290 THR A C 1
ATOM 2292 O O . THR A 1 290 ? 10.391 -12.601 -30.549 1.00 96.50 290 THR A O 1
ATOM 2295 N N . VAL A 1 291 ? 12.416 -12.345 -29.607 1.00 96.88 291 VAL A N 1
ATOM 2296 C CA . VAL A 1 291 ? 12.284 -13.419 -28.617 1.00 96.88 291 VAL A CA 1
ATOM 2297 C C . VAL A 1 291 ? 12.453 -12.850 -27.219 1.00 96.88 291 VAL A C 1
ATOM 2299 O O . VAL A 1 291 ? 13.184 -11.884 -27.016 1.00 96.88 291 VAL A O 1
ATOM 2302 N N . ILE A 1 292 ? 11.781 -13.475 -26.258 1.00 96.56 292 ILE A N 1
ATOM 2303 C CA . ILE A 1 292 ? 11.897 -13.135 -24.842 1.00 96.56 292 ILE A CA 1
ATOM 2304 C C . ILE A 1 292 ? 12.207 -14.412 -24.066 1.00 96.56 292 ILE A C 1
ATOM 2306 O O . ILE A 1 292 ? 11.551 -15.438 -24.277 1.00 96.56 292 ILE A O 1
ATOM 2310 N N . PHE A 1 293 ? 13.199 -14.355 -23.186 1.00 96.25 293 PHE A N 1
ATOM 2311 C CA . PHE A 1 293 ? 13.513 -15.374 -22.187 1.00 96.25 293 PHE A CA 1
ATOM 2312 C C . PHE A 1 293 ? 13.082 -14.833 -20.833 1.00 96.25 293 PHE A C 1
ATOM 2314 O O . PHE A 1 293 ? 13.575 -13.783 -20.435 1.00 96.25 293 PHE A O 1
ATOM 2321 N N . THR A 1 294 ? 12.137 -15.510 -20.187 1.00 94.81 294 THR A N 1
ATOM 2322 C CA . THR A 1 294 ? 11.546 -15.046 -18.932 1.00 94.81 294 THR A CA 1
ATOM 2323 C C . THR A 1 294 ? 12.182 -15.734 -17.737 1.00 94.81 294 THR A C 1
ATOM 2325 O O . THR A 1 294 ? 12.622 -16.880 -17.866 1.00 94.81 294 THR A O 1
ATOM 2328 N N . ASP A 1 295 ? 12.176 -15.055 -16.596 1.00 92.25 295 ASP A N 1
ATOM 2329 C CA . ASP A 1 295 ? 12.579 -15.584 -15.292 1.00 92.25 295 ASP A CA 1
ATOM 2330 C C . ASP A 1 295 ? 13.992 -16.207 -15.313 1.00 92.25 295 ASP A C 1
ATOM 2332 O O . ASP A 1 295 ? 14.211 -17.374 -14.956 1.00 92.25 295 ASP A O 1
ATOM 2336 N N . LEU A 1 296 ? 14.976 -15.443 -15.801 1.00 93.25 296 LEU A N 1
ATOM 2337 C CA . LEU A 1 296 ? 16.364 -15.891 -15.853 1.00 93.25 296 LEU A CA 1
ATOM 2338 C C . LEU A 1 296 ? 16.892 -16.180 -14.439 1.00 93.25 296 LEU A C 1
ATOM 2340 O O . LEU A 1 296 ? 16.616 -15.428 -13.501 1.00 93.25 296 LEU A O 1
ATOM 2344 N N . PRO A 1 297 ? 17.698 -17.242 -14.266 1.00 91.38 297 PRO A N 1
ATOM 2345 C CA . PRO A 1 297 ? 18.309 -17.533 -12.978 1.00 91.38 297 PRO A CA 1
ATOM 2346 C C . PRO A 1 297 ? 19.303 -16.429 -12.594 1.00 91.38 297 PRO A C 1
ATOM 2348 O O . PRO A 1 297 ? 19.959 -15.859 -13.467 1.00 91.38 297 PRO A O 1
ATOM 2351 N N . ALA A 1 298 ? 19.466 -16.189 -11.289 1.00 88.88 298 ALA A N 1
ATOM 2352 C CA . ALA A 1 298 ? 20.485 -15.300 -10.723 1.00 88.88 298 ALA A CA 1
ATOM 2353 C C . ALA A 1 298 ? 21.899 -15.887 -10.916 1.00 88.88 298 ALA A C 1
ATOM 2355 O O . ALA A 1 298 ? 22.549 -16.369 -9.990 1.00 88.88 298 ALA A O 1
ATOM 2356 N N . GLU A 1 299 ? 22.348 -15.918 -12.167 1.00 91.75 299 GLU A N 1
ATOM 2357 C CA . GLU A 1 299 ? 23.632 -16.426 -12.625 1.00 91.75 299 GLU A CA 1
ATOM 2358 C C . GLU A 1 299 ? 24.253 -15.470 -13.654 1.00 91.75 299 GLU A C 1
ATOM 2360 O O . GLU A 1 299 ? 23.625 -14.558 -14.185 1.00 91.75 299 GLU A O 1
ATOM 2365 N N . PHE A 1 300 ? 25.528 -15.675 -13.974 1.00 93.75 300 PHE A N 1
ATOM 2366 C CA . PHE A 1 300 ? 26.155 -14.938 -15.065 1.00 93.75 300 PHE A CA 1
ATOM 2367 C C . PHE A 1 300 ? 25.690 -15.509 -16.411 1.00 93.75 300 PHE A C 1
ATOM 2369 O O . PHE A 1 300 ? 26.053 -16.639 -16.770 1.00 93.75 300 PHE A O 1
ATOM 2376 N N . MET A 1 301 ? 24.947 -14.700 -17.166 1.00 95.75 301 MET A N 1
ATOM 2377 C CA . MET A 1 301 ? 24.294 -15.085 -18.414 1.00 95.75 301 MET A CA 1
ATOM 2378 C C . MET A 1 301 ? 25.024 -14.504 -19.625 1.00 95.75 301 MET A C 1
ATOM 2380 O O . MET A 1 301 ? 25.421 -13.342 -19.641 1.00 95.75 301 MET A O 1
ATOM 2384 N N . ASN A 1 302 ? 25.169 -15.315 -20.667 1.00 95.81 302 ASN A N 1
ATOM 2385 C CA . ASN A 1 302 ? 25.646 -14.925 -21.988 1.00 95.81 302 ASN A CA 1
ATOM 2386 C C . ASN A 1 302 ? 24.553 -15.188 -23.019 1.00 95.81 302 ASN A C 1
ATOM 2388 O O . ASN A 1 302 ? 23.787 -16.136 -22.866 1.00 95.81 302 ASN A O 1
ATOM 2392 N N . TRP A 1 303 ? 24.530 -14.437 -24.113 1.00 96.50 303 TRP A N 1
ATOM 2393 C CA . TRP A 1 303 ? 23.714 -14.796 -25.267 1.00 96.50 303 TRP A CA 1
ATOM 2394 C C . TRP A 1 303 ? 24.388 -14.457 -26.587 1.00 96.50 303 TRP A C 1
ATOM 2396 O O . TRP A 1 303 ? 25.229 -13.561 -26.675 1.00 96.50 303 TRP A O 1
ATOM 2406 N N . SER A 1 304 ? 24.010 -15.200 -27.618 1.00 95.50 304 SER A N 1
ATOM 2407 C CA . SER A 1 304 ? 24.444 -14.981 -28.993 1.00 95.50 304 SER A CA 1
ATOM 2408 C C . SER A 1 304 ? 23.246 -14.986 -29.927 1.00 95.50 304 SER A C 1
ATOM 2410 O O . SER A 1 304 ? 22.234 -15.630 -29.648 1.00 95.50 304 SER A O 1
ATOM 2412 N N . VAL A 1 305 ? 23.358 -14.246 -31.027 1.00 96.31 305 VAL A N 1
ATOM 2413 C CA . VAL A 1 305 ? 22.356 -14.230 -32.094 1.00 96.31 305 VAL A CA 1
ATOM 2414 C C . VAL A 1 305 ? 23.051 -14.625 -33.380 1.00 96.31 305 VAL A C 1
ATOM 2416 O O . VAL A 1 305 ? 24.041 -14.003 -33.770 1.00 96.31 305 VAL A O 1
ATOM 2419 N N . THR A 1 306 ? 22.546 -15.661 -34.039 1.00 94.31 306 THR A N 1
ATOM 2420 C CA . THR A 1 306 ? 23.076 -16.129 -35.318 1.00 94.31 306 THR A CA 1
ATOM 2421 C C . THR A 1 306 ? 21.964 -16.277 -36.344 1.00 94.31 306 THR A C 1
ATOM 2423 O O . THR A 1 306 ? 20.849 -16.668 -36.023 1.00 94.31 306 THR A O 1
ATOM 2426 N N . TYR A 1 307 ? 22.251 -15.958 -37.600 1.00 93.38 307 TYR A N 1
ATOM 2427 C CA . TYR A 1 307 ? 21.329 -16.130 -38.714 1.00 93.38 307 TYR A CA 1
ATOM 2428 C C . TYR A 1 307 ? 22.080 -16.788 -39.868 1.00 93.38 307 TYR A C 1
ATOM 2430 O O . TYR A 1 307 ? 23.171 -16.356 -40.240 1.00 93.38 307 TYR A O 1
ATOM 2438 N N . LEU A 1 308 ? 21.546 -17.903 -40.379 1.00 89.81 308 LEU A N 1
ATOM 2439 C CA . LEU A 1 308 ? 22.195 -18.732 -41.409 1.00 89.81 308 LEU A CA 1
ATOM 2440 C C . LEU A 1 308 ? 23.638 -19.157 -41.047 1.00 89.81 308 LEU A C 1
ATOM 2442 O O . LEU A 1 308 ? 24.496 -19.329 -41.914 1.00 89.81 308 LEU A O 1
ATOM 2446 N N . GLY A 1 309 ? 23.907 -19.348 -39.751 1.00 84.75 309 GLY A N 1
ATOM 2447 C CA . GLY A 1 309 ? 25.215 -19.754 -39.230 1.00 84.75 309 GLY A CA 1
ATOM 2448 C C . GLY A 1 309 ? 26.259 -18.636 -39.144 1.00 84.75 309 GLY A C 1
ATOM 2449 O O . GLY A 1 309 ? 27.425 -18.937 -38.890 1.00 84.75 309 GLY A O 1
ATOM 2450 N N . GLN A 1 310 ? 25.873 -17.374 -39.357 1.00 88.00 310 GLN A N 1
ATOM 2451 C CA . GLN A 1 310 ? 26.718 -16.194 -39.144 1.00 88.00 310 GLN A CA 1
ATOM 2452 C C . GLN A 1 310 ? 26.214 -15.374 -37.947 1.00 88.00 310 GLN A C 1
ATOM 2454 O O . GLN A 1 310 ? 25.008 -15.355 -37.702 1.00 88.00 310 GLN A O 1
ATOM 2459 N N . PRO A 1 311 ? 27.098 -14.709 -37.184 1.00 89.88 311 PRO A N 1
ATOM 2460 C CA . PRO A 1 311 ? 26.680 -13.839 -36.089 1.00 89.88 311 PRO A CA 1
ATOM 2461 C C . PRO A 1 311 ? 25.903 -12.621 -36.604 1.00 89.88 311 PRO A C 1
ATOM 2463 O O . PRO A 1 311 ? 26.260 -12.033 -37.621 1.00 89.88 311 PRO A O 1
ATOM 2466 N N . VAL A 1 312 ? 24.867 -12.231 -35.866 1.00 89.94 312 VAL A N 1
ATOM 2467 C CA . VAL A 1 312 ? 24.133 -10.971 -36.041 1.00 89.94 312 VAL A CA 1
ATOM 2468 C C . VAL A 1 312 ? 24.687 -9.953 -35.039 1.00 89.94 312 VAL A C 1
ATOM 2470 O O . VAL A 1 312 ? 24.901 -10.278 -33.866 1.00 89.94 312 VAL A O 1
ATOM 2473 N N . GLY A 1 313 ? 24.941 -8.718 -35.476 1.00 85.44 313 GLY A N 1
ATOM 2474 C CA . GLY A 1 313 ? 25.546 -7.681 -34.639 1.00 85.44 313 GLY A CA 1
ATOM 2475 C C . GLY A 1 313 ? 26.933 -8.067 -34.105 1.00 85.44 313 GLY A C 1
ATOM 2476 O O . GLY A 1 313 ? 27.812 -8.491 -34.852 1.00 85.44 313 GLY A O 1
ATOM 2477 N N . GLN A 1 314 ? 27.147 -7.920 -32.790 1.00 80.56 314 GLN A N 1
ATOM 2478 C CA . GLN A 1 314 ? 28.430 -8.257 -32.145 1.00 80.56 314 GLN A CA 1
ATOM 2479 C C . GLN A 1 314 ? 28.637 -9.770 -31.964 1.00 80.56 314 GLN A C 1
ATOM 2481 O O . GLN A 1 314 ? 29.736 -10.210 -31.621 1.00 80.56 314 GLN A O 1
ATOM 2486 N N . GLY A 1 315 ? 27.589 -10.572 -32.159 1.00 73.56 315 GLY A N 1
ATOM 2487 C CA . GLY A 1 315 ? 27.614 -12.023 -32.020 1.00 73.56 315 GLY A CA 1
ATOM 2488 C C . GLY A 1 315 ? 27.571 -12.541 -30.580 1.00 73.56 315 GLY A C 1
ATOM 2489 O O . GLY A 1 315 ? 26.921 -13.552 -30.365 1.00 73.56 315 GLY A O 1
ATOM 2490 N N . ASN A 1 316 ? 28.196 -11.875 -29.600 1.00 87.00 316 ASN A N 1
ATOM 2491 C CA . ASN A 1 316 ? 28.211 -12.312 -28.196 1.00 87.00 316 ASN A CA 1
ATOM 2492 C C . ASN A 1 316 ? 27.915 -11.164 -27.225 1.00 87.00 316 ASN A C 1
ATOM 2494 O O . ASN A 1 316 ? 28.536 -10.105 -27.299 1.00 87.00 316 ASN A O 1
ATOM 2498 N N . TYR A 1 317 ? 27.044 -11.430 -26.258 1.00 93.62 317 TYR A N 1
ATOM 2499 C CA . TYR A 1 317 ? 26.589 -10.495 -25.234 1.00 93.62 317 TYR A CA 1
ATOM 2500 C C . TYR A 1 317 ? 26.568 -11.177 -23.860 1.00 93.62 317 TYR A C 1
ATOM 2502 O O . TYR A 1 317 ? 26.540 -12.406 -23.783 1.00 93.62 317 TYR A O 1
ATOM 2510 N N . SER A 1 318 ? 26.607 -10.398 -22.774 1.00 93.75 318 SER A N 1
ATOM 2511 C CA . SER A 1 318 ? 26.650 -10.940 -21.409 1.00 93.75 318 SER A CA 1
ATOM 2512 C C . SER A 1 318 ? 26.096 -9.983 -20.357 1.00 93.75 318 SER A C 1
ATOM 2514 O O . SER A 1 318 ? 26.259 -8.770 -20.498 1.00 93.75 318 SER A O 1
ATOM 2516 N N . TYR A 1 319 ? 25.557 -10.530 -19.267 1.00 93.81 319 TYR A N 1
ATOM 2517 C CA . TYR A 1 319 ? 25.118 -9.794 -18.081 1.00 93.81 319 TYR A CA 1
ATOM 2518 C C . TYR A 1 319 ? 25.318 -10.633 -16.805 1.00 93.81 319 TYR A C 1
ATOM 2520 O O . TYR A 1 319 ? 25.115 -11.847 -16.822 1.00 93.81 319 TYR A O 1
ATOM 2528 N N . ASP A 1 320 ? 25.740 -10.004 -15.705 1.00 93.50 320 ASP A N 1
ATOM 2529 C CA . ASP A 1 320 ? 26.002 -10.686 -14.430 1.00 93.50 320 ASP A CA 1
ATOM 2530 C C . ASP A 1 320 ? 24.817 -10.522 -13.469 1.00 93.50 320 ASP A C 1
ATOM 2532 O O . ASP A 1 320 ? 24.728 -9.512 -12.777 1.00 93.50 320 ASP A O 1
ATOM 2536 N N . LEU A 1 321 ? 23.918 -11.513 -13.409 1.00 91.12 321 LEU A N 1
ATOM 2537 C CA . LEU A 1 321 ? 22.772 -11.503 -12.486 1.00 91.12 321 LEU A CA 1
ATOM 2538 C C . LEU A 1 321 ? 23.145 -11.970 -11.064 1.00 91.12 321 LEU A C 1
ATOM 2540 O O . LEU A 1 321 ? 22.264 -12.202 -10.247 1.00 91.12 321 LEU A O 1
ATOM 2544 N N . THR A 1 322 ? 24.442 -12.133 -10.761 1.00 89.25 322 THR A N 1
ATOM 2545 C CA . THR A 1 322 ? 24.956 -12.408 -9.400 1.00 89.25 322 THR A CA 1
ATOM 2546 C C . THR A 1 322 ? 25.544 -11.166 -8.730 1.00 89.25 322 THR A C 1
ATOM 2548 O O . THR A 1 322 ? 26.169 -11.247 -7.667 1.00 89.25 322 THR A O 1
ATOM 2551 N N . ALA A 1 323 ? 25.445 -10.013 -9.384 1.00 89.69 323 ALA A N 1
ATOM 2552 C CA . ALA A 1 323 ? 25.939 -8.762 -8.848 1.00 89.69 323 ALA A CA 1
ATOM 2553 C C . ALA A 1 323 ? 24.909 -8.147 -7.893 1.00 89.69 323 ALA A C 1
ATOM 2555 O O . ALA A 1 323 ? 23.709 -8.321 -8.068 1.00 89.69 323 ALA A O 1
ATOM 2556 N N . LEU A 1 324 ? 25.400 -7.400 -6.900 1.00 88.12 324 LEU A N 1
ATOM 2557 C CA . LEU A 1 324 ? 24.554 -6.706 -5.928 1.00 88.12 324 LEU A CA 1
ATOM 2558 C C . LEU A 1 324 ? 23.490 -5.852 -6.629 1.00 88.12 324 LEU A C 1
ATOM 2560 O O . LEU A 1 324 ? 22.317 -5.966 -6.329 1.00 88.12 324 LEU A O 1
ATOM 2564 N N . ASP A 1 325 ? 23.880 -5.042 -7.611 1.00 88.81 325 ASP A N 1
ATOM 2565 C CA . ASP A 1 325 ? 22.992 -4.146 -8.360 1.00 88.81 325 ASP A CA 1
ATOM 2566 C C . ASP A 1 325 ? 21.967 -4.857 -9.260 1.00 88.81 325 ASP A C 1
ATOM 2568 O O . ASP A 1 325 ? 21.096 -4.190 -9.815 1.00 88.81 325 ASP A O 1
ATOM 2572 N N . ALA A 1 326 ? 22.059 -6.183 -9.386 1.00 88.25 326 ALA A N 1
ATOM 2573 C CA . ALA A 1 326 ? 21.118 -7.023 -10.114 1.00 88.25 326 ALA A CA 1
ATOM 2574 C C . ALA A 1 326 ? 20.156 -7.794 -9.193 1.00 88.25 326 ALA A C 1
ATOM 2576 O O . ALA A 1 326 ? 19.385 -8.610 -9.692 1.00 88.25 326 ALA A O 1
ATOM 2577 N N . ASP A 1 327 ? 20.180 -7.577 -7.874 1.00 90.50 327 ASP A N 1
ATOM 2578 C CA . ASP A 1 327 ? 19.189 -8.204 -7.001 1.00 90.50 327 ASP A CA 1
ATOM 2579 C C . ASP A 1 327 ? 17.872 -7.422 -6.971 1.00 90.50 327 ASP A C 1
ATOM 2581 O O . ASP A 1 327 ? 17.835 -6.230 -6.637 1.00 90.50 327 ASP A O 1
ATOM 2585 N N . LEU A 1 328 ? 16.796 -8.117 -7.334 1.00 90.69 328 LEU A N 1
ATOM 2586 C CA . LEU A 1 328 ? 15.414 -7.627 -7.323 1.00 90.69 328 LEU A CA 1
ATOM 2587 C C . LEU A 1 328 ? 14.558 -8.336 -6.276 1.00 90.69 328 LEU A C 1
ATOM 2589 O O . LEU A 1 328 ? 13.410 -7.947 -6.084 1.00 90.69 328 LEU A O 1
ATOM 2593 N N . ARG A 1 329 ? 15.075 -9.402 -5.656 1.00 90.38 329 ARG A N 1
ATOM 2594 C CA . ARG A 1 329 ? 14.282 -10.252 -4.773 1.00 90.38 329 ARG A CA 1
ATOM 2595 C C . ARG A 1 329 ? 14.133 -9.571 -3.424 1.00 90.38 329 ARG A C 1
ATOM 2597 O O . ARG A 1 329 ? 15.091 -9.039 -2.874 1.00 90.38 329 ARG A O 1
ATOM 2604 N N . ASP A 1 330 ? 12.920 -9.608 -2.889 1.00 94.50 330 ASP A N 1
ATOM 2605 C CA . ASP A 1 330 ? 12.694 -9.206 -1.510 1.00 94.50 330 ASP A CA 1
ATOM 2606 C C . ASP A 1 330 ? 13.293 -10.247 -0.540 1.00 94.50 330 ASP A C 1
ATOM 2608 O O . ASP A 1 330 ? 13.231 -11.456 -0.804 1.00 94.50 330 ASP A O 1
ATOM 2612 N N . PRO A 1 331 ? 13.773 -9.806 0.637 1.00 96.75 331 PRO A N 1
ATOM 2613 C CA . PRO A 1 331 ? 14.118 -10.685 1.743 1.00 96.75 331 PRO A CA 1
ATOM 2614 C C . PRO A 1 331 ? 13.034 -11.718 2.065 1.00 96.75 331 PRO A C 1
ATOM 2616 O O . PRO A 1 331 ? 11.845 -11.410 2.119 1.00 96.75 331 PRO A O 1
ATOM 2619 N N . VAL A 1 332 ? 13.429 -12.935 2.422 1.00 96.56 332 VAL A N 1
ATOM 2620 C CA . VAL A 1 332 ? 12.497 -13.965 2.898 1.00 96.56 332 VAL A CA 1
ATOM 2621 C C . VAL A 1 332 ? 12.428 -13.931 4.421 1.00 96.56 332 VAL A C 1
ATOM 2623 O O . VAL A 1 332 ? 13.454 -13.958 5.096 1.00 96.56 332 VAL A O 1
ATOM 2626 N N . ILE A 1 333 ? 11.217 -13.904 4.988 1.00 98.12 333 ILE A N 1
ATOM 2627 C CA . ILE A 1 333 ? 10.991 -13.914 6.441 1.00 98.12 333 ILE A CA 1
ATOM 2628 C C . ILE A 1 333 ? 10.224 -15.177 6.843 1.00 98.12 333 ILE A C 1
ATOM 2630 O O . ILE A 1 333 ? 9.130 -15.446 6.351 1.00 98.12 333 ILE A O 1
ATOM 2634 N N . SER A 1 334 ? 10.766 -15.925 7.802 1.00 97.69 334 SER A N 1
ATOM 2635 C CA . SER A 1 334 ? 10.048 -16.964 8.543 1.00 97.69 334 SER A CA 1
ATOM 2636 C C . SER A 1 334 ? 9.572 -16.401 9.881 1.00 97.69 334 SER A C 1
ATOM 2638 O O . SER A 1 334 ? 10.381 -16.033 10.736 1.00 97.69 334 SER A O 1
ATOM 2640 N N . SER A 1 335 ? 8.251 -16.327 10.044 1.00 96.81 335 SER A N 1
ATOM 2641 C CA . SER A 1 335 ? 7.584 -15.725 11.204 1.00 96.81 335 SER A CA 1
ATOM 2642 C C . SER A 1 335 ? 7.579 -16.641 12.443 1.00 96.81 335 SER A C 1
ATOM 2644 O O . SER A 1 335 ? 7.393 -17.854 12.293 1.00 96.81 335 SER A O 1
ATOM 2646 N N . PRO A 1 336 ? 7.693 -16.093 13.672 1.00 95.81 336 PRO A N 1
ATOM 2647 C CA . PRO A 1 336 ? 7.402 -16.819 14.910 1.00 95.81 336 PRO A CA 1
ATOM 2648 C C . PRO A 1 336 ? 5.903 -17.113 15.100 1.00 95.81 336 PRO A C 1
ATOM 2650 O O . PRO A 1 336 ? 5.563 -17.980 15.906 1.00 95.81 336 PRO A O 1
ATOM 2653 N N . GLY A 1 337 ? 5.021 -16.418 14.372 1.00 94.88 337 GLY A N 1
ATOM 2654 C CA . GLY A 1 337 ? 3.573 -16.446 14.573 1.00 94.88 337 GLY A CA 1
ATOM 2655 C C . GLY A 1 337 ? 3.098 -15.633 15.784 1.00 94.88 337 GLY A C 1
ATOM 2656 O O . GLY A 1 337 ? 3.893 -15.063 16.533 1.00 94.88 337 GLY A O 1
ATOM 2657 N N . ASP A 1 338 ? 1.776 -15.581 15.955 1.00 96.62 338 ASP A N 1
ATOM 2658 C CA . ASP A 1 338 ? 1.119 -14.906 17.080 1.00 96.62 338 ASP A CA 1
ATOM 2659 C C . ASP A 1 338 ? 1.427 -15.593 18.418 1.00 96.62 338 ASP A C 1
ATOM 2661 O O . ASP A 1 338 ? 1.578 -16.819 18.488 1.00 96.62 338 ASP A O 1
ATOM 2665 N N . LEU A 1 339 ? 1.480 -14.808 19.497 1.00 94.88 339 LEU A N 1
ATOM 2666 C CA . LEU A 1 339 ? 1.829 -15.308 20.825 1.00 94.88 339 LEU A CA 1
ATOM 2667 C C . LEU A 1 339 ? 0.946 -14.704 21.927 1.00 94.88 339 LEU A C 1
ATOM 2669 O O . LEU A 1 339 ? 0.867 -13.488 22.082 1.00 94.88 339 LEU A O 1
ATOM 2673 N N . ASP A 1 340 ? 0.372 -15.574 22.759 1.00 93.50 340 ASP A N 1
ATOM 2674 C CA . ASP A 1 340 ? -0.330 -15.205 23.991 1.00 93.50 340 ASP A CA 1
ATOM 2675 C C . ASP A 1 340 ? 0.589 -15.450 25.197 1.00 93.50 340 ASP A C 1
ATOM 2677 O O . ASP A 1 340 ? 1.148 -16.537 25.370 1.00 93.50 340 ASP A O 1
ATOM 2681 N N . VAL A 1 341 ? 0.737 -14.440 26.051 1.00 91.81 341 VAL A N 1
ATOM 2682 C CA . VAL A 1 341 ? 1.695 -14.409 27.156 1.00 91.81 341 VAL A CA 1
ATOM 2683 C C . VAL A 1 341 ? 0.996 -14.011 28.451 1.00 91.81 341 VAL A C 1
ATOM 2685 O O . VAL A 1 341 ? 0.303 -12.996 28.513 1.00 91.81 341 VAL A O 1
ATOM 2688 N N . LEU A 1 342 ? 1.216 -14.797 29.509 1.00 89.88 342 LEU A N 1
ATOM 2689 C CA . LEU A 1 342 ? 0.777 -14.426 30.853 1.00 89.88 342 LEU A CA 1
ATOM 2690 C C . LEU A 1 342 ? 1.561 -13.204 31.343 1.00 89.88 342 LEU A C 1
ATOM 2692 O O . LEU A 1 342 ? 2.789 -13.165 31.207 1.00 89.88 342 LEU A O 1
ATOM 2696 N N . LEU A 1 343 ? 0.865 -12.249 31.956 1.00 84.62 343 LEU A N 1
ATOM 2697 C CA . LEU A 1 343 ? 1.473 -11.118 32.649 1.00 84.62 343 LEU A CA 1
ATOM 2698 C C . LEU A 1 343 ? 2.573 -11.622 33.609 1.00 84.62 343 LEU A C 1
ATOM 2700 O O . LEU A 1 343 ? 2.444 -12.692 34.205 1.00 84.62 343 LEU A O 1
ATOM 2704 N N . ASP A 1 344 ? 3.688 -10.893 33.682 1.00 77.94 344 ASP A N 1
ATOM 2705 C CA . ASP A 1 344 ? 4.896 -11.229 34.458 1.00 77.94 344 ASP A CA 1
ATOM 2706 C C . ASP A 1 344 ? 5.696 -12.473 34.017 1.00 77.94 344 ASP A C 1
ATOM 2708 O O . ASP A 1 344 ? 6.639 -12.885 34.700 1.00 77.94 344 ASP A O 1
ATOM 2712 N N . THR A 1 345 ? 5.396 -13.072 32.858 1.00 86.06 345 THR A N 1
ATOM 2713 C CA . THR A 1 345 ? 6.232 -14.160 32.315 1.00 86.06 345 THR A CA 1
ATOM 2714 C C . THR A 1 345 ? 7.635 -13.654 31.975 1.00 86.06 345 THR A C 1
ATOM 2716 O O . THR A 1 345 ? 7.807 -12.864 31.056 1.00 86.06 345 THR A O 1
ATOM 2719 N N . GLU A 1 346 ? 8.676 -14.141 32.647 1.00 85.06 346 GLU A N 1
ATOM 2720 C CA . GLU A 1 346 ? 10.062 -13.780 32.321 1.00 85.06 346 GLU A CA 1
ATOM 2721 C C . GLU A 1 346 ? 10.576 -14.464 31.034 1.00 85.06 346 GLU A C 1
ATOM 2723 O O . GLU A 1 346 ? 10.227 -15.605 30.731 1.00 85.06 346 GLU A O 1
ATOM 2728 N N . ASN A 1 347 ? 11.499 -13.805 30.321 1.00 85.75 347 ASN A N 1
ATOM 2729 C CA . ASN A 1 347 ? 12.221 -14.316 29.140 1.00 85.75 347 ASN A CA 1
ATOM 2730 C C . ASN A 1 347 ? 11.361 -14.648 27.904 1.00 85.75 347 ASN A C 1
ATOM 2732 O O . ASN A 1 347 ? 11.649 -15.586 27.158 1.00 85.75 347 ASN A O 1
ATOM 2736 N N . VAL A 1 348 ? 10.342 -13.840 27.645 1.00 90.38 348 VAL A N 1
ATOM 2737 C CA . VAL A 1 348 ? 9.549 -13.861 26.416 1.00 90.38 348 VAL A CA 1
ATOM 2738 C C . VAL A 1 348 ? 10.389 -13.307 25.269 1.00 90.38 348 VAL A C 1
ATOM 2740 O O . VAL A 1 348 ? 10.862 -12.167 25.302 1.00 90.38 348 VAL A O 1
ATOM 2743 N N . THR A 1 349 ? 10.579 -14.134 24.244 1.00 92.94 349 THR A N 1
ATOM 2744 C CA . THR A 1 349 ? 11.338 -13.790 23.041 1.00 92.94 349 THR A CA 1
ATOM 2745 C C . THR A 1 349 ? 10.560 -14.191 21.798 1.00 92.94 349 THR A C 1
ATOM 2747 O O . THR A 1 349 ? 9.876 -15.213 21.796 1.00 92.94 349 THR A O 1
ATOM 2750 N N . LEU A 1 350 ? 10.676 -13.381 20.752 1.00 94.88 350 LEU A N 1
ATOM 2751 C CA . LEU A 1 350 ? 10.179 -13.678 19.412 1.00 94.88 350 LEU A CA 1
ATOM 2752 C C . LEU A 1 350 ? 11.388 -13.908 18.509 1.00 94.88 350 LEU A C 1
ATOM 2754 O O . LEU A 1 350 ? 12.379 -13.183 18.627 1.00 94.88 350 LEU A O 1
ATOM 2758 N N . ILE A 1 351 ? 11.326 -14.921 17.647 1.00 96.12 351 ILE A N 1
ATOM 2759 C CA . ILE A 1 351 ? 12.443 -15.295 16.777 1.00 96.12 351 ILE A CA 1
ATOM 2760 C C . ILE A 1 351 ? 11.954 -15.310 15.337 1.00 96.12 351 ILE A C 1
ATOM 2762 O O . ILE A 1 351 ? 11.120 -16.136 14.980 1.00 96.12 351 ILE A O 1
ATOM 2766 N N . TRP A 1 352 ? 12.500 -14.411 14.527 1.00 97.81 352 TRP A N 1
ATOM 2767 C CA . TRP A 1 352 ? 12.347 -14.442 13.077 1.00 97.81 352 TRP A CA 1
ATOM 2768 C C . TRP A 1 352 ? 13.610 -15.007 12.452 1.00 97.81 352 TRP A C 1
ATOM 2770 O O . TRP A 1 352 ? 14.706 -14.613 12.849 1.00 97.81 352 TRP A O 1
ATOM 2780 N N . THR A 1 353 ? 13.462 -15.853 11.440 1.00 97.81 353 THR A N 1
ATOM 2781 C CA . THR A 1 353 ? 14.572 -16.186 10.540 1.00 97.81 353 THR A CA 1
ATOM 2782 C C . THR A 1 353 ? 14.405 -15.354 9.282 1.00 97.81 353 THR A C 1
ATOM 2784 O O . THR A 1 353 ? 13.362 -15.438 8.638 1.00 97.81 353 THR A O 1
ATOM 2787 N N . VAL A 1 354 ? 15.401 -14.540 8.945 1.00 97.88 354 VAL A N 1
ATOM 2788 C CA . VAL A 1 354 ? 15.412 -13.756 7.706 1.00 97.88 354 VAL A CA 1
ATOM 2789 C C . VAL A 1 354 ? 16.518 -14.236 6.775 1.00 97.88 354 VAL A C 1
ATOM 2791 O O . VAL A 1 354 ? 17.594 -14.606 7.254 1.00 97.88 354 VAL A O 1
ATOM 2794 N N . GLU A 1 355 ? 16.255 -14.251 5.471 1.00 97.56 355 GLU A N 1
ATOM 2795 C CA . GLU A 1 355 ? 17.183 -14.738 4.447 1.00 97.56 355 GLU A CA 1
ATOM 2796 C C . GLU A 1 355 ? 17.231 -13.815 3.226 1.00 97.56 355 GLU A C 1
ATOM 2798 O O . GLU A 1 355 ? 16.179 -13.445 2.718 1.00 97.56 355 GLU A O 1
ATOM 2803 N N . ASP A 1 356 ? 18.434 -13.449 2.776 1.00 95.88 356 ASP A N 1
ATOM 2804 C CA . ASP A 1 356 ? 18.695 -12.654 1.562 1.00 95.88 356 ASP A CA 1
ATOM 2805 C C . ASP A 1 356 ? 20.192 -12.693 1.211 1.00 95.88 356 ASP A C 1
ATOM 2807 O O . ASP A 1 356 ? 21.038 -12.746 2.106 1.00 95.88 356 ASP A O 1
ATOM 2811 N N . GLU A 1 357 ? 20.562 -12.697 -0.069 1.00 92.88 357 GLU A N 1
ATOM 2812 C CA . GLU A 1 357 ? 21.966 -12.759 -0.491 1.00 92.88 357 GLU A CA 1
ATOM 2813 C C . GLU A 1 357 ? 22.765 -11.468 -0.218 1.00 92.88 357 GLU A C 1
ATOM 2815 O O . GLU A 1 357 ? 23.994 -11.537 -0.069 1.00 92.88 357 GLU A O 1
ATOM 2820 N N . TYR A 1 358 ? 22.099 -10.317 -0.083 1.00 94.56 358 TYR A N 1
ATOM 2821 C CA . TYR A 1 358 ? 22.696 -8.996 0.138 1.00 94.56 358 TYR A CA 1
ATOM 2822 C C . TYR A 1 358 ? 22.052 -8.250 1.319 1.00 94.56 358 TYR A C 1
ATOM 2824 O O . TYR A 1 358 ? 21.523 -7.145 1.173 1.00 94.56 358 TYR A O 1
ATOM 2832 N N . PRO A 1 359 ? 22.175 -8.788 2.541 1.00 96.56 359 PRO A N 1
ATOM 2833 C CA . PRO A 1 359 ? 21.482 -8.268 3.711 1.00 96.56 359 PRO A CA 1
ATOM 2834 C C . PRO A 1 359 ? 21.951 -6.855 4.100 1.00 96.56 359 PRO A C 1
ATOM 2836 O O . PRO A 1 359 ? 23.135 -6.522 3.978 1.00 96.56 359 PRO A O 1
ATOM 2839 N N . SER A 1 360 ? 21.031 -6.028 4.616 1.00 97.12 360 SER A N 1
ATOM 2840 C CA . SER A 1 360 ? 21.348 -4.678 5.110 1.00 97.12 360 SER A CA 1
ATOM 2841 C C . SER A 1 360 ? 20.878 -4.427 6.540 1.00 97.12 360 SER A C 1
ATOM 2843 O O . SER A 1 360 ? 21.693 -4.281 7.456 1.00 97.12 360 SER A O 1
ATOM 2845 N N . SER A 1 361 ? 19.565 -4.350 6.774 1.00 97.88 361 SER A N 1
ATOM 2846 C CA . SER A 1 361 ? 19.043 -3.988 8.096 1.00 97.88 361 SER A CA 1
ATOM 2847 C C . SER A 1 361 ? 17.692 -4.613 8.401 1.00 97.88 361 SER A C 1
ATOM 2849 O O . SER A 1 361 ? 16.886 -4.865 7.511 1.00 97.88 361 SER A O 1
ATOM 2851 N N . ILE A 1 362 ? 17.428 -4.810 9.691 1.00 98.25 362 ILE A N 1
ATOM 2852 C CA . ILE A 1 362 ? 16.115 -5.214 10.198 1.00 98.25 362 ILE A CA 1
ATOM 2853 C C . ILE A 1 362 ? 15.587 -4.105 11.099 1.00 98.25 362 ILE A C 1
ATOM 2855 O O . ILE A 1 362 ? 16.300 -3.579 11.958 1.00 98.25 362 ILE A O 1
ATOM 2859 N N . ARG A 1 363 ? 14.318 -3.750 10.914 1.00 97.94 363 ARG A N 1
ATOM 2860 C CA . ARG A 1 363 ? 13.595 -2.767 11.722 1.00 97.94 363 ARG A CA 1
ATOM 2861 C C . ARG A 1 363 ? 12.415 -3.438 12.396 1.00 97.94 363 ARG A C 1
ATOM 2863 O O . ARG A 1 363 ? 11.661 -4.136 11.731 1.00 97.94 363 ARG A O 1
ATOM 2870 N N . VAL A 1 364 ? 12.227 -3.186 13.686 1.00 97.12 364 VAL A N 1
ATOM 2871 C CA . VAL A 1 364 ? 11.055 -3.677 14.418 1.00 97.12 364 VAL A CA 1
ATOM 2872 C C . VAL A 1 364 ? 10.232 -2.515 14.929 1.00 97.12 364 VAL A C 1
ATOM 2874 O O . VAL A 1 364 ? 10.760 -1.577 15.531 1.00 97.12 364 VAL A O 1
ATOM 2877 N N . TYR A 1 365 ? 8.934 -2.607 14.687 1.00 95.81 365 TYR A N 1
ATOM 2878 C CA . TYR A 1 365 ? 7.923 -1.650 15.086 1.00 95.81 365 TYR A CA 1
ATOM 2879 C C . TYR A 1 365 ? 7.005 -2.290 16.126 1.00 95.81 365 TYR A C 1
ATOM 2881 O O . TYR A 1 365 ? 6.656 -3.461 15.998 1.00 95.81 365 TYR A O 1
ATOM 2889 N N . VAL A 1 366 ? 6.609 -1.508 17.126 1.00 93.81 366 VAL A N 1
ATOM 2890 C CA . VAL A 1 366 ? 5.579 -1.862 18.111 1.00 93.81 366 VAL A CA 1
ATOM 2891 C C . VAL A 1 366 ? 4.448 -0.856 17.951 1.00 93.81 366 VAL A C 1
ATOM 2893 O O . VAL A 1 366 ? 4.697 0.348 18.040 1.00 93.81 366 VAL A O 1
ATOM 2896 N N . ASP A 1 367 ? 3.246 -1.329 17.630 1.00 93.69 367 ASP A N 1
ATOM 2897 C CA . ASP A 1 367 ? 2.058 -0.504 17.355 1.00 93.69 367 ASP A CA 1
ATOM 2898 C C . ASP A 1 367 ? 2.341 0.635 16.355 1.00 93.69 367 ASP A C 1
ATOM 2900 O O . ASP A 1 367 ? 1.953 1.793 16.522 1.00 93.69 367 ASP A O 1
ATOM 2904 N N . GLY A 1 368 ? 3.105 0.310 15.307 1.00 93.25 368 GLY A N 1
ATOM 2905 C CA . GLY A 1 368 ? 3.509 1.245 14.254 1.00 93.25 368 GLY A CA 1
ATOM 2906 C C . GLY A 1 368 ? 4.666 2.190 14.607 1.00 93.25 368 GLY A C 1
ATOM 2907 O O . GLY A 1 368 ? 5.158 2.895 13.723 1.00 93.25 368 GLY A O 1
ATOM 2908 N N . VAL A 1 369 ? 5.160 2.193 15.848 1.00 92.94 369 VAL A N 1
ATOM 2909 C CA . VAL A 1 369 ? 6.306 3.010 16.273 1.00 92.94 369 VAL A CA 1
ATOM 2910 C C . VAL A 1 369 ? 7.599 2.217 16.115 1.00 92.94 369 VAL A C 1
ATOM 2912 O O . VAL A 1 369 ? 7.718 1.113 16.635 1.00 92.94 369 VAL A O 1
ATOM 2915 N N . LEU A 1 370 ? 8.589 2.781 15.411 1.00 94.44 370 LEU A N 1
ATOM 2916 C CA . LEU A 1 370 ? 9.908 2.155 15.269 1.00 94.44 370 LEU A CA 1
ATOM 2917 C C . LEU A 1 370 ? 10.555 2.014 16.648 1.00 94.44 370 LEU A C 1
ATOM 2919 O O . LEU A 1 370 ? 10.905 3.015 17.272 1.00 94.44 370 LEU A O 1
ATOM 2923 N N . ASN A 1 371 ? 10.741 0.775 17.086 1.00 91.81 371 ASN A N 1
ATOM 2924 C CA . ASN A 1 371 ? 11.339 0.471 18.375 1.00 91.81 371 ASN A CA 1
ATOM 2925 C C . ASN A 1 371 ? 12.847 0.220 18.257 1.00 91.81 371 ASN A C 1
ATOM 2927 O O . ASN A 1 371 ? 13.634 0.741 19.045 1.00 91.81 371 ASN A O 1
ATOM 2931 N N . VAL A 1 372 ? 13.275 -0.555 17.255 1.00 94.06 372 VAL A N 1
ATOM 2932 C CA . VAL A 1 372 ? 14.691 -0.905 17.080 1.00 94.06 372 VAL A CA 1
ATOM 2933 C C . VAL A 1 372 ? 15.069 -1.041 15.610 1.00 94.06 372 VAL A C 1
ATOM 2935 O O . VAL A 1 372 ? 14.253 -1.380 14.756 1.00 94.06 372 VAL A O 1
ATOM 2938 N N . THR A 1 373 ? 16.331 -0.749 15.312 1.00 96.69 373 THR A N 1
ATOM 2939 C CA . THR A 1 373 ? 16.987 -1.052 14.039 1.00 96.69 373 THR A CA 1
ATOM 2940 C C . THR A 1 373 ? 18.283 -1.783 14.343 1.00 96.69 373 THR A C 1
ATOM 2942 O O . THR A 1 373 ? 19.016 -1.370 15.244 1.00 96.69 373 THR A O 1
ATOM 2945 N N . ILE A 1 374 ? 18.551 -2.857 13.611 1.00 96.38 374 ILE A N 1
ATOM 2946 C CA . ILE A 1 374 ? 19.787 -3.626 13.718 1.00 96.38 374 ILE A CA 1
ATOM 2947 C C . ILE A 1 374 ? 20.430 -3.816 12.345 1.00 96.38 374 ILE A C 1
ATOM 2949 O O . ILE A 1 374 ? 19.743 -3.811 11.320 1.00 96.38 374 ILE A O 1
ATOM 2953 N N . ASP A 1 375 ? 21.743 -4.027 12.356 1.00 96.25 375 ASP A N 1
ATOM 2954 C CA . ASP A 1 375 ? 22.499 -4.409 11.170 1.00 96.25 375 ASP A CA 1
ATOM 2955 C C . ASP A 1 375 ? 22.294 -5.902 10.899 1.00 96.25 375 ASP A C 1
ATOM 2957 O O . ASP A 1 375 ? 22.509 -6.746 11.776 1.00 96.25 375 ASP A O 1
ATOM 2961 N N . TRP A 1 376 ? 21.894 -6.225 9.675 1.00 96.75 376 TRP A N 1
ATOM 2962 C CA . TRP A 1 376 ? 21.745 -7.589 9.193 1.00 96.75 376 TRP A CA 1
ATOM 2963 C C . TRP A 1 376 ? 22.840 -7.846 8.161 1.00 96.75 376 TRP A C 1
ATOM 2965 O O . TRP A 1 376 ? 22.915 -7.161 7.152 1.00 96.75 376 TRP A O 1
ATOM 2975 N N . VAL A 1 377 ? 23.748 -8.782 8.458 1.00 92.06 377 VAL A N 1
ATOM 2976 C CA . VAL A 1 377 ? 25.006 -8.947 7.697 1.00 92.06 377 VAL A CA 1
ATOM 2977 C C . VAL A 1 377 ? 25.244 -10.358 7.160 1.00 92.06 377 VAL A C 1
ATOM 2979 O O . VAL A 1 377 ? 26.135 -10.556 6.340 1.00 92.06 377 VAL A O 1
ATOM 2982 N N . ASN A 1 378 ? 24.495 -11.348 7.645 1.00 94.12 378 ASN A N 1
ATOM 2983 C CA . ASN A 1 378 ? 24.626 -12.742 7.225 1.00 94.12 378 ASN A CA 1
ATOM 2984 C C . ASN A 1 378 ? 23.454 -13.106 6.328 1.00 94.12 378 ASN A C 1
ATOM 2986 O O . ASN A 1 378 ? 22.341 -12.719 6.660 1.00 94.12 378 ASN A O 1
ATOM 2990 N N . VAL A 1 379 ? 23.697 -13.914 5.292 1.00 94.00 379 VAL A N 1
ATOM 2991 C CA . VAL A 1 379 ? 22.652 -14.333 4.345 1.00 94.00 379 VAL A CA 1
ATOM 2992 C C . VAL A 1 379 ? 21.411 -14.853 5.063 1.00 94.00 379 VAL A C 1
ATOM 2994 O O . VAL A 1 379 ? 20.334 -14.332 4.847 1.00 94.00 379 VAL A O 1
ATOM 2997 N N . THR A 1 380 ? 21.584 -15.788 6.001 1.00 96.81 380 THR A N 1
ATOM 2998 C CA . THR A 1 380 ? 20.536 -16.215 6.939 1.00 96.81 380 THR A CA 1
ATOM 2999 C C . THR A 1 380 ? 20.815 -15.634 8.324 1.00 96.81 380 THR A C 1
ATOM 3001 O O . THR A 1 380 ? 21.946 -15.723 8.827 1.00 96.81 380 THR A O 1
ATOM 3004 N N . TYR A 1 381 ? 19.795 -15.077 8.976 1.00 96.50 381 TYR A N 1
ATOM 3005 C CA . TYR A 1 381 ? 19.907 -14.514 10.318 1.00 96.50 381 TYR A CA 1
ATOM 3006 C C . TYR A 1 381 ? 18.666 -14.768 11.181 1.00 96.50 381 TYR A C 1
ATOM 3008 O O . TYR A 1 381 ? 17.564 -14.337 10.852 1.00 96.50 381 TYR A O 1
ATOM 3016 N N . ASP A 1 382 ? 18.874 -15.413 12.332 1.00 96.69 382 ASP A N 1
ATOM 3017 C CA . ASP A 1 382 ? 17.852 -15.576 13.368 1.00 96.69 382 ASP A CA 1
ATOM 3018 C C . ASP A 1 382 ? 17.844 -14.345 14.280 1.00 96.69 382 ASP A C 1
ATOM 3020 O O . ASP A 1 382 ? 18.661 -14.213 15.202 1.00 96.69 382 ASP A O 1
ATOM 3024 N N . TYR A 1 383 ? 16.925 -13.421 14.019 1.00 96.00 383 TYR A N 1
ATOM 3025 C CA . TYR A 1 383 ? 16.738 -12.245 14.850 1.00 96.00 383 TYR A CA 1
ATOM 3026 C C . TYR A 1 383 ? 15.866 -12.562 16.066 1.00 96.00 383 TYR A C 1
ATOM 3028 O O . TYR A 1 383 ? 14.699 -12.930 15.937 1.00 96.00 383 TYR A O 1
ATOM 3036 N N . VAL A 1 384 ? 16.429 -12.354 17.259 1.00 95.06 384 VAL A N 1
ATOM 3037 C CA . VAL A 1 384 ? 15.739 -12.544 18.538 1.00 95.06 384 VAL A CA 1
ATOM 3038 C C . VAL A 1 384 ? 15.324 -11.194 19.115 1.00 95.06 384 VAL A C 1
ATOM 3040 O O . VAL A 1 384 ? 16.163 -10.407 19.560 1.00 95.06 384 VAL A O 1
ATOM 3043 N N . TYR A 1 385 ? 14.020 -10.951 19.178 1.00 93.44 385 TYR A N 1
ATOM 3044 C CA . TYR A 1 385 ? 13.443 -9.795 19.850 1.00 93.44 385 TYR A CA 1
ATOM 3045 C C . TYR A 1 385 ? 13.080 -10.148 21.294 1.00 93.44 385 TYR A C 1
ATOM 3047 O O . TYR A 1 385 ? 12.202 -10.975 21.547 1.00 93.44 385 TYR A O 1
ATOM 3055 N N . ASN A 1 386 ? 13.768 -9.532 22.257 1.00 90.88 386 ASN A N 1
ATOM 3056 C CA . ASN A 1 386 ? 13.513 -9.753 23.678 1.00 90.88 386 ASN A CA 1
ATOM 3057 C C . ASN A 1 386 ? 12.393 -8.833 24.172 1.00 90.88 386 ASN A C 1
ATOM 3059 O O . ASN A 1 386 ? 12.633 -7.680 24.534 1.00 90.88 386 ASN A O 1
ATOM 3063 N N . VAL A 1 387 ? 11.178 -9.374 24.202 1.00 87.19 387 VAL A N 1
ATOM 3064 C CA . VAL A 1 387 ? 9.977 -8.687 24.683 1.00 87.19 387 VAL A CA 1
ATOM 3065 C C . VAL A 1 387 ? 10.112 -8.351 26.169 1.00 87.19 387 VAL A C 1
ATOM 3067 O O . VAL A 1 387 ? 9.762 -7.251 26.592 1.00 87.19 387 VAL A O 1
ATOM 3070 N N . SER A 1 388 ? 10.696 -9.252 26.964 1.00 79.88 388 SER A N 1
ATOM 3071 C CA . SER A 1 388 ? 10.800 -9.062 28.413 1.00 79.88 388 SER A CA 1
ATOM 3072 C C . SER A 1 388 ? 11.648 -7.878 28.847 1.00 79.88 388 SER A C 1
ATOM 3074 O O . SER A 1 388 ? 11.365 -7.251 29.865 1.00 79.88 388 SER A O 1
ATOM 3076 N N . ALA A 1 389 ? 12.673 -7.529 28.071 1.00 74.00 389 ALA A N 1
ATOM 3077 C CA . ALA A 1 389 ? 13.479 -6.340 28.336 1.00 74.00 389 ALA A CA 1
ATOM 3078 C C . ALA A 1 389 ? 12.667 -5.032 28.239 1.00 74.00 389 ALA A C 1
ATOM 3080 O O . ALA A 1 389 ? 13.118 -3.988 28.711 1.00 74.00 389 ALA A O 1
ATOM 3081 N N . LEU A 1 390 ? 11.479 -5.094 27.636 1.00 70.25 390 LEU A N 1
ATOM 3082 C CA . LEU A 1 390 ? 10.608 -3.966 27.344 1.00 70.25 390 LEU A CA 1
ATOM 3083 C C . LEU A 1 390 ? 9.291 -4.013 28.136 1.00 70.25 390 LEU A C 1
ATOM 3085 O O . LEU A 1 390 ? 8.481 -3.103 27.987 1.00 70.25 390 LEU A O 1
ATOM 3089 N N . PHE A 1 391 ? 9.092 -4.998 29.026 1.00 66.19 391 PHE A N 1
ATOM 3090 C CA . PHE A 1 391 ? 7.874 -5.141 29.841 1.00 66.19 391 PHE A CA 1
ATOM 3091 C C . PHE A 1 391 ? 7.390 -3.896 30.586 1.00 66.19 391 PHE A C 1
ATOM 3093 O O . PHE A 1 391 ? 6.178 -3.761 30.707 1.00 66.19 391 PHE A O 1
ATOM 3100 N N . PRO A 1 392 ? 8.237 -2.939 31.025 1.00 64.69 392 PRO A N 1
ATOM 3101 C CA . PRO A 1 392 ? 7.722 -1.689 31.585 1.00 64.69 392 PRO A CA 1
ATOM 3102 C C . PRO A 1 392 ? 6.790 -0.902 30.641 1.00 64.69 392 PRO A C 1
ATOM 3104 O O . PRO A 1 392 ? 6.180 0.069 31.076 1.00 64.69 392 PRO A O 1
ATOM 3107 N N . GLN A 1 393 ? 6.718 -1.273 29.358 1.00 62.38 393 GLN A N 1
ATOM 3108 C CA . GLN A 1 393 ? 5.875 -0.666 28.327 1.00 62.38 393 GLN A CA 1
ATOM 3109 C C . GLN A 1 393 ? 4.688 -1.551 27.901 1.00 62.38 393 GLN A C 1
ATOM 3111 O O . GLN A 1 393 ? 3.793 -1.055 27.220 1.00 62.38 393 GLN A O 1
ATOM 3116 N N . PHE A 1 394 ? 4.666 -2.830 28.292 1.00 69.19 394 PHE A N 1
ATOM 3117 C CA . PHE A 1 394 ? 3.624 -3.789 27.922 1.00 69.19 394 PHE A CA 1
ATOM 3118 C C . PHE A 1 394 ? 2.709 -4.049 29.127 1.00 69.19 394 PHE A C 1
ATOM 3120 O O . PHE A 1 394 ? 3.092 -4.738 30.069 1.00 69.19 394 PHE A O 1
ATOM 3127 N N . ILE A 1 395 ? 1.514 -3.461 29.096 1.00 81.56 395 ILE A N 1
ATOM 3128 C CA . ILE A 1 395 ? 0.399 -3.755 30.007 1.00 81.56 395 ILE A CA 1
ATOM 3129 C C . ILE A 1 395 ? -0.468 -4.875 29.410 1.00 81.56 395 ILE A C 1
ATOM 3131 O O . ILE A 1 395 ? -0.198 -5.349 28.308 1.00 81.56 395 ILE A O 1
ATOM 3135 N N . ILE A 1 396 ? -1.522 -5.308 30.107 1.00 86.94 396 ILE A N 1
ATOM 3136 C CA . ILE A 1 396 ? -2.524 -6.203 29.508 1.00 86.94 396 ILE A CA 1
ATOM 3137 C C . ILE A 1 396 ? -3.095 -5.578 28.231 1.00 86.94 396 ILE A C 1
ATOM 3139 O O . ILE A 1 396 ? -3.444 -4.396 28.199 1.00 86.94 396 ILE A O 1
ATOM 3143 N N . GLY A 1 397 ? -3.208 -6.385 27.178 1.00 89.12 397 GLY A N 1
ATOM 3144 C CA . GLY A 1 397 ? -3.726 -5.938 25.894 1.00 89.12 397 GLY A CA 1
ATOM 3145 C C . GLY A 1 397 ? -3.144 -6.693 24.708 1.00 89.12 397 GLY A C 1
ATOM 3146 O O . GLY A 1 397 ? -2.485 -7.722 24.854 1.00 89.12 397 GLY A O 1
ATOM 3147 N N . TYR A 1 398 ? -3.416 -6.157 23.522 1.00 91.81 398 TYR A N 1
ATOM 3148 C CA . TYR A 1 398 ? -2.910 -6.655 22.248 1.00 91.81 398 TYR A CA 1
ATOM 3149 C C . TYR A 1 398 ? -1.915 -5.655 21.678 1.00 91.81 398 TYR A C 1
ATOM 3151 O O . TYR A 1 398 ? -2.195 -4.458 21.659 1.00 91.81 398 TYR A O 1
ATOM 3159 N N . TYR A 1 399 ? -0.801 -6.173 21.179 1.00 93.00 399 TYR A N 1
ATOM 3160 C CA . TYR A 1 399 ? 0.274 -5.403 20.576 1.00 93.00 399 TYR A CA 1
ATOM 3161 C C . TYR A 1 399 ? 0.562 -5.925 19.178 1.00 93.00 399 TYR A C 1
ATOM 3163 O O . TYR A 1 399 ? 0.651 -7.136 18.965 1.00 93.00 399 TYR A O 1
ATOM 3171 N N . GLU A 1 400 ? 0.739 -5.009 18.236 1.00 95.88 400 GLU A N 1
ATOM 3172 C CA . GLU A 1 400 ? 1.195 -5.326 16.890 1.00 95.88 400 GLU A CA 1
ATOM 3173 C C . GLU A 1 400 ? 2.720 -5.213 16.842 1.00 95.88 400 GLU A C 1
ATOM 3175 O O . GLU A 1 400 ? 3.279 -4.123 16.993 1.00 95.88 400 GLU A O 1
ATOM 3180 N N . ILE A 1 401 ? 3.405 -6.335 16.616 1.00 95.88 401 ILE A N 1
ATOM 3181 C CA . ILE A 1 401 ? 4.854 -6.354 16.415 1.00 95.88 401 ILE A CA 1
ATOM 3182 C C . ILE A 1 401 ? 5.122 -6.621 14.943 1.00 95.88 401 ILE A C 1
ATOM 3184 O O . ILE A 1 401 ? 4.807 -7.692 14.430 1.00 95.88 401 ILE A O 1
ATOM 3188 N N . LYS A 1 402 ? 5.730 -5.648 14.268 1.00 97.88 402 LYS A N 1
ATOM 3189 C CA . LYS A 1 402 ? 6.081 -5.756 12.854 1.00 97.88 402 LYS A CA 1
ATOM 3190 C C . LYS A 1 402 ? 7.584 -5.743 12.666 1.00 97.88 402 LYS A C 1
ATOM 3192 O O . LYS A 1 402 ? 8.245 -4.789 13.076 1.00 97.88 402 LYS A O 1
ATOM 3197 N N . LEU A 1 403 ? 8.108 -6.756 11.994 1.00 98.25 403 LEU A N 1
ATOM 3198 C CA . LEU A 1 403 ? 9.480 -6.816 11.520 1.00 98.25 403 LEU A CA 1
ATOM 3199 C C . LEU A 1 403 ? 9.527 -6.424 10.043 1.00 98.25 403 LEU A C 1
ATOM 3201 O O . LEU A 1 403 ? 8.726 -6.898 9.250 1.00 98.25 403 LEU A O 1
ATOM 3205 N N . ARG A 1 404 ? 10.485 -5.577 9.671 1.00 98.50 404 ARG A N 1
ATOM 3206 C CA . ARG A 1 404 ? 10.817 -5.236 8.286 1.00 98.50 404 ARG A CA 1
ATOM 3207 C C . ARG A 1 404 ? 12.276 -5.570 8.023 1.00 98.50 404 ARG A C 1
ATOM 3209 O O . ARG A 1 404 ? 13.147 -4.946 8.633 1.00 98.50 404 ARG A O 1
ATOM 3216 N N . ALA A 1 405 ? 12.530 -6.518 7.133 1.00 98.38 405 ALA A N 1
ATOM 3217 C CA . ALA A 1 405 ? 13.865 -6.844 6.643 1.00 98.38 405 ALA A CA 1
ATOM 3218 C C . ALA A 1 405 ? 14.121 -6.062 5.351 1.00 98.38 405 ALA A C 1
ATOM 3220 O O . ALA A 1 405 ? 13.231 -5.962 4.514 1.00 98.38 405 ALA A O 1
ATOM 3221 N N . ILE A 1 406 ? 15.300 -5.458 5.228 1.00 98.00 406 ILE A N 1
ATOM 3222 C CA . ILE A 1 406 ? 15.699 -4.625 4.091 1.00 98.00 406 ILE A CA 1
ATOM 3223 C C . ILE A 1 406 ? 17.075 -5.104 3.633 1.00 98.00 406 ILE A C 1
ATOM 3225 O O . ILE A 1 406 ? 17.976 -5.253 4.469 1.00 98.00 406 ILE A O 1
ATOM 3229 N N . ASP A 1 407 ? 17.237 -5.310 2.333 1.00 97.06 407 ASP A N 1
ATOM 3230 C CA . ASP A 1 407 ? 18.507 -5.666 1.700 1.00 97.06 407 ASP A CA 1
ATOM 3231 C C . ASP A 1 407 ? 19.332 -4.409 1.321 1.00 97.06 407 ASP A C 1
ATOM 3233 O O . ASP A 1 407 ? 18.993 -3.265 1.657 1.00 97.06 407 ASP A O 1
ATOM 3237 N N . LEU A 1 408 ? 20.472 -4.593 0.656 1.00 96.38 408 LEU A N 1
ATOM 3238 C CA . LEU A 1 408 ? 21.335 -3.501 0.192 1.00 96.38 408 LEU A CA 1
ATOM 3239 C C . LEU A 1 408 ? 20.788 -2.765 -1.044 1.00 96.38 408 LEU A C 1
ATOM 3241 O O . LEU A 1 408 ? 21.179 -1.614 -1.274 1.00 96.38 408 LEU A O 1
ATOM 3245 N N . ASN A 1 409 ? 19.864 -3.377 -1.784 1.00 93.69 409 ASN A N 1
ATOM 3246 C CA . ASN A 1 409 ? 19.192 -2.801 -2.949 1.00 93.69 409 ASN A CA 1
ATOM 3247 C C . ASN A 1 409 ? 17.905 -2.047 -2.593 1.00 93.69 409 ASN A C 1
ATOM 3249 O O . ASN A 1 409 ? 17.312 -1.389 -3.446 1.00 93.69 409 ASN A O 1
ATOM 3253 N N . SER A 1 410 ? 17.556 -2.010 -1.304 1.00 94.44 410 SER A N 1
ATOM 3254 C CA . SER A 1 410 ? 16.321 -1.441 -0.757 1.00 94.44 410 SER A CA 1
ATOM 3255 C C . SER A 1 410 ? 15.049 -2.239 -1.071 1.00 94.44 410 SER A C 1
ATOM 3257 O O . SER A 1 410 ? 13.956 -1.709 -0.836 1.00 94.44 410 SER A O 1
ATOM 3259 N N . ASN A 1 411 ? 15.180 -3.487 -1.523 1.00 94.44 411 ASN A N 1
ATOM 3260 C CA . ASN A 1 411 ? 14.102 -4.471 -1.508 1.00 94.44 411 ASN A CA 1
ATOM 3261 C C . ASN A 1 411 ? 13.769 -4.800 -0.042 1.00 94.44 411 ASN A C 1
ATOM 3263 O O . ASN A 1 411 ? 14.616 -4.677 0.858 1.00 94.44 411 ASN A O 1
ATOM 3267 N N . PHE A 1 412 ? 12.507 -5.113 0.250 1.00 97.19 412 PHE A N 1
ATOM 3268 C CA . PHE A 1 412 ? 12.085 -5.324 1.631 1.00 97.19 412 PHE A CA 1
ATOM 3269 C C . PHE A 1 412 ? 10.892 -6.264 1.761 1.00 97.19 412 PHE A C 1
ATOM 3271 O O . PHE A 1 412 ? 9.899 -6.141 1.056 1.00 97.19 412 PHE A O 1
ATOM 3278 N N . ALA A 1 413 ? 10.922 -7.076 2.814 1.00 97.94 413 ALA A N 1
ATOM 3279 C CA . ALA A 1 413 ? 9.763 -7.827 3.276 1.00 97.94 413 ALA A CA 1
ATOM 3280 C C . ALA A 1 413 ? 9.351 -7.397 4.681 1.00 97.94 413 ALA A C 1
ATOM 3282 O O . ALA A 1 413 ? 10.154 -6.886 5.471 1.00 97.94 413 ALA A O 1
ATOM 3283 N N . GLU A 1 414 ? 8.076 -7.604 4.998 1.00 98.31 414 GLU A N 1
ATOM 3284 C CA . GLU A 1 414 ? 7.505 -7.329 6.311 1.00 98.31 414 GLU A CA 1
ATOM 3285 C C . GLU A 1 414 ? 6.753 -8.554 6.837 1.00 98.31 414 GLU A C 1
ATOM 3287 O O . GLU A 1 414 ? 6.061 -9.238 6.088 1.00 98.31 414 GLU A O 1
ATOM 3292 N N . ASP A 1 415 ? 6.864 -8.794 8.140 1.00 98.50 415 ASP A N 1
ATOM 3293 C CA . ASP A 1 415 ? 6.044 -9.750 8.879 1.00 98.50 415 ASP A CA 1
ATOM 3294 C C . ASP A 1 415 ? 5.432 -9.055 10.093 1.00 98.50 415 ASP A C 1
ATOM 3296 O O . ASP A 1 415 ? 6.113 -8.296 10.786 1.00 98.50 415 ASP A O 1
ATOM 3300 N N . THR A 1 416 ? 4.154 -9.317 10.351 1.00 97.81 416 THR A N 1
ATOM 3301 C CA . THR A 1 416 ? 3.408 -8.713 11.456 1.00 97.81 416 THR A CA 1
ATOM 3302 C C . THR A 1 416 ? 2.762 -9.812 12.279 1.00 97.81 416 THR A C 1
ATOM 3304 O O . THR A 1 416 ? 1.980 -10.597 11.746 1.00 97.81 416 THR A O 1
ATOM 3307 N N . ILE A 1 417 ? 3.044 -9.821 13.579 1.00 97.12 417 ILE A N 1
ATOM 3308 C CA . ILE A 1 417 ? 2.445 -10.740 14.548 1.00 97.12 417 ILE A CA 1
ATOM 3309 C C . ILE A 1 417 ? 1.697 -9.960 15.624 1.00 97.12 417 ILE A C 1
ATOM 3311 O O . ILE A 1 417 ? 2.030 -8.815 15.950 1.00 97.12 417 ILE A O 1
ATOM 3315 N N . THR A 1 418 ? 0.689 -10.602 16.196 1.00 96.81 418 THR A N 1
ATOM 3316 C CA . THR A 1 418 ? -0.035 -10.121 17.365 1.00 96.81 418 THR A CA 1
ATOM 3317 C C . THR A 1 418 ? 0.519 -10.770 18.626 1.00 96.81 418 THR A C 1
ATOM 3319 O O . THR A 1 418 ? 0.706 -11.985 18.716 1.00 96.81 418 THR A O 1
ATOM 3322 N N . LEU A 1 419 ? 0.814 -9.930 19.610 1.00 93.88 419 LEU A N 1
ATOM 3323 C CA . LEU A 1 419 ? 1.283 -10.337 20.923 1.00 93.88 419 LEU A CA 1
ATOM 3324 C C . LEU A 1 419 ? 0.231 -9.933 21.951 1.00 93.88 419 LEU A C 1
ATOM 3326 O O . LEU A 1 419 ? -0.053 -8.745 22.113 1.00 93.88 419 LEU A O 1
ATOM 3330 N N . ARG A 1 420 ? -0.349 -10.910 22.646 1.00 92.94 420 ARG A N 1
ATOM 3331 C CA . ARG A 1 420 ? -1.352 -10.665 23.683 1.00 92.94 420 ARG A CA 1
ATOM 3332 C C . ARG A 1 420 ? -0.747 -10.847 25.066 1.00 92.94 420 ARG A C 1
ATOM 3334 O O . ARG A 1 420 ? -0.282 -11.935 25.395 1.00 92.94 420 ARG A O 1
ATOM 3341 N N . PHE A 1 421 ? -0.846 -9.821 25.901 1.00 91.62 421 PHE A N 1
ATOM 3342 C CA . PHE A 1 421 ? -0.620 -9.928 27.339 1.00 91.62 421 PHE A CA 1
ATOM 3343 C C . PHE A 1 421 ? -1.948 -10.068 28.062 1.00 91.62 421 PHE A C 1
ATOM 3345 O O . PHE A 1 421 ? -2.851 -9.252 27.872 1.00 91.62 421 PHE A O 1
ATOM 3352 N N . PHE A 1 422 ? -2.068 -11.104 28.883 1.00 92.38 422 PHE A N 1
ATOM 3353 C CA . PHE A 1 422 ? -3.275 -11.383 29.651 1.00 92.38 422 PHE A CA 1
ATOM 3354 C C . PHE A 1 422 ? -2.918 -11.900 31.042 1.00 92.38 422 PHE A C 1
ATOM 3356 O O . PHE A 1 422 ? -1.841 -12.451 31.257 1.00 92.38 422 PHE A O 1
ATOM 3363 N N . GLU A 1 423 ? -3.835 -11.764 31.985 1.00 91.56 423 GLU A N 1
ATOM 3364 C CA . GLU A 1 423 ? -3.755 -12.449 33.269 1.00 91.56 423 GLU A CA 1
ATOM 3365 C C . GLU A 1 423 ? -4.744 -13.614 33.347 1.00 91.56 423 GLU A C 1
ATOM 3367 O O . GLU A 1 423 ? -5.669 -13.752 32.545 1.00 91.56 423 GLU A O 1
ATOM 3372 N N . ASN A 1 424 ? -4.558 -14.458 34.356 1.00 92.19 424 ASN A N 1
ATOM 3373 C CA . ASN A 1 424 ? -5.446 -15.581 34.654 1.00 92.19 424 ASN A CA 1
ATOM 3374 C C . ASN A 1 424 ? -5.981 -15.494 36.093 1.00 92.19 424 ASN A C 1
ATOM 3376 O O . ASN A 1 424 ? -6.095 -16.504 36.794 1.00 92.19 424 ASN A O 1
ATOM 3380 N N . VAL A 1 425 ? -6.229 -14.272 36.559 1.00 92.94 425 VAL A N 1
ATOM 3381 C CA . VAL A 1 425 ? -6.860 -13.996 37.850 1.00 92.94 425 VAL A CA 1
ATOM 3382 C C . VAL A 1 425 ? -8.329 -13.717 37.576 1.00 92.94 425 VAL A C 1
ATOM 3384 O O . VAL A 1 425 ? -8.670 -13.025 36.636 1.00 92.94 425 VAL A O 1
ATOM 3387 N N . THR A 1 426 ? -9.222 -14.358 38.322 1.00 95.12 426 THR A N 1
ATOM 3388 C CA . THR A 1 426 ? -10.664 -14.141 38.161 1.00 95.12 426 THR A CA 1
ATOM 3389 C C . THR A 1 426 ? -11.126 -13.077 39.155 1.00 95.12 426 THR A C 1
ATOM 3391 O O . THR A 1 426 ? -10.737 -13.193 40.324 1.00 95.12 426 THR A O 1
ATOM 3394 N N . PRO A 1 427 ? -12.022 -12.149 38.759 1.00 97.00 427 PRO A N 1
ATOM 3395 C CA . PRO A 1 427 ? -12.580 -11.165 39.677 1.00 97.00 427 PRO A CA 1
ATOM 3396 C C . PRO A 1 427 ? -13.186 -11.807 40.922 1.00 97.00 427 PRO A C 1
ATOM 3398 O O . PRO A 1 427 ? -13.868 -12.833 40.851 1.00 97.00 427 PRO A O 1
ATOM 3401 N N . VAL A 1 428 ? -12.983 -11.184 42.077 1.00 97.75 428 VAL A N 1
ATOM 3402 C CA . VAL A 1 428 ? -13.598 -11.620 43.334 1.00 97.75 428 VAL A CA 1
ATOM 3403 C C . VAL A 1 428 ? -14.816 -10.752 43.611 1.00 97.75 428 VAL A C 1
ATOM 3405 O O . VAL A 1 428 ? -14.717 -9.530 43.627 1.00 97.75 428 VAL A O 1
ATOM 3408 N N . ILE A 1 429 ? -15.969 -11.385 43.839 1.00 98.06 429 ILE A N 1
ATOM 3409 C CA . ILE A 1 429 ? -17.225 -10.696 44.151 1.00 98.06 429 ILE A CA 1
ATOM 3410 C C . ILE A 1 429 ? -17.590 -10.952 45.614 1.00 98.06 429 ILE A C 1
ATOM 3412 O O . ILE A 1 429 ? -17.916 -12.080 45.990 1.00 98.06 429 ILE A O 1
ATOM 3416 N N . GLU A 1 430 ? -17.602 -9.895 46.420 1.00 97.75 430 GLU A N 1
ATOM 3417 C CA . GLU A 1 430 ? -18.225 -9.879 47.743 1.00 97.75 430 GLU A CA 1
ATOM 3418 C C . GLU A 1 430 ? -19.641 -9.306 47.605 1.00 97.75 430 GLU A C 1
ATOM 3420 O O . GLU A 1 430 ? -19.831 -8.110 47.373 1.00 97.75 430 GLU A O 1
ATOM 3425 N N . GLY A 1 431 ? -20.642 -10.185 47.667 1.00 95.50 431 GLY A N 1
ATOM 3426 C CA . GLY A 1 431 ? -22.040 -9.816 47.464 1.00 95.50 431 GLY A CA 1
ATOM 3427 C C . GLY A 1 431 ? -22.794 -9.450 48.748 1.00 95.50 431 GLY A C 1
ATOM 3428 O O . GLY A 1 431 ? -22.327 -9.731 49.854 1.00 95.50 431 GLY A O 1
ATOM 3429 N N . PRO A 1 432 ? -23.979 -8.834 48.607 1.00 96.50 432 PRO A N 1
ATOM 3430 C CA . PRO A 1 432 ? -24.851 -8.504 49.725 1.00 96.50 432 PRO A CA 1
ATOM 3431 C C . PRO A 1 432 ? -25.598 -9.740 50.245 1.00 96.50 432 PRO A C 1
ATOM 3433 O O . PRO A 1 432 ? -25.774 -10.735 49.540 1.00 96.50 432 PRO A O 1
ATOM 3436 N N . GLU A 1 433 ? -26.098 -9.639 51.475 1.00 95.62 433 GLU A N 1
ATOM 3437 C CA . GLU A 1 433 ? -27.028 -10.615 52.051 1.00 95.62 433 GLU A CA 1
ATOM 3438 C C . GLU A 1 433 ? -28.440 -10.472 51.443 1.00 95.62 433 GLU A C 1
ATOM 3440 O O . GLU A 1 433 ? -28.789 -9.395 50.947 1.00 95.62 433 GLU A O 1
ATOM 3445 N N . PRO A 1 434 ? -29.281 -11.522 51.500 1.00 96.44 434 PRO A N 1
ATOM 3446 C CA . PRO A 1 434 ? -30.684 -11.440 51.101 1.00 96.44 434 PRO A CA 1
ATOM 3447 C C . PRO A 1 434 ? -31.452 -10.341 51.847 1.00 96.44 434 PRO A C 1
ATOM 3449 O O . PRO A 1 434 ? -31.247 -10.129 53.044 1.00 96.44 434 PRO A O 1
ATOM 3452 N N . VAL A 1 435 ? -32.376 -9.681 51.147 1.00 95.00 435 VAL A N 1
ATOM 3453 C CA . VAL A 1 435 ? -33.200 -8.588 51.693 1.00 95.00 435 VAL A CA 1
ATOM 3454 C C . VAL A 1 435 ? -34.680 -8.946 51.572 1.00 95.00 435 VAL A C 1
ATOM 3456 O O . VAL A 1 435 ? -35.112 -9.481 50.552 1.00 95.00 435 VAL A O 1
ATOM 3459 N N . GLU A 1 436 ? -35.462 -8.632 52.603 1.00 94.69 436 GLU A N 1
ATOM 3460 C CA . GLU A 1 436 ? -36.923 -8.749 52.609 1.00 94.69 436 GLU A CA 1
ATOM 3461 C C . GLU A 1 436 ? -37.540 -7.411 53.032 1.00 94.69 436 GLU A C 1
ATOM 3463 O O . GLU A 1 436 ? -37.057 -6.800 53.988 1.00 94.69 436 GLU A O 1
ATOM 3468 N N . PHE A 1 437 ? -38.565 -6.946 52.313 1.00 91.50 437 PHE A N 1
ATOM 3469 C CA . PHE A 1 437 ? -39.283 -5.706 52.629 1.00 91.50 437 PHE A CA 1
ATOM 3470 C C . PHE A 1 437 ? -40.725 -5.707 52.104 1.00 91.50 437 PHE A C 1
ATOM 3472 O O . PHE A 1 437 ? -41.085 -6.517 51.247 1.00 91.50 437 PHE A O 1
ATOM 3479 N N . VAL A 1 438 ? -41.555 -4.801 52.631 1.00 87.31 438 VAL A N 1
ATOM 3480 C CA . VAL A 1 438 ? -42.977 -4.686 52.263 1.00 87.31 438 VAL A CA 1
ATOM 3481 C C . VAL A 1 438 ? -43.141 -3.857 50.988 1.00 87.31 438 VAL A C 1
ATOM 3483 O O . VAL A 1 438 ? -42.453 -2.855 50.776 1.00 87.31 438 VAL A O 1
ATOM 3486 N N . PHE A 1 439 ? -44.067 -4.266 50.122 1.00 86.19 439 PHE A N 1
ATOM 3487 C CA . PHE A 1 439 ? -44.389 -3.561 48.887 1.00 86.19 439 PHE A CA 1
ATOM 3488 C C . PHE A 1 439 ? -44.717 -2.082 49.131 1.00 86.19 439 PHE A C 1
ATOM 3490 O O . PHE A 1 439 ? -45.559 -1.734 49.951 1.00 86.19 439 PHE A O 1
ATOM 3497 N N . GLY A 1 440 ? -44.059 -1.198 48.379 1.00 77.56 440 GLY A N 1
ATOM 3498 C CA . GLY A 1 440 ? -44.231 0.252 48.498 1.00 77.56 440 GLY A CA 1
ATOM 3499 C C . GLY A 1 440 ? -43.242 0.941 49.442 1.00 77.56 440 GLY A C 1
ATOM 3500 O O . GLY A 1 440 ? -43.127 2.168 49.381 1.00 77.56 440 GLY A O 1
ATOM 3501 N N . GLU A 1 441 ? -42.478 0.197 50.249 1.00 84.88 441 GLU A N 1
ATOM 3502 C CA . GLU A 1 441 ? -41.338 0.769 50.964 1.00 84.88 441 GLU A CA 1
ATOM 3503 C C . GLU A 1 441 ? -40.221 1.187 49.990 1.00 84.88 441 GLU A C 1
ATOM 3505 O O . GLU A 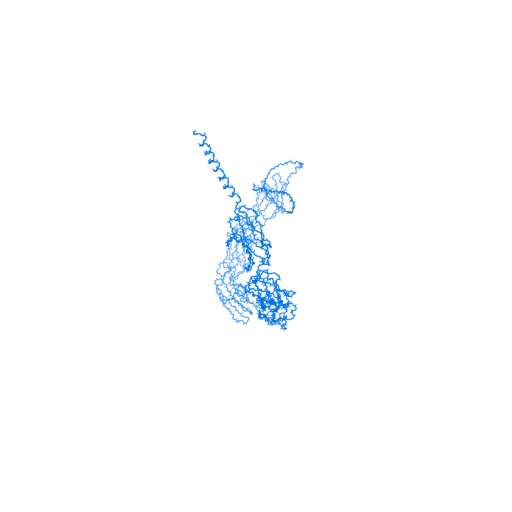1 441 ? -40.050 0.635 48.902 1.00 84.88 441 GLU A O 1
ATOM 3510 N N . THR A 1 442 ? -39.440 2.199 50.377 1.00 87.94 442 THR A N 1
ATOM 3511 C CA . THR A 1 442 ? -38.337 2.729 49.561 1.00 87.94 442 THR A CA 1
ATOM 3512 C C . THR A 1 442 ? -37.061 2.857 50.386 1.00 87.94 442 THR A C 1
ATOM 3514 O O . THR A 1 442 ? -37.109 2.963 51.609 1.00 87.94 442 THR A O 1
ATOM 3517 N N . GLY A 1 443 ? -35.908 2.881 49.714 1.00 90.06 443 GLY A N 1
ATOM 3518 C CA . GLY A 1 443 ? -34.597 3.063 50.351 1.00 90.06 443 GLY A CA 1
ATOM 3519 C C . GLY A 1 443 ? -33.765 1.787 50.480 1.00 90.06 443 GLY A C 1
ATOM 3520 O O . GLY A 1 443 ? -32.626 1.855 50.940 1.00 90.06 443 GLY A O 1
ATOM 3521 N N . TYR A 1 444 ? -34.287 0.647 50.027 1.00 94.56 444 TYR A N 1
ATOM 3522 C CA . TYR A 1 444 ? -33.525 -0.594 49.936 1.00 94.56 444 TYR A CA 1
ATOM 3523 C C . TYR A 1 444 ? -32.609 -0.590 48.707 1.00 94.56 444 TYR A C 1
ATOM 3525 O O . TYR A 1 444 ? -32.940 -0.060 47.640 1.00 94.56 444 TYR A O 1
ATOM 3533 N N . SER A 1 445 ? -31.426 -1.174 48.873 1.00 96.38 445 SER A N 1
ATOM 3534 C CA . SER A 1 445 ? -30.406 -1.282 47.831 1.00 96.38 445 SER A CA 1
ATOM 3535 C C . SER A 1 445 ? -29.607 -2.568 48.000 1.00 96.38 445 SER A C 1
ATOM 3537 O O . SER A 1 445 ? -29.520 -3.107 49.103 1.00 96.38 445 SER A O 1
ATOM 3539 N N . LEU A 1 446 ? -29.024 -3.042 46.903 1.00 97.62 446 LEU A N 1
ATOM 3540 C CA . LEU A 1 446 ? -28.003 -4.087 46.911 1.00 97.62 446 LEU A CA 1
ATOM 3541 C C . LEU A 1 446 ? -26.666 -3.458 46.552 1.00 97.62 446 LEU A C 1
ATOM 3543 O O . LEU A 1 446 ? -26.617 -2.573 45.696 1.00 97.62 446 LEU A O 1
ATOM 3547 N N . SER A 1 447 ? -25.603 -3.918 47.205 1.00 97.31 447 SER A N 1
ATOM 3548 C CA . SER A 1 447 ? -24.245 -3.438 46.982 1.00 97.31 447 SER A CA 1
ATOM 3549 C C . SER A 1 447 ? -23.293 -4.625 46.884 1.00 97.31 447 SER A C 1
ATOM 3551 O O . SER A 1 447 ? -23.270 -5.464 47.783 1.00 97.31 447 SER A O 1
ATOM 3553 N N . TRP A 1 448 ? -22.544 -4.700 45.789 1.00 98.31 448 TRP A N 1
ATOM 3554 C CA . TRP A 1 448 ? -21.488 -5.685 45.566 1.00 98.31 448 TRP A CA 1
ATOM 3555 C C . TRP A 1 448 ? -20.144 -4.976 45.534 1.00 98.31 448 TRP A C 1
ATOM 3557 O O . TRP A 1 448 ? -20.031 -3.912 44.932 1.00 98.31 448 TRP A O 1
ATOM 3567 N N . ASN A 1 449 ? -19.127 -5.586 46.125 1.00 97.56 449 ASN A N 1
ATOM 3568 C CA . ASN A 1 449 ? -17.743 -5.151 46.001 1.00 97.56 449 ASN A CA 1
ATOM 3569 C C . ASN A 1 449 ? -17.008 -6.128 45.073 1.00 97.56 449 ASN A C 1
ATOM 3571 O O . ASN A 1 449 ? -16.884 -7.310 45.398 1.00 97.56 449 ASN A O 1
ATOM 3575 N N . VAL A 1 450 ? -16.585 -5.652 43.900 1.00 97.94 450 VAL A N 1
ATOM 3576 C CA . VAL A 1 450 ? -15.893 -6.461 42.889 1.00 97.94 450 VAL A CA 1
ATOM 3577 C C . VAL A 1 450 ? -14.431 -6.053 42.835 1.00 97.94 450 VAL A C 1
ATOM 3579 O O . VAL A 1 450 ? -14.101 -4.992 42.317 1.00 97.94 450 VAL A O 1
ATOM 3582 N N . THR A 1 451 ? -13.551 -6.898 43.359 1.00 96.25 451 THR A N 1
ATOM 3583 C CA . THR A 1 451 ? -12.114 -6.614 43.413 1.00 96.25 451 THR A CA 1
ATOM 3584 C C . THR A 1 451 ? -11.358 -7.441 42.388 1.00 96.25 451 THR A C 1
ATOM 3586 O O . THR A 1 451 ? -11.468 -8.670 42.381 1.00 96.25 451 THR A O 1
ATOM 3589 N N . ASP A 1 452 ? -10.566 -6.756 41.574 1.00 95.69 452 ASP A N 1
ATOM 3590 C CA . ASP A 1 452 ? -9.653 -7.306 40.576 1.00 95.69 452 ASP A CA 1
ATOM 3591 C C . ASP A 1 452 ? -8.584 -6.236 40.257 1.00 95.69 452 ASP A C 1
ATOM 3593 O O . ASP A 1 452 ? -8.819 -5.057 40.538 1.00 95.69 452 ASP A O 1
ATOM 3597 N N . GLU A 1 453 ? -7.417 -6.613 39.726 1.00 91.44 453 GLU A N 1
ATOM 3598 C CA . GLU A 1 453 ? -6.380 -5.638 39.341 1.00 91.44 453 GLU A CA 1
ATOM 3599 C C . GLU A 1 453 ? -6.699 -4.977 37.990 1.00 91.44 453 GLU A C 1
ATOM 3601 O O . GLU A 1 453 ? -6.427 -3.787 37.811 1.00 91.44 453 GLU A O 1
ATOM 3606 N N . TYR A 1 454 ? -7.346 -5.705 37.071 1.00 92.19 454 TYR A N 1
ATOM 3607 C CA . TYR A 1 454 ? -7.708 -5.221 35.738 1.00 92.19 454 TYR A CA 1
ATOM 3608 C C . TYR A 1 454 ? -9.188 -5.484 35.401 1.00 92.19 454 TYR A C 1
ATOM 3610 O O . TYR A 1 454 ? -9.490 -6.085 34.357 1.00 92.19 454 TYR A O 1
ATOM 3618 N N . PRO A 1 455 ? -10.141 -5.000 36.224 1.00 95.31 455 PRO A N 1
ATOM 3619 C CA . PRO A 1 455 ? -11.559 -5.231 35.999 1.00 95.31 455 PRO A CA 1
ATOM 3620 C C . PRO A 1 455 ? -12.043 -4.526 34.721 1.00 95.31 455 PRO A C 1
ATOM 3622 O O . PRO A 1 455 ? -11.449 -3.551 34.261 1.00 95.31 455 PRO A O 1
ATOM 3625 N N . ASN A 1 456 ? -13.136 -5.014 34.131 1.00 95.44 456 ASN A N 1
ATOM 3626 C CA . ASN A 1 456 ? -13.659 -4.487 32.870 1.00 95.44 456 ASN A CA 1
ATOM 3627 C C . ASN A 1 456 ? -15.125 -4.071 32.990 1.00 95.44 456 ASN A C 1
ATOM 3629 O O . ASN A 1 456 ? -15.427 -2.880 33.080 1.00 95.44 456 ASN A O 1
ATOM 3633 N N . MET A 1 457 ? -16.052 -5.030 33.005 1.00 97.38 457 MET A N 1
ATOM 3634 C CA . MET A 1 457 ? -17.488 -4.749 32.979 1.00 97.38 457 MET A CA 1
ATOM 3635 C C . MET A 1 457 ? -18.267 -5.626 33.954 1.00 97.38 457 MET A C 1
ATOM 3637 O O . MET A 1 457 ? -17.828 -6.703 34.358 1.00 97.38 457 MET A O 1
ATOM 3641 N N . TYR A 1 458 ? -19.468 -5.164 34.292 1.00 98.25 458 TYR A N 1
ATOM 3642 C CA . TYR A 1 458 ? -20.465 -5.943 35.005 1.00 98.25 458 TYR A CA 1
ATOM 3643 C C . TYR A 1 458 ? -21.823 -5.921 34.301 1.00 98.25 458 TYR A C 1
ATOM 3645 O O . TYR A 1 458 ? -22.178 -4.971 33.598 1.00 98.25 458 TYR A O 1
ATOM 3653 N N . GLU A 1 459 ? -22.614 -6.955 34.559 1.00 98.25 459 GLU A N 1
ATOM 3654 C CA . GLU A 1 459 ? -24.018 -7.072 34.181 1.00 98.25 459 GLU A CA 1
ATOM 3655 C C . GLU A 1 459 ? -24.808 -7.603 35.383 1.00 98.25 459 GLU A C 1
ATOM 3657 O O . GLU A 1 459 ? -24.446 -8.614 35.975 1.00 98.25 459 GLU A O 1
ATOM 3662 N N . ILE A 1 460 ? -25.894 -6.932 35.750 1.00 98.44 460 ILE A N 1
ATOM 3663 C CA . ILE A 1 460 ? -26.855 -7.377 36.757 1.00 98.44 460 ILE A CA 1
ATOM 3664 C C . ILE A 1 460 ? -28.129 -7.792 36.042 1.00 98.44 460 ILE A C 1
ATOM 3666 O O . ILE A 1 460 ? -28.649 -7.047 35.207 1.00 98.44 460 ILE A O 1
ATOM 3670 N N . ARG A 1 461 ? -28.660 -8.952 36.418 1.00 98.31 461 ARG A N 1
ATOM 3671 C CA . ARG A 1 461 ? -29.951 -9.460 35.955 1.00 98.31 461 ARG A CA 1
ATOM 3672 C C . ARG A 1 461 ? -30.906 -9.674 37.116 1.00 98.31 461 ARG A C 1
ATOM 3674 O O . ARG A 1 461 ? -30.459 -10.112 38.170 1.00 98.31 461 ARG A O 1
ATOM 3681 N N . ASP A 1 462 ? -32.188 -9.410 36.898 1.00 97.62 462 ASP A N 1
ATOM 3682 C CA . ASP A 1 462 ? -33.289 -9.783 37.791 1.00 97.62 462 ASP A CA 1
ATOM 3683 C C . ASP A 1 462 ? -34.085 -10.908 37.126 1.00 97.62 462 ASP A C 1
ATOM 3685 O O . ASP A 1 462 ? -34.649 -10.715 36.051 1.00 97.62 462 ASP A O 1
ATOM 3689 N N . ASN A 1 463 ? -34.092 -12.099 37.731 1.00 96.2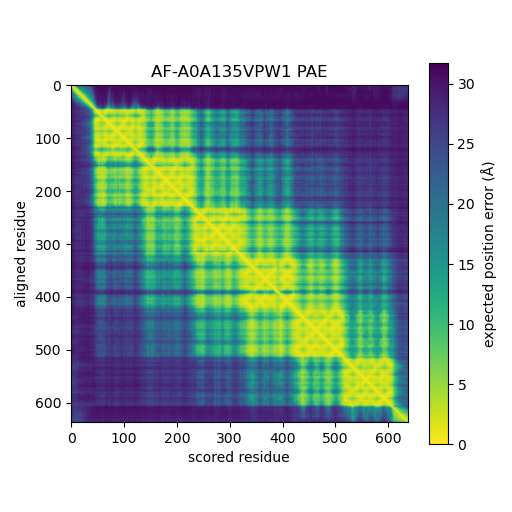5 463 ASN A N 1
ATOM 3690 C CA . ASN A 1 463 ? -34.762 -13.280 37.176 1.00 96.25 463 ASN A CA 1
ATOM 3691 C C . ASN A 1 463 ? -34.357 -13.566 35.712 1.00 96.25 463 ASN A C 1
ATOM 3693 O O . ASN A 1 463 ? -35.204 -13.831 34.863 1.00 96.25 463 ASN A O 1
ATOM 3697 N N . ASP A 1 464 ? -33.049 -13.505 35.437 1.00 94.50 464 ASP A N 1
ATOM 3698 C CA . ASP A 1 464 ? -32.412 -13.668 34.117 1.00 94.50 464 ASP A CA 1
ATOM 3699 C C . ASP A 1 464 ? -32.668 -12.548 33.089 1.00 94.50 464 ASP A C 1
ATOM 3701 O O . ASP A 1 464 ? -32.069 -12.577 32.010 1.00 94.50 464 ASP A O 1
ATOM 3705 N N . GLU A 1 465 ? -33.453 -11.522 33.420 1.00 96.06 465 GLU A N 1
ATOM 3706 C CA . GLU A 1 465 ? -33.655 -10.353 32.560 1.00 96.06 465 GLU A CA 1
ATOM 3707 C C . GLU A 1 465 ? -32.640 -9.238 32.875 1.00 96.06 465 GLU A C 1
ATOM 3709 O O . GLU A 1 465 ? -32.355 -8.983 34.049 1.00 96.06 465 GLU A O 1
ATOM 3714 N N . PRO A 1 466 ? -32.072 -8.544 31.867 1.00 96.81 466 PRO A N 1
ATOM 3715 C CA . PRO A 1 466 ? -31.120 -7.457 32.088 1.00 96.81 466 PRO A CA 1
ATOM 3716 C C . PRO A 1 466 ? -31.698 -6.336 32.959 1.00 96.81 466 PRO A C 1
ATOM 3718 O O . PRO A 1 466 ? -32.720 -5.740 32.624 1.00 96.81 466 PRO A O 1
ATOM 3721 N N . PHE A 1 467 ? -31.000 -6.010 34.047 1.00 96.69 467 PHE A N 1
ATOM 3722 C CA . PHE A 1 467 ? -31.404 -4.975 35.000 1.00 96.69 467 PHE A CA 1
ATOM 3723 C C . PHE A 1 467 ? -30.467 -3.761 34.960 1.00 96.69 467 PHE A C 1
ATOM 3725 O O . PHE A 1 467 ? -30.916 -2.624 34.829 1.00 96.69 467 PHE A O 1
ATOM 3732 N N . ALA A 1 468 ? -29.155 -3.992 35.040 1.00 96.88 468 ALA A N 1
ATOM 3733 C CA . ALA A 1 468 ? -28.138 -2.944 34.966 1.00 96.88 468 ALA A CA 1
ATOM 3734 C C . ALA A 1 468 ? -26.844 -3.482 34.349 1.00 96.88 468 ALA A C 1
ATOM 3736 O O . ALA A 1 468 ? -26.590 -4.679 34.364 1.00 96.88 468 ALA A O 1
ATOM 3737 N N . ASN A 1 469 ? -26.011 -2.605 33.803 1.00 97.81 469 ASN A N 1
ATOM 3738 C CA . ASN A 1 469 ? -24.664 -2.939 33.351 1.00 97.81 469 ASN A CA 1
ATOM 3739 C C . ASN A 1 469 ? -23.781 -1.690 33.387 1.00 97.81 469 ASN A C 1
ATOM 3741 O O . ASN A 1 469 ? -24.288 -0.566 33.434 1.00 97.81 469 ASN A O 1
ATOM 3745 N N . GLY A 1 470 ? -22.468 -1.890 33.363 1.00 97.31 470 GLY A N 1
ATOM 3746 C CA . GLY A 1 470 ? -21.503 -0.799 33.338 1.00 97.31 470 GLY A CA 1
ATOM 3747 C C . GLY A 1 470 ? -20.063 -1.290 33.348 1.00 97.31 470 GLY A C 1
ATOM 3748 O O . GLY A 1 470 ? -19.802 -2.491 33.339 1.00 97.31 470 GLY A O 1
ATOM 3749 N N . THR A 1 471 ? -19.127 -0.347 33.367 1.00 97.38 471 THR A N 1
ATOM 3750 C CA . THR A 1 471 ? -17.707 -0.623 33.602 1.00 97.38 471 THR A CA 1
ATOM 3751 C C . THR A 1 471 ? -17.413 -0.652 35.098 1.00 97.38 471 THR A C 1
ATOM 3753 O O . THR A 1 471 ? -18.097 0.020 35.873 1.00 97.38 471 THR A O 1
ATOM 3756 N N . ILE A 1 472 ? -16.394 -1.405 35.494 1.00 96.69 472 ILE A N 1
ATOM 3757 C CA . ILE A 1 472 ? -15.911 -1.461 36.876 1.00 96.69 472 ILE A CA 1
ATOM 3758 C C . ILE A 1 472 ? -14.646 -0.606 36.959 1.00 96.69 472 ILE A C 1
ATOM 3760 O O . ILE A 1 472 ? -13.696 -0.841 36.218 1.00 96.69 472 ILE A O 1
ATOM 3764 N N . ASP A 1 473 ? -14.649 0.390 37.839 1.00 93.50 473 ASP A N 1
ATOM 3765 C CA . ASP A 1 473 ? -13.455 1.172 38.153 1.00 93.50 473 ASP A CA 1
ATOM 3766 C C . ASP A 1 473 ? -12.707 0.467 39.299 1.00 93.50 473 ASP A C 1
ATOM 3768 O O . ASP A 1 473 ? -13.312 0.260 40.355 1.00 93.50 473 ASP A O 1
ATOM 3772 N N . PRO A 1 474 ? -11.434 0.062 39.133 1.00 91.44 474 PRO A N 1
ATOM 3773 C CA . PRO A 1 474 ? -10.677 -0.576 40.210 1.00 91.44 474 PRO A CA 1
ATOM 3774 C C . PRO A 1 474 ? -10.499 0.330 41.440 1.00 91.44 474 PRO A C 1
ATOM 3776 O O . PRO A 1 474 ? -10.353 -0.187 42.549 1.00 91.44 474 PRO A O 1
ATOM 3779 N N . ASP A 1 475 ? -10.547 1.659 41.276 1.00 93.38 475 ASP A N 1
ATOM 3780 C CA . ASP A 1 475 ? -10.481 2.613 42.389 1.00 93.38 475 ASP A CA 1
ATOM 3781 C C . ASP A 1 475 ? -11.845 2.793 43.093 1.00 93.38 475 ASP A C 1
ATOM 3783 O O . ASP A 1 475 ? -11.896 3.227 44.246 1.00 93.38 475 ASP A O 1
ATOM 3787 N N . GLU A 1 476 ? -12.949 2.410 42.439 1.00 94.12 476 GLU A N 1
ATOM 3788 C CA . GLU A 1 476 ? -14.323 2.457 42.961 1.00 94.12 476 GLU A CA 1
ATOM 3789 C C . GLU A 1 476 ? -15.052 1.113 42.701 1.00 94.12 476 GLU A C 1
ATOM 3791 O O . GLU A 1 476 ? -16.011 1.049 41.923 1.00 94.12 476 GLU A O 1
ATOM 3796 N N . PRO A 1 477 ? -14.636 0.013 43.366 1.00 94.94 477 PRO A N 1
ATOM 3797 C CA . PRO A 1 477 ? -15.059 -1.361 43.048 1.00 94.94 477 PRO A CA 1
ATOM 3798 C C . PRO A 1 477 ? -16.497 -1.703 43.476 1.00 94.94 477 PRO A C 1
ATOM 3800 O O . PRO A 1 477 ? -16.956 -2.840 43.324 1.00 94.94 477 PRO A O 1
ATOM 3803 N N . VAL A 1 478 ? -17.217 -0.742 44.062 1.00 97.06 478 VAL A N 1
ATOM 3804 C CA . VAL A 1 478 ? -18.528 -0.962 44.675 1.00 97.06 478 VAL A CA 1
ATOM 3805 C C . VAL A 1 478 ? -19.651 -0.623 43.698 1.00 97.06 478 VAL A C 1
ATOM 3807 O O . VAL A 1 478 ? -19.876 0.533 43.344 1.00 97.06 478 VAL A O 1
ATOM 3810 N N . ILE A 1 479 ? -20.436 -1.632 43.332 1.00 97.38 479 ILE A N 1
ATOM 3811 C CA . ILE A 1 479 ? -21.594 -1.518 42.444 1.00 97.38 479 ILE A CA 1
ATOM 3812 C C . ILE A 1 479 ? -22.859 -1.524 43.295 1.00 97.38 479 ILE A C 1
ATOM 3814 O O . ILE A 1 479 ? -23.091 -2.465 44.049 1.00 97.38 479 ILE A O 1
ATOM 3818 N N . THR A 1 480 ? -23.700 -0.494 43.167 1.00 96.62 480 THR A N 1
ATOM 3819 C CA . THR A 1 480 ? -24.934 -0.366 43.959 1.00 96.62 480 THR A CA 1
ATOM 3820 C C . THR A 1 480 ? -26.154 -0.153 43.070 1.00 96.62 480 THR A C 1
ATOM 3822 O O . THR A 1 480 ? -26.126 0.681 42.166 1.00 96.62 480 THR A O 1
ATOM 3825 N N . ILE A 1 481 ? -27.247 -0.859 43.365 1.00 97.12 481 ILE A N 1
ATOM 3826 C CA . ILE A 1 481 ? -28.549 -0.681 42.704 1.00 97.12 481 ILE A CA 1
ATOM 3827 C C . ILE A 1 481 ? -29.647 -0.364 43.718 1.00 97.12 481 ILE A C 1
ATOM 3829 O O . ILE A 1 481 ? -29.603 -0.825 44.857 1.00 97.12 481 ILE A O 1
ATOM 3833 N N . SER A 1 482 ? -30.658 0.399 43.297 1.00 96.19 482 SER A N 1
ATOM 3834 C CA . SER A 1 482 ? -31.872 0.625 44.088 1.00 96.19 482 SER A CA 1
ATOM 3835 C C . SER A 1 482 ? -32.893 -0.484 43.839 1.00 96.19 482 SER A C 1
ATOM 3837 O O . SER A 1 482 ? -33.078 -0.902 42.700 1.00 96.19 482 SER A O 1
ATOM 3839 N N . LEU A 1 483 ? -33.581 -0.907 44.900 1.00 96.19 483 LEU A N 1
ATOM 3840 C CA . LEU A 1 483 ? -34.676 -1.883 44.857 1.00 96.19 483 LEU A CA 1
ATOM 3841 C C . LEU A 1 483 ? -36.065 -1.218 44.864 1.00 96.19 483 LEU A C 1
ATOM 3843 O O . LEU A 1 483 ? -37.077 -1.874 45.096 1.00 96.19 483 LEU A O 1
ATOM 3847 N N . ASN A 1 484 ? -36.131 0.099 44.650 1.00 92.81 484 ASN A N 1
ATOM 3848 C CA . ASN A 1 484 ? -37.398 0.824 44.635 1.00 92.81 484 ASN A CA 1
ATOM 3849 C C . ASN A 1 484 ? -38.253 0.400 43.431 1.00 92.81 484 ASN A C 1
ATOM 3851 O O . ASN A 1 484 ? -37.776 0.406 42.298 1.00 92.81 484 ASN A O 1
ATOM 3855 N N . GLY A 1 485 ? -39.539 0.143 43.673 1.00 87.50 485 GLY A N 1
ATOM 3856 C CA . GLY A 1 485 ? -40.504 -0.163 42.613 1.00 87.50 485 GLY A CA 1
ATOM 3857 C C . GLY A 1 485 ? -40.489 -1.613 42.125 1.00 87.50 485 GLY A C 1
ATOM 3858 O O . GLY A 1 485 ? -41.076 -1.883 41.082 1.00 87.50 485 GLY A O 1
ATOM 3859 N N . LEU A 1 486 ? -39.846 -2.528 42.859 1.00 92.25 486 LEU A N 1
ATOM 3860 C CA . LEU A 1 486 ? -40.005 -3.963 42.630 1.00 92.25 486 LEU A CA 1
ATOM 3861 C C . LEU A 1 486 ? -41.438 -4.417 42.932 1.00 92.25 486 LEU A C 1
ATOM 3863 O O . LEU A 1 486 ? -42.097 -3.897 43.837 1.00 92.25 486 LEU A O 1
ATOM 3867 N N . GLU A 1 487 ? -41.915 -5.378 42.148 1.00 90.12 487 GLU A N 1
ATOM 3868 C CA . GLU A 1 487 ? -43.231 -5.988 42.329 1.00 90.12 487 GLU A CA 1
ATOM 3869 C C . GLU A 1 487 ? -43.216 -6.988 43.495 1.00 90.12 487 GLU A C 1
ATOM 3871 O O . GLU A 1 487 ? -42.163 -7.422 43.954 1.00 90.12 487 GLU A O 1
ATOM 3876 N N . VAL A 1 488 ? -44.397 -7.364 43.992 1.00 89.50 488 VAL A N 1
ATOM 3877 C CA . VAL A 1 488 ? -44.524 -8.413 45.016 1.00 89.50 488 VAL A CA 1
ATOM 3878 C C . VAL A 1 488 ? -44.021 -9.743 44.452 1.00 89.50 488 VAL A C 1
ATOM 3880 O O . VAL A 1 488 ? -44.503 -10.210 43.419 1.00 89.50 488 VAL A O 1
ATOM 3883 N N . GLY A 1 489 ? -43.102 -10.396 45.160 1.00 91.69 489 GLY A N 1
ATOM 3884 C CA . GLY A 1 489 ? -42.531 -11.668 44.734 1.00 91.69 489 GLY A CA 1
ATOM 3885 C C . GLY A 1 489 ? -41.094 -11.886 45.195 1.00 91.69 489 GLY A C 1
ATOM 3886 O O . GLY A 1 489 ? -40.544 -11.140 46.002 1.00 91.69 489 GLY A O 1
ATOM 3887 N N . VAL A 1 490 ? -40.490 -12.957 44.678 1.00 95.69 490 VAL A N 1
ATOM 3888 C CA . VAL A 1 490 ? -39.072 -13.267 44.885 1.00 95.69 490 VAL A CA 1
ATOM 3889 C C . VAL A 1 490 ? -38.311 -12.894 43.618 1.00 95.69 490 VAL A C 1
ATOM 3891 O O . VAL A 1 490 ? -38.571 -13.443 42.548 1.00 95.69 490 VAL A O 1
ATOM 3894 N N . HIS A 1 491 ? -37.363 -11.980 43.765 1.00 97.00 491 HIS A N 1
ATOM 3895 C CA . HIS A 1 491 ? -36.453 -11.515 42.728 1.00 97.00 491 HIS A CA 1
ATOM 3896 C C . HIS A 1 491 ? -35.079 -12.155 42.937 1.00 97.00 491 HIS A C 1
ATOM 3898 O O . HIS A 1 491 ? -34.515 -12.082 44.033 1.00 97.00 491 HIS A O 1
ATOM 3904 N N . ASN A 1 492 ? -34.536 -12.806 41.908 1.00 97.94 492 ASN A N 1
ATOM 3905 C CA . ASN A 1 492 ? -33.182 -13.354 41.926 1.00 97.94 492 ASN A CA 1
ATOM 3906 C C . ASN A 1 492 ? -32.230 -12.420 41.178 1.00 97.94 492 ASN A C 1
ATOM 3908 O O . ASN A 1 492 ? -32.127 -12.483 39.949 1.00 97.94 492 ASN A O 1
ATOM 3912 N N . PHE A 1 493 ? -31.514 -11.585 41.929 1.00 98.44 493 PHE A N 1
ATOM 3913 C CA . PHE A 1 493 ? -30.511 -10.692 41.370 1.00 98.44 493 PHE A CA 1
ATOM 3914 C C . PHE A 1 493 ? -29.188 -11.424 41.191 1.00 98.44 493 PHE A C 1
ATOM 3916 O O . PHE A 1 493 ? -28.608 -11.898 42.165 1.00 98.44 493 PHE A O 1
ATOM 3923 N N . THR A 1 494 ? -28.683 -11.478 39.961 1.00 98.38 494 THR A N 1
ATOM 3924 C CA . THR A 1 494 ? -27.376 -12.067 39.644 1.00 98.38 494 THR A CA 1
ATOM 3925 C C . THR A 1 494 ? -26.456 -11.021 39.035 1.00 98.38 494 THR A C 1
ATOM 3927 O O . THR A 1 494 ? -26.771 -10.466 37.987 1.00 98.38 494 THR A O 1
ATOM 3930 N N . LEU A 1 495 ? -25.319 -10.772 39.687 1.00 98.44 495 LEU A N 1
ATOM 3931 C CA . LEU A 1 495 ? -24.211 -9.984 39.155 1.00 98.44 495 LEU A CA 1
ATOM 3932 C C . LEU A 1 495 ? -23.251 -10.917 38.412 1.00 98.44 495 LEU A C 1
ATOM 3934 O O . LEU A 1 495 ? -22.782 -11.894 38.991 1.00 98.44 495 LEU A O 1
ATOM 3938 N N . TYR A 1 496 ? -22.921 -10.572 37.175 1.00 98.25 496 TYR A N 1
ATOM 3939 C CA . TYR A 1 496 ? -21.805 -11.096 36.398 1.00 98.25 496 TYR A CA 1
ATOM 3940 C C . TYR A 1 496 ? -20.743 -10.006 36.297 1.00 98.25 496 TYR A C 1
ATOM 3942 O O . TYR A 1 496 ? -21.079 -8.863 35.999 1.00 98.25 496 TYR A O 1
ATOM 3950 N N . ALA A 1 497 ? -19.479 -10.347 36.519 1.00 97.94 497 ALA A N 1
ATOM 3951 C CA . ALA A 1 497 ? -18.352 -9.439 36.333 1.00 97.94 497 ALA A CA 1
ATOM 3952 C C . ALA A 1 497 ? -17.266 -10.113 35.497 1.00 97.94 497 ALA A C 1
ATOM 3954 O O . ALA A 1 497 ? -17.055 -11.323 35.622 1.00 97.94 497 ALA A O 1
ATOM 3955 N N . ASN A 1 498 ? -16.577 -9.337 34.663 1.00 97.31 498 ASN A N 1
ATOM 3956 C CA . ASN A 1 498 ? -15.400 -9.789 33.938 1.00 97.31 498 ASN A CA 1
ATOM 3957 C C . ASN A 1 498 ? -14.238 -8.799 34.043 1.00 97.31 498 ASN A C 1
ATOM 3959 O O . ASN A 1 498 ? -14.431 -7.604 34.274 1.00 97.31 498 ASN A O 1
ATOM 3963 N N . ASP A 1 499 ? -13.031 -9.315 33.855 1.00 95.81 499 ASP A N 1
ATOM 3964 C CA . ASP A 1 499 ? -11.819 -8.515 33.716 1.00 95.81 499 ASP A CA 1
ATOM 3965 C C . ASP A 1 499 ? -11.508 -8.217 32.233 1.00 95.81 499 ASP A C 1
ATOM 3967 O O . ASP A 1 499 ? -12.251 -8.580 31.305 1.00 95.81 499 ASP A O 1
ATOM 3971 N N . THR A 1 500 ? -10.410 -7.506 31.994 1.00 93.31 500 THR A N 1
ATOM 3972 C CA . THR A 1 500 ? -9.930 -7.170 30.642 1.00 93.31 500 THR A CA 1
ATOM 3973 C C . THR A 1 500 ? -9.323 -8.368 29.899 1.00 93.31 500 THR A C 1
ATOM 3975 O O . THR A 1 500 ? -9.248 -8.354 28.668 1.00 93.31 500 THR A O 1
ATOM 3978 N N . SER A 1 501 ? -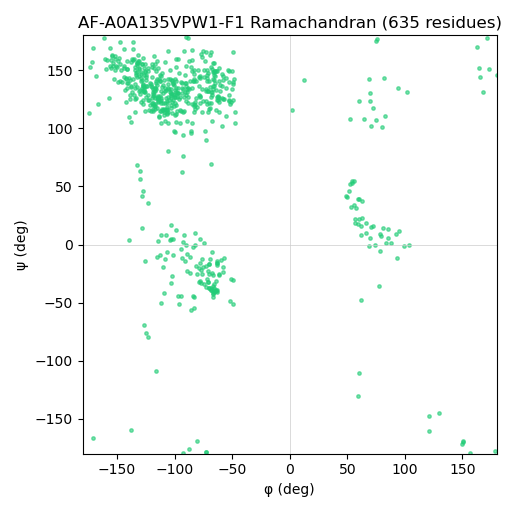8.952 -9.432 30.618 1.00 93.31 501 SER A N 1
ATOM 3979 C CA . SER A 1 501 ? -8.426 -10.688 30.068 1.00 93.31 501 SER A CA 1
ATOM 3980 C C . SER A 1 501 ? -9.521 -11.695 29.688 1.00 93.31 501 SER A C 1
ATOM 3982 O O . SER A 1 501 ? -9.246 -12.665 28.975 1.00 93.31 501 SER A O 1
ATOM 3984 N N . GLY A 1 502 ? -10.768 -11.433 30.084 1.00 93.06 502 GLY A N 1
ATOM 3985 C CA . GLY A 1 502 ? -11.943 -12.263 29.843 1.00 93.06 502 GLY A CA 1
ATOM 3986 C C . GLY A 1 502 ? -12.259 -13.269 30.955 1.00 93.06 502 GLY A C 1
ATOM 3987 O O . GLY A 1 502 ? -13.140 -14.104 30.748 1.00 93.06 502 GLY A O 1
ATOM 3988 N N . ASN A 1 503 ? -11.591 -13.218 32.111 1.00 94.94 503 ASN A N 1
ATOM 3989 C CA . ASN A 1 503 ? -11.947 -14.044 33.263 1.00 94.94 503 ASN A CA 1
ATOM 3990 C C . ASN A 1 503 ? -13.253 -13.526 33.878 1.00 94.94 503 ASN A C 1
ATOM 3992 O O . ASN A 1 503 ? -13.489 -12.321 33.936 1.00 94.94 503 ASN A O 1
ATOM 3996 N N . THR A 1 504 ? -14.127 -14.433 34.321 1.00 97.62 504 THR A N 1
ATOM 3997 C CA . THR A 1 504 ? -15.498 -14.086 34.735 1.00 97.62 504 THR A CA 1
ATOM 3998 C C . THR A 1 504 ? -15.857 -14.648 36.103 1.00 97.62 504 THR A C 1
ATOM 4000 O O . THR A 1 504 ? -15.594 -15.822 36.370 1.00 97.62 504 THR A O 1
ATOM 4003 N N . ALA A 1 505 ? -16.576 -13.868 36.907 1.00 98.06 505 ALA A N 1
ATOM 4004 C CA . ALA A 1 505 ? -17.192 -14.298 38.159 1.00 98.06 505 ALA A CA 1
ATOM 4005 C C . ALA A 1 505 ? -18.683 -13.947 38.198 1.00 98.06 505 ALA A C 1
ATOM 4007 O O . ALA A 1 505 ? -19.152 -13.079 37.461 1.00 98.06 505 ALA A O 1
ATOM 4008 N N . MET A 1 506 ? -19.435 -14.619 39.075 1.00 97.94 506 MET A N 1
ATOM 4009 C CA . MET A 1 506 ? -20.841 -14.297 39.313 1.00 97.94 506 MET A CA 1
ATOM 4010 C C . MET A 1 506 ? -21.255 -14.472 40.778 1.00 97.94 506 MET A C 1
ATOM 4012 O O . MET A 1 506 ? -20.715 -15.326 41.481 1.00 97.94 506 MET A O 1
ATOM 4016 N N . HIS A 1 507 ? -22.253 -13.700 41.214 1.00 98.44 507 HIS A N 1
ATOM 4017 C CA . HIS A 1 507 ? -22.890 -13.816 42.529 1.00 98.44 507 HIS A CA 1
ATOM 4018 C C . HIS A 1 507 ? -24.401 -13.592 42.422 1.00 98.44 507 HIS A C 1
ATOM 4020 O O . HIS A 1 507 ? -24.830 -12.613 41.814 1.00 98.44 507 HIS A O 1
ATOM 4026 N N . SER A 1 508 ? -25.199 -14.437 43.078 1.00 97.69 508 SER A N 1
ATOM 4027 C CA . SER A 1 508 ? -26.663 -14.315 43.119 1.00 97.69 508 SER A CA 1
ATOM 4028 C C . SER A 1 508 ? -27.167 -14.039 44.536 1.00 97.69 508 SER A C 1
ATOM 4030 O O . SER A 1 508 ? -26.648 -14.600 45.500 1.00 97.69 508 SER A O 1
ATOM 4032 N N . VAL A 1 509 ? -28.191 -13.198 44.665 1.00 98.12 509 VAL A N 1
ATOM 4033 C CA . VAL A 1 509 ? -28.854 -12.858 45.930 1.00 98.12 509 VAL A CA 1
ATOM 4034 C C . VAL A 1 509 ? -30.366 -12.791 45.722 1.00 98.12 509 VAL A C 1
ATOM 4036 O O . VAL A 1 509 ? -30.846 -12.318 44.693 1.00 98.12 509 VAL A O 1
ATOM 4039 N N . LEU A 1 510 ? -31.122 -13.278 46.706 1.00 97.94 510 LEU A N 1
ATOM 4040 C CA . LEU A 1 510 ? -32.580 -13.232 46.680 1.00 97.94 510 LEU A CA 1
ATOM 4041 C C . LEU A 1 510 ? -33.088 -11.970 47.379 1.00 97.94 510 LEU A C 1
ATOM 4043 O O . LEU A 1 510 ? -32.671 -11.660 48.496 1.00 97.94 510 LEU A O 1
ATOM 4047 N N . VAL A 1 511 ? -34.029 -11.288 46.737 1.00 97.56 511 VAL A N 1
ATOM 4048 C CA . VAL A 1 511 ? -34.807 -10.188 47.310 1.00 97.56 511 VAL A CA 1
ATOM 4049 C C . VAL A 1 511 ? -36.265 -10.624 47.367 1.00 97.56 511 VAL A C 1
ATOM 4051 O O . VAL A 1 511 ? -36.820 -11.046 46.356 1.00 97.56 511 VAL A O 1
ATOM 4054 N N . THR A 1 512 ? -36.884 -10.546 48.542 1.00 96.31 512 THR A N 1
ATOM 4055 C CA . THR A 1 512 ? -38.298 -10.902 48.727 1.00 96.31 512 THR A CA 1
ATOM 4056 C C . THR A 1 512 ? -39.106 -9.647 49.019 1.00 96.31 512 THR A C 1
ATOM 4058 O O . THR A 1 512 ? -38.903 -8.997 50.041 1.00 96.31 512 THR A O 1
ATOM 4061 N N . VAL A 1 513 ? -40.029 -9.309 48.126 1.00 93.06 513 VAL A N 1
ATOM 4062 C CA . VAL A 1 513 ? -41.006 -8.241 48.338 1.00 93.06 513 VAL A CA 1
ATOM 4063 C C . VAL A 1 513 ? -42.310 -8.895 48.760 1.00 93.06 513 VAL A C 1
ATOM 4065 O O . VAL A 1 513 ? -42.936 -9.611 47.975 1.00 93.06 513 VAL A O 1
ATOM 4068 N N . ILE A 1 514 ? -42.703 -8.691 50.012 1.00 89.50 514 ILE A N 1
ATOM 4069 C CA . ILE A 1 514 ? -43.961 -9.218 50.544 1.00 89.50 514 ILE A CA 1
ATOM 4070 C C . ILE A 1 514 ? -45.079 -8.189 50.357 1.00 89.50 514 ILE A C 1
ATOM 4072 O O . ILE A 1 514 ? -44.838 -6.984 50.400 1.00 89.50 514 ILE A O 1
ATOM 4076 N N . GLY A 1 515 ? -46.303 -8.662 50.116 1.00 82.94 515 GLY A N 1
ATOM 4077 C CA . GLY A 1 515 ? -47.482 -7.796 50.167 1.00 82.94 515 GLY A CA 1
ATOM 4078 C C . GLY A 1 515 ? -47.721 -7.298 51.592 1.00 82.94 515 GLY A C 1
ATOM 4079 O O . GLY A 1 515 ? -47.280 -7.940 52.547 1.00 82.94 515 GLY A O 1
ATOM 4080 N N . ASP A 1 516 ? -48.415 -6.173 51.723 1.00 82.38 516 ASP A N 1
ATOM 4081 C CA . ASP A 1 516 ? -48.887 -5.715 53.027 1.00 82.38 516 ASP A CA 1
ATOM 4082 C C . ASP A 1 516 ? -49.981 -6.665 53.540 1.00 82.38 516 ASP A C 1
ATOM 4084 O O . ASP A 1 516 ? -50.901 -7.022 52.802 1.00 82.38 516 ASP A O 1
ATOM 4088 N N . ASP A 1 517 ? -49.865 -7.112 54.789 1.00 82.12 517 ASP A N 1
ATOM 4089 C CA . ASP A 1 517 ? -50.826 -7.996 55.457 1.00 82.12 517 ASP A CA 1
ATOM 4090 C C . ASP A 1 517 ? -51.584 -7.302 56.600 1.00 82.12 517 ASP A C 1
ATOM 4092 O O . ASP A 1 517 ? -52.330 -7.956 57.342 1.00 82.12 517 ASP A O 1
ATOM 4096 N N . VAL A 1 518 ? -51.411 -5.984 56.743 1.00 85.69 518 VAL A N 1
ATOM 4097 C CA . VAL A 1 518 ? -52.039 -5.166 57.776 1.00 85.69 518 VAL A CA 1
ATOM 4098 C C . VAL A 1 518 ? -53.265 -4.459 57.198 1.00 85.69 518 VAL A C 1
ATOM 4100 O O . VAL A 1 518 ? -53.121 -3.556 56.393 1.00 85.69 518 VAL A O 1
ATOM 4103 N N . PRO A 1 519 ? -54.497 -4.800 57.626 1.00 89.25 519 PRO A N 1
ATOM 4104 C CA . PRO A 1 519 ? -55.676 -4.110 57.126 1.00 89.25 519 PRO A CA 1
ATOM 4105 C C . PRO A 1 519 ? -55.779 -2.654 57.597 1.00 89.25 519 PRO A C 1
ATOM 4107 O O . PRO A 1 519 ? -55.427 -2.364 58.750 1.00 89.25 519 PRO A O 1
ATOM 4110 N N . PRO A 1 520 ? -56.441 -1.791 56.802 1.00 93.69 520 PRO A N 1
ATOM 4111 C CA . PRO A 1 520 ? -56.789 -0.436 57.199 1.00 93.69 520 PRO A CA 1
ATOM 4112 C C . PRO A 1 520 ? -57.492 -0.349 58.553 1.00 93.69 520 PRO A C 1
ATOM 4114 O O . PRO A 1 520 ? -58.281 -1.213 58.944 1.00 93.69 520 PRO A O 1
ATOM 4117 N N . VAL A 1 521 ? -57.296 0.762 59.263 1.00 95.56 521 VAL A N 1
ATOM 4118 C CA . VAL A 1 521 ? -57.936 0.997 60.563 1.00 95.56 521 VAL A CA 1
ATOM 4119 C C . VAL A 1 521 ? -58.947 2.131 60.473 1.00 95.56 521 VAL A C 1
ATOM 4121 O O . VAL A 1 521 ? -58.581 3.295 60.325 1.00 95.56 521 VAL A O 1
ATOM 4124 N N . ILE A 1 522 ? -60.233 1.822 60.666 1.00 95.62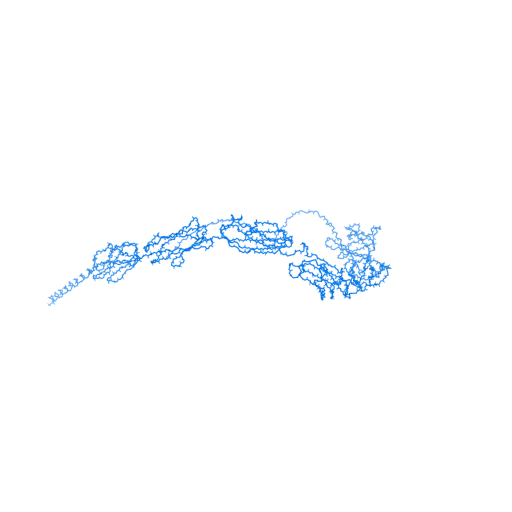 522 ILE A N 1
ATOM 4125 C CA . ILE A 1 522 ? -61.277 2.839 60.863 1.00 95.62 522 ILE A CA 1
ATOM 4126 C C . ILE A 1 522 ? -61.307 3.231 62.346 1.00 95.62 522 ILE A C 1
ATOM 4128 O O . ILE A 1 522 ? -61.803 2.496 63.199 1.00 95.62 522 ILE A O 1
ATOM 4132 N N . SER A 1 523 ? -60.771 4.407 62.663 1.00 95.00 523 SER A N 1
ATOM 4133 C CA . SER A 1 523 ? -60.643 4.927 64.031 1.00 95.00 523 SER A CA 1
ATOM 4134 C C . SER A 1 523 ? -61.858 5.731 64.506 1.00 95.00 523 SER A C 1
ATOM 4136 O O . SER A 1 523 ? -62.095 5.833 65.712 1.00 95.00 523 SER A O 1
ATOM 4138 N N . TYR A 1 524 ? -62.657 6.274 63.583 1.00 96.19 524 TYR A N 1
ATOM 4139 C CA . TYR A 1 524 ? -63.901 6.975 63.901 1.00 96.19 524 TYR A CA 1
ATOM 4140 C C . TYR A 1 524 ? -65.018 6.597 62.935 1.00 96.19 524 TYR A C 1
ATOM 4142 O O . TYR A 1 524 ? -64.834 6.549 61.720 1.00 96.19 524 TYR A O 1
ATOM 4150 N N . THR A 1 525 ? -66.197 6.363 63.503 1.00 95.44 525 THR A N 1
ATOM 4151 C CA . THR A 1 525 ? -67.449 6.123 62.786 1.00 95.44 525 THR A CA 1
ATOM 4152 C C . THR A 1 525 ? -68.490 7.109 63.312 1.00 95.44 525 THR A C 1
ATOM 4154 O O . THR A 1 525 ? -68.621 7.226 64.539 1.00 95.44 525 THR A O 1
ATOM 4157 N N . PRO A 1 526 ? -69.226 7.823 62.441 1.00 93.50 526 PRO A N 1
ATOM 4158 C CA . PRO A 1 526 ? -70.258 8.734 62.901 1.00 93.50 526 PRO A CA 1
ATOM 4159 C C . PRO A 1 526 ? -71.386 7.966 63.617 1.00 93.50 526 PRO A C 1
ATOM 4161 O O . PRO A 1 526 ? -71.640 6.802 63.308 1.00 93.50 526 PRO A O 1
ATOM 4164 N N . PRO A 1 527 ? -72.065 8.582 64.600 1.00 92.88 527 PRO A N 1
ATOM 4165 C CA . PRO A 1 527 ? -73.210 7.959 65.261 1.00 92.88 527 PRO A CA 1
ATOM 4166 C C . PRO A 1 527 ? -74.400 7.829 64.301 1.00 92.88 527 PRO A C 1
ATOM 4168 O O . PRO A 1 527 ? -74.450 8.516 63.283 1.00 92.88 527 PRO A O 1
ATOM 4171 N N . ASP A 1 528 ? -75.397 7.020 64.674 1.00 95.06 528 ASP A N 1
ATOM 4172 C CA . ASP A 1 528 ? -76.654 6.902 63.926 1.00 95.06 528 ASP A CA 1
ATOM 4173 C C . ASP A 1 528 ? -77.280 8.274 63.629 1.00 95.06 528 ASP A C 1
ATOM 4175 O O . ASP A 1 528 ? -77.410 9.138 64.508 1.00 95.06 528 ASP A O 1
ATOM 4179 N N . ILE A 1 529 ? -77.701 8.459 62.380 1.00 94.12 529 ILE A N 1
ATOM 4180 C CA . ILE A 1 529 ? -78.143 9.745 61.841 1.00 94.12 529 ILE A CA 1
ATOM 4181 C C . ILE A 1 529 ? -79.670 9.761 61.758 1.00 94.12 529 ILE A C 1
ATOM 4183 O O . ILE A 1 529 ? -80.295 8.836 61.243 1.00 94.12 529 ILE A O 1
ATOM 4187 N N . TYR A 1 530 ? -80.290 10.848 62.219 1.00 93.44 530 TYR A N 1
ATOM 4188 C CA . TYR A 1 530 ? -81.744 11.010 62.230 1.00 93.44 530 TYR A CA 1
ATOM 4189 C C . TYR A 1 530 ? -82.133 12.320 61.552 1.00 93.44 530 TYR A C 1
ATOM 4191 O O . TYR A 1 530 ? -81.763 13.397 62.022 1.00 93.44 530 TYR A O 1
ATOM 4199 N N . TYR A 1 531 ? -82.936 12.254 60.489 1.00 93.19 531 TYR A N 1
ATOM 4200 C CA . TYR A 1 531 ? -83.458 13.455 59.835 1.00 93.19 531 TYR A CA 1
ATOM 4201 C C . TYR A 1 531 ? -84.860 13.253 59.235 1.00 93.19 531 TYR A C 1
ATOM 4203 O O . TYR A 1 531 ? -85.453 12.175 59.280 1.00 93.19 531 TYR A O 1
ATOM 4211 N N . THR A 1 532 ? -85.452 14.335 58.724 1.00 89.88 532 THR A N 1
ATOM 4212 C CA . THR A 1 532 ? -86.762 14.306 58.045 1.00 89.88 532 THR A CA 1
ATOM 4213 C C . THR A 1 532 ? -86.574 14.281 56.533 1.00 89.88 532 THR A C 1
ATOM 4215 O O . THR A 1 532 ? -85.703 14.974 56.006 1.00 89.88 532 THR A O 1
ATOM 4218 N N . GLN A 1 533 ? -87.391 13.503 55.819 1.00 89.00 533 GLN A N 1
ATOM 4219 C CA . GLN A 1 533 ? -87.292 13.372 54.365 1.00 89.00 533 GLN A CA 1
ATOM 4220 C C . GLN A 1 533 ? -87.317 14.752 53.684 1.00 89.00 533 GLN A C 1
ATOM 4222 O O . GLN A 1 533 ? -88.265 15.524 53.856 1.00 89.00 533 GLN A O 1
ATOM 4227 N N . GLY A 1 534 ? -86.276 15.047 52.899 1.00 83.44 534 GLY A N 1
ATOM 4228 C CA . GLY A 1 534 ? -86.066 16.345 52.247 1.00 83.44 534 GLY A CA 1
ATOM 4229 C C . GLY A 1 534 ? -85.079 17.282 52.958 1.00 83.44 534 GLY A C 1
ATOM 4230 O O . GLY A 1 534 ? -84.813 18.366 52.432 1.00 83.44 534 GLY A O 1
ATOM 4231 N N . ALA A 1 535 ? -84.516 16.884 54.107 1.00 87.88 535 ALA A N 1
ATOM 4232 C CA . ALA A 1 535 ? -83.349 17.543 54.693 1.00 87.88 535 ALA A CA 1
ATOM 4233 C C . ALA A 1 535 ? -82.163 17.528 53.710 1.00 87.88 535 ALA A C 1
ATOM 4235 O O . ALA A 1 535 ? -81.997 16.589 52.932 1.00 87.88 535 ALA A O 1
ATOM 4236 N N . ARG A 1 536 ? -81.360 18.595 53.728 1.00 88.62 536 ARG A N 1
ATOM 4237 C CA . ARG A 1 536 ? -80.167 18.773 52.883 1.00 88.62 536 ARG A CA 1
ATOM 4238 C C . ARG A 1 536 ? -78.925 18.892 53.764 1.00 88.62 536 ARG A C 1
ATOM 4240 O O . ARG A 1 536 ? -79.067 19.221 54.944 1.00 88.62 536 ARG A O 1
ATOM 4247 N N . ASN A 1 537 ? -77.745 18.693 53.179 1.00 88.62 537 ASN A N 1
ATOM 4248 C CA . ASN A 1 537 ? -76.440 18.877 53.820 1.00 88.62 537 ASN A CA 1
ATOM 4249 C C . ASN A 1 537 ? -76.298 18.051 55.108 1.00 88.62 537 ASN A C 1
ATOM 4251 O O . ASN A 1 537 ? -76.050 18.601 56.181 1.00 88.62 537 ASN A O 1
ATOM 4255 N N . GLN A 1 538 ? -76.523 16.743 55.020 1.00 94.00 538 GLN A N 1
ATOM 4256 C CA . GLN A 1 538 ? -76.311 15.822 56.135 1.00 94.00 538 GLN A CA 1
ATOM 4257 C C . GLN A 1 538 ? -74.896 15.250 56.021 1.00 94.00 538 GLN A C 1
ATOM 4259 O O . GLN A 1 538 ? -74.729 14.059 55.804 1.00 94.00 538 GLN A O 1
ATOM 4264 N N . ILE A 1 539 ? -73.885 16.117 56.110 1.00 94.19 539 ILE A N 1
ATOM 4265 C CA . ILE A 1 539 ? -72.482 15.739 55.916 1.00 94.19 539 ILE A CA 1
ATOM 4266 C C . ILE A 1 539 ? -71.916 15.210 57.233 1.00 94.19 539 ILE A C 1
ATOM 4268 O O . ILE A 1 539 ? -71.901 15.929 58.234 1.00 94.19 539 ILE A O 1
ATOM 4272 N N . TYR A 1 540 ? -71.445 13.969 57.215 1.00 95.25 540 TYR A N 1
ATOM 4273 C CA . TYR A 1 540 ? -70.723 13.342 58.321 1.00 95.25 540 TYR A CA 1
ATOM 4274 C C . TYR A 1 540 ? -69.462 12.676 57.782 1.00 95.25 540 TYR A C 1
ATOM 4276 O O . TYR A 1 540 ? -69.331 12.457 56.580 1.00 95.25 540 TYR A O 1
ATOM 4284 N N . ASN A 1 541 ? -68.531 12.368 58.676 1.00 95.44 541 ASN A N 1
ATOM 4285 C CA . ASN A 1 541 ? -67.222 11.852 58.322 1.00 95.44 541 ASN A CA 1
ATOM 4286 C C . ASN A 1 541 ? -66.904 10.544 59.045 1.00 95.44 541 ASN A C 1
ATOM 4288 O O . ASN A 1 541 ? -67.281 10.346 60.201 1.00 95.44 541 ASN A O 1
ATOM 4292 N N . TRP A 1 542 ? -66.138 9.691 58.383 1.00 97.69 542 TRP A N 1
ATOM 4293 C CA . TRP A 1 542 ? -65.352 8.645 59.025 1.00 97.69 542 TRP A CA 1
ATOM 4294 C C . TRP A 1 542 ? -63.902 9.106 59.165 1.00 97.69 542 TRP A C 1
ATOM 4296 O O . TRP A 1 542 ? -63.440 9.998 58.448 1.00 97.69 542 TRP A O 1
ATOM 4306 N N . THR A 1 543 ? -63.167 8.475 60.078 1.00 96.81 543 THR A N 1
ATOM 4307 C CA . THR A 1 543 ? -61.705 8.584 60.111 1.00 96.81 543 THR A CA 1
ATOM 4308 C C . THR A 1 543 ? -61.110 7.204 59.922 1.00 96.81 543 THR A C 1
ATOM 4310 O O . THR A 1 543 ? -61.385 6.306 60.718 1.00 96.81 543 THR A O 1
ATOM 4313 N N . ALA A 1 544 ? -60.296 7.053 58.886 1.00 96.38 544 ALA A N 1
ATOM 4314 C CA . ALA A 1 544 ? -59.554 5.841 58.586 1.00 96.38 544 ALA A CA 1
ATOM 4315 C C . ALA A 1 544 ? -58.066 6.172 58.435 1.00 96.38 544 ALA A C 1
ATOM 4317 O O . ALA A 1 544 ? -57.711 7.290 58.062 1.00 96.38 544 ALA A O 1
ATOM 4318 N N . THR A 1 545 ? -57.189 5.218 58.725 1.00 95.06 545 THR A N 1
ATOM 4319 C CA . THR A 1 545 ? -55.737 5.346 58.538 1.00 95.06 545 THR A CA 1
ATOM 4320 C C . THR A 1 545 ? -55.151 4.036 58.048 1.00 95.06 545 THR A C 1
ATOM 4322 O O . THR A 1 545 ? -55.564 2.983 58.531 1.00 95.06 545 THR A O 1
ATOM 4325 N N . ASP A 1 546 ? -54.175 4.134 57.159 1.00 92.19 546 ASP A N 1
ATOM 4326 C CA . ASP A 1 546 ? -53.335 3.040 56.685 1.00 92.19 546 ASP A CA 1
ATOM 4327 C C . ASP A 1 546 ? -52.006 3.631 56.177 1.00 92.19 546 ASP A C 1
ATOM 4329 O O . ASP A 1 546 ? -51.983 4.809 55.797 1.00 92.19 546 ASP A O 1
ATOM 4333 N N . ASP A 1 547 ? -50.915 2.866 56.206 1.00 85.31 547 ASP A N 1
ATOM 4334 C CA . ASP A 1 547 ? -49.607 3.312 55.699 1.00 85.31 547 ASP A CA 1
ATOM 4335 C C . ASP A 1 547 ? -49.531 3.225 54.157 1.00 85.31 547 ASP A C 1
ATOM 4337 O O . ASP A 1 547 ? -48.768 3.962 53.524 1.00 85.31 547 ASP A O 1
ATOM 4341 N N . PHE A 1 548 ? -50.397 2.412 53.542 1.00 86.19 548 PHE A N 1
ATOM 4342 C CA . PHE A 1 548 ? -50.478 2.118 52.113 1.00 86.19 548 PHE A CA 1
ATOM 4343 C C . PHE A 1 548 ? -51.898 2.327 51.547 1.00 86.19 548 PHE A C 1
ATOM 4345 O O . PHE A 1 548 ? -52.390 1.511 50.769 1.00 86.19 548 PHE A O 1
ATOM 4352 N N . MET A 1 549 ? -52.542 3.454 51.882 1.00 91.06 549 MET A N 1
ATOM 4353 C CA . MET A 1 549 ? -53.884 3.827 51.389 1.00 91.06 549 MET A CA 1
ATOM 4354 C C . MET A 1 549 ? -54.021 3.711 49.854 1.00 91.06 549 MET A C 1
ATOM 4356 O O . MET A 1 549 ? -53.124 4.147 49.116 1.00 91.06 549 MET A O 1
ATOM 4360 N N . ASP A 1 550 ? -55.160 3.186 49.383 1.00 92.19 550 ASP A N 1
ATOM 4361 C CA . ASP A 1 550 ? -55.496 3.091 47.954 1.00 92.19 550 ASP A CA 1
ATOM 4362 C C . ASP A 1 550 ? -56.826 3.794 47.617 1.00 92.19 550 ASP A C 1
ATOM 4364 O O . ASP A 1 550 ? -56.827 4.950 47.184 1.00 92.19 550 ASP A O 1
ATOM 4368 N N . TYR A 1 551 ? -57.974 3.163 47.884 1.00 96.38 551 TYR A N 1
ATOM 4369 C CA . TYR A 1 551 ? -59.304 3.714 47.575 1.00 96.38 551 TYR A CA 1
ATOM 4370 C C . TYR A 1 551 ? -60.352 3.367 48.639 1.00 96.38 551 TYR A C 1
ATOM 4372 O O . TYR A 1 551 ? -60.132 2.543 49.528 1.00 96.38 551 TYR A O 1
ATOM 4380 N N . TYR A 1 552 ? -61.517 4.012 48.573 1.00 97.69 552 TYR A N 1
ATOM 4381 C CA . TYR A 1 552 ? -62.660 3.693 49.426 1.00 97.69 552 TYR A CA 1
ATOM 4382 C C . TYR A 1 552 ? -63.960 3.580 48.627 1.00 97.69 552 TYR A C 1
ATOM 4384 O O . TYR A 1 552 ? -64.114 4.162 47.555 1.00 97.69 552 TYR A O 1
ATOM 4392 N N . GLU A 1 553 ? -64.919 2.835 49.173 1.00 97.88 553 GLU A N 1
ATOM 4393 C CA . GLU A 1 553 ? -66.276 2.701 48.652 1.00 97.88 553 GLU A CA 1
ATOM 4394 C C . GLU A 1 553 ? -67.306 3.068 49.722 1.00 97.88 553 GLU A C 1
ATOM 4396 O O . GLU A 1 553 ? -67.179 2.687 50.888 1.00 97.88 553 GLU A O 1
ATOM 4401 N N . ILE A 1 554 ? -68.387 3.739 49.321 1.00 96.88 554 ILE A N 1
ATOM 4402 C CA . ILE A 1 554 ? -69.552 3.978 50.180 1.00 96.88 554 ILE A CA 1
ATOM 4403 C C . ILE A 1 554 ? -70.745 3.228 49.608 1.00 96.88 554 ILE A C 1
ATOM 4405 O O . ILE A 1 554 ? -71.094 3.369 48.436 1.00 96.88 554 ILE A O 1
ATOM 4409 N N . LEU A 1 555 ? -71.394 2.429 50.452 1.00 97.75 555 LEU A N 1
ATOM 4410 C CA . LEU A 1 555 ? -72.534 1.597 50.103 1.00 97.75 555 LEU A CA 1
ATOM 4411 C C . LEU A 1 555 ? -73.778 2.053 50.858 1.00 97.75 555 LEU A C 1
ATOM 4413 O O . LEU A 1 555 ? -73.723 2.271 52.062 1.00 97.75 555 LEU A O 1
ATOM 4417 N N . ILE A 1 556 ? -74.924 2.109 50.182 1.00 95.88 556 ILE A N 1
ATOM 4418 C CA . ILE A 1 556 ? -76.234 2.339 50.807 1.00 95.88 556 ILE A CA 1
ATOM 4419 C C . ILE A 1 556 ? -77.096 1.107 50.567 1.00 95.88 556 ILE A C 1
ATOM 4421 O O . ILE A 1 556 ? -77.343 0.740 49.417 1.00 95.88 556 ILE A O 1
ATOM 4425 N N . ASN A 1 557 ? -77.576 0.454 51.629 1.00 94.31 557 ASN A N 1
ATOM 4426 C CA . ASN A 1 557 ? -78.371 -0.776 51.506 1.00 94.31 557 ASN A CA 1
ATOM 4427 C C . ASN A 1 557 ? -77.658 -1.879 50.705 1.00 94.31 557 ASN A C 1
ATOM 4429 O O . ASN A 1 557 ? -78.295 -2.654 49.992 1.00 94.31 557 ASN A O 1
ATOM 4433 N N . GLY A 1 558 ? -76.328 -1.942 50.836 1.00 91.44 558 GLY A N 1
ATOM 4434 C CA . GLY A 1 558 ? -75.466 -2.913 50.158 1.00 91.44 558 GLY A CA 1
ATOM 4435 C C . GLY A 1 558 ? -75.143 -2.594 48.694 1.00 91.44 558 GLY A C 1
ATOM 4436 O O . GLY A 1 558 ? -74.540 -3.430 48.028 1.00 91.44 558 GLY A O 1
ATOM 4437 N N . VAL A 1 559 ? -75.526 -1.421 48.180 1.00 94.00 559 VAL A N 1
ATOM 4438 C CA . VAL A 1 559 ? -75.208 -0.972 46.814 1.00 94.00 559 VAL A CA 1
ATOM 4439 C C . VAL A 1 559 ? -74.163 0.136 46.874 1.00 94.00 559 VAL A C 1
ATOM 4441 O O . VAL A 1 559 ? -74.401 1.132 47.550 1.00 94.00 559 VAL A O 1
ATOM 4444 N N . VAL A 1 560 ? -73.046 -0.019 46.156 1.00 96.12 560 VAL A N 1
ATOM 4445 C CA . VAL A 1 560 ? -72.009 1.019 46.019 1.00 96.12 560 VAL A CA 1
ATOM 4446 C C . VAL A 1 560 ? -72.610 2.252 45.343 1.00 96.12 560 VAL A C 1
ATOM 4448 O O . VAL A 1 560 ? -73.176 2.159 44.251 1.00 96.12 560 VAL A O 1
ATOM 4451 N N . VAL A 1 561 ? -72.522 3.394 46.018 1.00 95.81 561 VAL A N 1
ATOM 4452 C CA . VAL A 1 561 ? -72.974 4.700 45.520 1.00 95.81 561 VAL A CA 1
ATOM 4453 C C . VAL A 1 561 ? -71.812 5.637 45.208 1.00 95.81 561 VAL A C 1
ATOM 4455 O O . VAL A 1 561 ? -72.001 6.581 44.443 1.00 95.81 561 VAL A O 1
ATOM 4458 N N . GLU A 1 562 ? -70.634 5.366 45.768 1.00 96.12 562 GLU A N 1
ATOM 4459 C CA . GLU A 1 562 ? -69.424 6.165 45.600 1.00 96.12 562 GLU A CA 1
ATOM 4460 C C . GLU A 1 562 ? -68.190 5.265 45.681 1.00 96.12 562 GLU A C 1
ATOM 4462 O O . GLU A 1 562 ? -68.148 4.355 46.512 1.00 96.12 562 GLU A O 1
ATOM 4467 N N . THR A 1 563 ? -67.216 5.540 44.819 1.00 97.38 563 THR A N 1
ATOM 4468 C CA . THR A 1 563 ? -65.871 4.959 44.821 1.00 97.38 563 THR A CA 1
ATOM 4469 C C . THR A 1 563 ? -64.912 6.100 44.513 1.00 97.38 563 THR A C 1
ATOM 4471 O O . THR A 1 563 ? -65.115 6.783 43.504 1.00 97.38 563 THR A O 1
ATOM 4474 N N . ASP A 1 564 ? -63.918 6.328 45.366 1.00 96.94 564 ASP A N 1
ATOM 4475 C CA . ASP A 1 564 ? -62.976 7.444 45.218 1.00 96.94 564 ASP A CA 1
ATOM 4476 C C . ASP A 1 564 ? -61.606 7.117 45.841 1.00 96.94 564 ASP A C 1
ATOM 4478 O O . ASP A 1 564 ? -61.486 6.197 46.656 1.00 96.94 564 ASP A O 1
ATOM 4482 N N . ASP A 1 565 ? -60.578 7.873 45.453 1.00 96.12 565 ASP A N 1
ATOM 4483 C CA . ASP A 1 565 ? -59.198 7.678 45.911 1.00 96.12 565 ASP A CA 1
ATOM 4484 C C . ASP A 1 565 ? -59.072 8.013 47.405 1.00 96.12 565 ASP A C 1
ATOM 4486 O O . ASP A 1 565 ? -59.458 9.092 47.878 1.00 96.12 565 ASP A O 1
ATOM 4490 N N . TRP A 1 566 ? -58.455 7.116 48.172 1.00 96.12 566 TRP A N 1
ATOM 4491 C CA . TRP A 1 566 ? -58.263 7.306 49.600 1.00 96.12 566 TRP A CA 1
ATOM 4492 C C . TRP A 1 566 ? -56.904 7.952 49.869 1.00 96.12 566 TRP A C 1
ATOM 4494 O O . TRP A 1 566 ? -55.875 7.301 49.972 1.00 96.12 566 TRP A O 1
ATOM 4504 N N . THR A 1 567 ? -56.896 9.280 49.975 1.00 91.56 567 THR A N 1
ATOM 4505 C CA . THR A 1 567 ? -55.645 10.059 50.096 1.00 91.56 567 THR A CA 1
ATOM 4506 C C . THR A 1 567 ? -55.493 10.790 51.426 1.00 91.56 567 THR A C 1
ATOM 4508 O O . THR A 1 567 ? -54.430 11.339 51.722 1.00 91.56 567 THR A O 1
ATOM 4511 N N . THR A 1 568 ? -56.553 10.848 52.236 1.00 92.50 568 THR A N 1
ATOM 4512 C CA . THR A 1 568 ? -56.547 11.560 53.518 1.00 92.50 568 THR A CA 1
ATOM 4513 C C . THR A 1 568 ? -57.250 10.755 54.599 1.00 92.50 568 THR A C 1
ATOM 4515 O O . THR A 1 568 ? -58.105 9.918 54.326 1.00 92.50 568 THR A O 1
ATOM 4518 N N . THR A 1 569 ? -56.922 11.035 55.860 1.00 94.38 569 THR A N 1
ATOM 4519 C CA . THR A 1 569 ? -57.470 10.285 56.997 1.00 94.38 569 THR A CA 1
ATOM 4520 C C . THR A 1 569 ? -58.955 10.541 57.253 1.00 94.38 569 THR A C 1
ATOM 4522 O O . THR A 1 569 ? -59.593 9.777 57.971 1.00 94.38 569 THR A O 1
ATOM 4525 N N . ASN A 1 570 ? -59.516 11.616 56.697 1.00 95.50 570 ASN A N 1
ATOM 4526 C CA . ASN A 1 570 ? -60.892 12.040 56.924 1.00 95.50 570 ASN A CA 1
ATOM 4527 C C . ASN A 1 570 ? -61.722 11.868 55.650 1.00 95.50 570 ASN A C 1
ATOM 4529 O O . ASN A 1 570 ? -61.489 12.575 54.674 1.00 95.50 570 ASN A O 1
ATOM 4533 N N . ILE A 1 571 ? -62.712 10.977 55.688 1.00 96.38 571 ILE A N 1
ATOM 4534 C CA . ILE A 1 571 ? -63.582 10.671 54.545 1.00 96.38 571 ILE A CA 1
ATOM 4535 C C . ILE A 1 571 ? -64.969 11.240 54.843 1.00 96.38 571 ILE A C 1
ATOM 4537 O O . ILE A 1 571 ? -65.622 10.796 55.789 1.00 96.38 571 ILE A O 1
ATOM 4541 N N . GLU A 1 572 ? -65.405 12.243 54.080 1.00 94.88 572 GLU A N 1
ATOM 4542 C CA . GLU A 1 572 ? -66.697 12.919 54.257 1.00 94.88 572 GLU A CA 1
ATOM 4543 C C . GLU A 1 572 ? -67.741 12.404 53.266 1.00 94.88 572 GLU A C 1
ATOM 4545 O O . GLU A 1 572 ? -67.438 12.187 52.101 1.00 94.88 572 GLU A O 1
ATOM 4550 N N . PHE A 1 573 ? -68.990 12.277 53.714 1.00 95.12 573 PHE A N 1
ATOM 4551 C CA . PHE A 1 573 ? -70.108 11.867 52.869 1.00 95.12 573 PHE A CA 1
ATOM 4552 C C . PHE A 1 573 ? -71.375 12.656 53.209 1.00 95.12 573 PHE A C 1
ATOM 4554 O O . PHE A 1 573 ? -71.672 12.880 54.385 1.00 95.12 573 PHE A O 1
ATOM 4561 N N . ASP A 1 574 ? -72.140 13.079 52.194 1.00 94.56 574 ASP A N 1
ATOM 4562 C CA . ASP A 1 574 ? -73.459 13.701 52.387 1.00 94.56 574 ASP A CA 1
ATOM 4563 C C . ASP A 1 574 ? -74.558 12.633 52.408 1.00 94.56 574 ASP A C 1
ATOM 4565 O O . ASP A 1 574 ? -74.975 12.104 51.381 1.00 94.56 574 ASP A O 1
ATOM 4569 N N . PHE A 1 575 ? -75.090 12.365 53.597 1.00 93.88 575 PHE A N 1
ATOM 4570 C CA . PHE A 1 575 ? -76.136 11.376 53.842 1.00 93.88 575 PHE A CA 1
ATOM 4571 C C . PHE A 1 575 ? -77.539 11.864 53.447 1.00 93.88 575 PHE A C 1
ATOM 4573 O O . PHE A 1 575 ? -78.527 11.183 53.739 1.00 93.88 575 PHE A O 1
ATOM 4580 N N . ALA A 1 576 ? -77.680 13.054 52.852 1.00 90.25 576 ALA A N 1
ATOM 4581 C CA . ALA A 1 576 ? -78.967 13.601 52.434 1.00 90.25 576 ALA A CA 1
ATOM 4582 C C . ALA A 1 576 ? -79.578 12.839 51.239 1.00 90.25 576 ALA A C 1
ATOM 4584 O O . ALA A 1 576 ? -78.916 12.118 50.504 1.00 90.25 576 ALA A O 1
ATOM 4585 N N . GLY A 1 577 ? -80.880 13.032 51.007 1.00 87.81 577 GLY A N 1
ATOM 4586 C CA . GLY A 1 577 ? -81.558 12.513 49.809 1.00 87.81 577 GLY A CA 1
ATOM 4587 C C . GLY A 1 577 ? -82.119 11.089 49.912 1.00 87.81 577 GLY A C 1
ATOM 4588 O O . GLY A 1 577 ? -82.744 10.631 48.955 1.00 87.81 577 GLY A O 1
ATOM 4589 N N . LEU A 1 578 ? -81.992 10.418 51.062 1.00 91.06 578 LEU A N 1
ATOM 4590 C CA . LEU A 1 578 ? -82.620 9.114 51.293 1.00 91.06 578 LEU A CA 1
ATOM 4591 C C . LEU A 1 578 ? -84.147 9.233 51.461 1.00 91.06 578 LEU A C 1
ATOM 4593 O O . LEU A 1 578 ? -84.687 10.256 51.902 1.00 91.06 578 LEU A O 1
ATOM 4597 N N . ILE A 1 579 ? -84.862 8.177 51.064 1.00 91.00 579 ILE A N 1
ATOM 4598 C CA . ILE A 1 579 ? -86.322 8.086 51.210 1.00 91.00 579 ILE A CA 1
ATOM 4599 C C . ILE A 1 579 ? -86.710 7.807 52.666 1.00 91.00 579 ILE A C 1
ATOM 4601 O O . ILE A 1 579 ? -85.873 7.455 53.482 1.00 91.00 579 ILE A O 1
ATOM 4605 N N . GLN A 1 580 ? -87.990 7.969 53.009 1.00 90.69 580 GLN A N 1
ATOM 4606 C CA . GLN A 1 580 ? -88.475 7.607 54.341 1.00 90.69 580 GLN A CA 1
ATOM 4607 C C . GLN A 1 580 ? -88.216 6.116 54.629 1.00 90.69 580 GLN A C 1
ATOM 4609 O O . GLN A 1 580 ? -88.682 5.261 53.875 1.00 90.69 580 GLN A O 1
ATOM 4614 N N . GLY A 1 581 ? -87.549 5.815 55.744 1.00 92.00 581 GLY A N 1
ATOM 4615 C CA . GLY A 1 581 ? -87.194 4.451 56.131 1.00 92.00 581 GLY A CA 1
ATOM 4616 C C . GLY A 1 581 ? -85.918 4.371 56.965 1.00 92.00 581 GLY A C 1
ATOM 4617 O O . GLY A 1 581 ? -85.394 5.387 57.422 1.00 92.00 581 GLY A O 1
ATOM 4618 N N . GLU A 1 582 ? -85.450 3.142 57.161 1.00 94.81 582 GLU A N 1
ATOM 4619 C CA . GLU A 1 582 ? -84.153 2.824 57.759 1.00 94.81 582 GLU A CA 1
ATOM 4620 C C . GLU A 1 582 ? -83.191 2.426 56.637 1.00 94.81 582 GLU A C 1
ATOM 4622 O O . GLU A 1 582 ? -83.537 1.606 55.781 1.00 94.81 582 GLU A O 1
ATOM 4627 N N . HIS A 1 583 ? -82.002 3.019 56.633 1.00 94.94 583 HIS A N 1
ATOM 4628 C CA . HIS A 1 583 ? -80.947 2.744 55.666 1.00 94.94 583 HIS A CA 1
ATOM 4629 C C . HIS A 1 583 ? -79.658 2.411 56.408 1.00 94.94 583 HIS A C 1
ATOM 4631 O O . HIS A 1 583 ? -79.332 3.086 57.383 1.00 94.94 583 HIS A O 1
ATOM 4637 N N . ASN A 1 584 ? -78.914 1.410 55.946 1.00 95.81 584 ASN A N 1
ATOM 4638 C CA . ASN A 1 584 ? -77.537 1.215 56.389 1.00 95.81 584 ASN A CA 1
ATOM 4639 C C . ASN A 1 584 ? -76.589 1.844 55.362 1.00 95.81 584 ASN A C 1
ATOM 4641 O O . ASN A 1 584 ? -76.731 1.645 54.154 1.00 95.81 584 ASN A O 1
ATOM 4645 N N . VAL A 1 585 ? -75.650 2.649 55.849 1.00 96.94 585 VAL A N 1
ATOM 4646 C CA . VAL A 1 585 ? -74.606 3.253 55.023 1.00 96.94 585 VAL A CA 1
ATOM 4647 C C . VAL A 1 585 ? -73.266 2.726 55.506 1.00 96.94 585 VAL A C 1
ATOM 4649 O O . VAL A 1 585 ? -72.919 2.908 56.673 1.00 96.94 585 VAL A O 1
ATOM 4652 N N . THR A 1 586 ? -72.545 2.041 54.629 1.00 97.31 586 THR A N 1
ATOM 4653 C CA . THR A 1 586 ? -71.292 1.352 54.941 1.00 97.31 586 THR A CA 1
ATOM 4654 C C . THR A 1 586 ? -70.146 2.014 54.191 1.00 97.31 586 THR A C 1
ATOM 4656 O O . THR A 1 586 ? -70.215 2.126 52.973 1.00 97.31 586 THR A O 1
ATOM 4659 N N . LEU A 1 587 ? -69.098 2.417 54.906 1.00 97.69 587 LEU A N 1
ATOM 4660 C CA . LEU A 1 587 ? -67.801 2.756 54.326 1.00 97.69 587 LEU A CA 1
ATOM 4661 C C . LEU A 1 587 ? -66.945 1.490 54.266 1.00 97.69 587 LEU A C 1
ATOM 4663 O O . LEU A 1 587 ? -66.855 0.784 55.272 1.00 97.69 587 LEU A O 1
ATOM 4667 N N . ARG A 1 588 ? -66.290 1.247 53.132 1.00 97.88 588 ARG A N 1
ATOM 4668 C CA . ARG A 1 588 ? -65.176 0.306 52.975 1.00 97.88 588 ARG A CA 1
ATOM 4669 C C . ARG A 1 588 ? -63.937 1.071 52.556 1.00 97.88 588 ARG A C 1
ATOM 4671 O O . ARG A 1 588 ? -64.022 1.877 51.641 1.00 97.88 588 ARG A O 1
ATOM 4678 N N . VAL A 1 589 ? -62.814 0.819 53.205 1.00 96.94 589 VAL A N 1
ATOM 4679 C CA . VAL A 1 589 ? -61.507 1.367 52.822 1.00 96.94 589 VAL A CA 1
ATOM 4680 C C . VAL A 1 589 ? -60.587 0.220 52.433 1.00 96.94 589 VAL A C 1
ATOM 4682 O O . VAL A 1 589 ? -60.638 -0.828 53.079 1.00 96.94 589 VAL A O 1
ATOM 4685 N N . TYR A 1 590 ? -59.786 0.426 51.393 1.00 94.75 590 TYR A N 1
ATOM 4686 C CA . TYR A 1 590 ? -58.862 -0.547 50.820 1.00 94.75 590 TYR A CA 1
ATOM 4687 C C . TYR A 1 590 ? -57.442 0.027 50.812 1.00 94.75 590 TYR A C 1
ATOM 4689 O O . TYR A 1 590 ? -57.246 1.201 50.475 1.00 94.75 590 TYR A O 1
ATOM 4697 N N . ASP A 1 591 ? -56.464 -0.786 51.200 1.00 91.00 591 ASP A N 1
ATOM 4698 C CA . ASP A 1 591 ? -55.048 -0.499 50.958 1.00 91.00 591 ASP A CA 1
ATOM 4699 C C . ASP A 1 591 ? -54.592 -1.047 49.591 1.00 91.00 591 ASP A C 1
ATOM 4701 O O . ASP A 1 591 ? -55.355 -1.689 48.865 1.00 91.00 591 ASP A O 1
ATOM 4705 N N . ARG A 1 592 ? -53.326 -0.802 49.235 1.00 84.25 592 ARG A N 1
ATOM 4706 C CA . ARG A 1 592 ? -52.721 -1.247 47.963 1.00 84.25 592 ARG A CA 1
ATOM 4707 C C . ARG A 1 592 ? -52.517 -2.758 47.843 1.00 84.25 592 ARG A C 1
ATOM 4709 O O . ARG A 1 592 ? -52.191 -3.227 46.754 1.00 84.25 592 ARG A O 1
ATOM 4716 N N . SER A 1 593 ? -52.643 -3.500 48.940 1.00 83.62 593 SER A N 1
ATOM 4717 C CA . SER A 1 593 ? -52.548 -4.963 48.972 1.00 83.62 593 SER A CA 1
ATOM 4718 C C . SER A 1 593 ? -53.930 -5.622 49.077 1.00 83.62 593 SER A C 1
ATOM 4720 O O . SER A 1 593 ? -54.023 -6.813 49.377 1.00 83.62 593 SER A O 1
ATOM 4722 N N . ASP A 1 594 ? -54.996 -4.864 48.786 1.00 86.88 594 ASP A N 1
ATOM 4723 C CA . ASP A 1 594 ? -56.401 -5.273 48.850 1.00 86.88 594 ASP A CA 1
ATOM 4724 C C . ASP A 1 594 ? -56.889 -5.677 50.258 1.00 86.88 594 ASP A C 1
ATOM 4726 O O . ASP A 1 594 ? -57.967 -6.278 50.392 1.00 86.88 594 ASP A O 1
ATOM 4730 N N . ASN A 1 595 ? -56.168 -5.338 51.336 1.00 89.50 595 ASN A N 1
ATOM 4731 C CA . ASN A 1 595 ? -56.741 -5.492 52.669 1.00 89.50 595 ASN A CA 1
ATOM 4732 C C . ASN A 1 595 ? -57.826 -4.432 52.883 1.00 89.50 595 ASN A C 1
ATOM 4734 O O . ASN A 1 595 ? -57.747 -3.302 52.402 1.00 89.50 595 ASN A O 1
ATOM 4738 N N . MET A 1 596 ? -58.872 -4.805 53.624 1.00 95.00 596 MET A N 1
ATOM 4739 C CA . MET A 1 596 ? -60.077 -3.991 53.745 1.00 95.00 596 MET A CA 1
ATOM 4740 C C . MET A 1 596 ? -60.578 -3.905 55.182 1.00 95.00 596 MET A C 1
ATOM 4742 O O . MET A 1 596 ? -60.595 -4.897 55.916 1.00 95.00 596 MET A O 1
ATOM 4746 N N . ALA A 1 597 ? -61.074 -2.723 55.544 1.00 96.00 597 ALA A N 1
ATOM 4747 C CA . ALA A 1 597 ? -61.900 -2.522 56.726 1.00 96.00 597 ALA A CA 1
ATOM 4748 C C . ALA A 1 597 ? -63.225 -1.855 56.363 1.00 96.00 597 ALA A C 1
ATOM 4750 O O . ALA A 1 597 ? -63.291 -1.002 55.477 1.00 96.00 597 ALA A O 1
ATOM 4751 N N . GLU A 1 598 ? -64.288 -2.222 57.081 1.00 96.94 598 GLU A N 1
ATOM 4752 C CA . GLU A 1 598 ? -65.618 -1.663 56.864 1.00 96.94 598 GLU A CA 1
ATOM 4753 C C . GLU A 1 598 ? -66.270 -1.164 58.153 1.00 96.94 598 GLU A C 1
ATOM 4755 O O . GLU A 1 598 ? -66.077 -1.717 59.237 1.00 96.94 598 GLU A O 1
ATOM 4760 N N . SER A 1 599 ? -67.070 -0.106 58.031 1.00 96.75 599 SER A N 1
ATOM 4761 C CA . SER A 1 599 ? -67.862 0.441 59.130 1.00 96.75 599 SER A CA 1
ATOM 4762 C C . SER A 1 599 ? -69.235 0.892 58.649 1.00 96.75 599 SER A C 1
ATOM 4764 O O . SER A 1 599 ? -69.361 1.490 57.586 1.00 96.75 599 SER A O 1
ATOM 4766 N N . THR A 1 600 ? -70.275 0.611 59.436 1.00 96.06 600 THR A N 1
ATOM 4767 C CA . THR A 1 600 ? -71.676 0.855 59.066 1.00 96.06 600 THR A CA 1
ATOM 4768 C C . THR A 1 600 ? -72.365 1.798 60.043 1.00 96.06 600 THR A C 1
ATOM 4770 O O . THR A 1 600 ? -72.262 1.630 61.256 1.00 96.06 600 THR A O 1
ATOM 4773 N N . VAL A 1 601 ? -73.129 2.742 59.496 1.00 95.81 601 VAL A N 1
ATOM 4774 C CA . VAL A 1 601 ? -73.943 3.723 60.222 1.00 95.81 601 VAL A CA 1
ATOM 4775 C C . VAL A 1 601 ? -75.409 3.546 59.843 1.00 95.81 601 VAL A C 1
ATOM 4777 O O . VAL A 1 601 ? -75.733 3.393 58.661 1.00 95.81 601 VAL A O 1
ATOM 4780 N N . MET A 1 602 ? -76.311 3.572 60.828 1.00 96.38 602 MET A N 1
ATOM 4781 C CA . MET A 1 602 ? -77.751 3.535 60.566 1.00 96.38 602 MET A CA 1
ATOM 4782 C C . MET A 1 602 ? -78.303 4.944 60.355 1.00 96.38 602 MET A C 1
ATOM 4784 O O . MET A 1 602 ? -78.035 5.863 61.131 1.00 96.38 602 MET A O 1
ATOM 4788 N N . VAL A 1 603 ? -79.121 5.109 59.318 1.00 94.81 603 VAL A N 1
ATOM 4789 C CA . VAL A 1 603 ? -79.781 6.371 58.981 1.00 94.81 603 VAL A CA 1
ATOM 4790 C C . VAL A 1 603 ? -81.292 6.194 59.031 1.00 94.81 603 VAL A C 1
ATOM 4792 O O . VAL A 1 603 ? -81.868 5.384 58.303 1.00 94.81 603 VAL A O 1
ATOM 4795 N N . PHE A 1 604 ? -81.943 6.988 59.875 1.00 94.94 604 PHE A N 1
ATOM 4796 C CA . PHE A 1 604 ? -83.382 6.962 60.100 1.00 94.94 604 PHE A CA 1
ATOM 4797 C C . PHE A 1 604 ? -84.029 8.212 59.505 1.00 94.94 604 PHE A C 1
ATOM 4799 O O . PHE A 1 604 ? -83.866 9.330 60.009 1.00 94.94 604 PHE A O 1
ATOM 4806 N N . VAL A 1 605 ? -84.817 8.023 58.447 1.00 92.44 605 VAL A N 1
ATOM 4807 C CA . VAL A 1 605 ? -85.497 9.112 57.740 1.00 92.44 605 VAL A CA 1
ATOM 4808 C C . VAL A 1 605 ? -86.987 9.093 58.058 1.00 92.44 605 VAL A C 1
ATOM 4810 O O . VAL A 1 605 ? -87.732 8.201 57.651 1.00 92.44 605 VAL A O 1
ATOM 4813 N N . SER A 1 606 ? -87.445 10.113 58.779 1.00 88.44 606 SER A N 1
ATOM 4814 C CA . SER A 1 606 ? -88.853 10.286 59.161 1.00 88.44 606 SER A CA 1
ATOM 4815 C C . SER A 1 606 ? -89.668 11.037 58.095 1.00 88.44 606 SER A C 1
ATOM 4817 O O . SER A 1 606 ? -89.118 11.761 57.264 1.00 88.44 606 SER A O 1
ATOM 4819 N N . ALA A 1 607 ? -90.997 10.867 58.098 1.00 80.06 607 ALA A N 1
ATOM 4820 C CA . ALA A 1 607 ? -91.892 11.505 57.126 1.00 80.06 607 ALA A CA 1
ATOM 4821 C C . ALA A 1 607 ? -91.799 13.041 57.153 1.00 80.06 607 ALA A C 1
ATOM 4823 O O . ALA A 1 607 ? -91.656 13.656 58.211 1.00 80.06 607 ALA A O 1
ATOM 4824 N N . SER A 1 608 ? -91.970 13.670 55.988 1.00 72.69 608 SER A N 1
ATOM 4825 C CA . SER A 1 608 ? -92.013 15.131 55.879 1.00 72.69 608 SER A CA 1
ATOM 4826 C C . SER A 1 608 ? -93.165 15.736 56.700 1.00 72.69 608 SER A C 1
ATOM 4828 O O . SER A 1 608 ? -94.327 15.331 56.584 1.00 72.69 608 SER A O 1
ATOM 4830 N N . THR A 1 609 ? -92.862 16.771 57.490 1.00 62.22 609 THR A N 1
ATOM 4831 C CA . THR A 1 609 ? -93.829 17.500 58.332 1.00 62.22 609 THR A CA 1
ATOM 4832 C C . THR A 1 609 ? -94.925 18.212 57.526 1.00 62.22 609 THR A C 1
ATOM 4834 O O . THR A 1 609 ? -95.958 18.576 58.087 1.00 62.22 609 THR A O 1
ATOM 4837 N N . THR A 1 610 ? -94.769 18.363 56.205 1.00 57.88 610 THR A N 1
ATOM 4838 C CA . THR A 1 610 ? -95.751 19.009 55.315 1.00 57.88 610 THR A CA 1
ATOM 4839 C C . THR A 1 610 ? -96.953 18.107 54.980 1.00 57.88 610 THR A C 1
ATOM 4841 O O . THR A 1 610 ? -98.030 18.614 54.670 1.00 57.88 610 THR A O 1
ATOM 4844 N N . SER A 1 611 ? -96.811 16.781 55.115 1.00 53.06 611 SER A N 1
ATOM 4845 C CA . SER A 1 611 ? -97.881 15.791 54.879 1.00 53.06 611 SER A CA 1
ATOM 4846 C C . SER A 1 611 ? -98.968 15.811 55.969 1.00 53.06 611 SER A C 1
ATOM 4848 O O . SER A 1 611 ? -100.148 15.577 55.704 1.00 53.06 611 SER A O 1
ATOM 4850 N N . VAL A 1 612 ? -98.599 16.177 57.202 1.00 53.59 612 VAL A N 1
ATOM 4851 C CA . VAL A 1 612 ? -99.497 16.100 58.365 1.00 53.59 612 VAL A CA 1
ATOM 4852 C C . VAL A 1 612 ? -100.508 17.255 58.401 1.00 53.59 612 VAL A C 1
ATOM 4854 O O . VAL A 1 612 ? -101.635 17.051 58.828 1.00 53.59 612 VAL A O 1
ATOM 4857 N N . TYR A 1 613 ? -100.180 18.452 57.902 1.00 57.19 613 TYR A N 1
ATOM 4858 C CA . TYR A 1 613 ? -101.089 19.612 57.968 1.00 57.19 613 TYR A CA 1
ATOM 4859 C C . TYR A 1 613 ? -102.183 19.625 56.883 1.00 57.19 613 TYR A C 1
ATOM 4861 O O . TYR A 1 613 ? -103.254 20.199 57.099 1.00 57.19 613 TYR A O 1
ATOM 4869 N N . LEU A 1 614 ? -101.963 18.973 55.734 1.00 56.22 614 LEU A N 1
ATOM 4870 C CA . LEU A 1 614 ? -102.917 18.986 54.615 1.00 56.22 614 LEU A CA 1
ATOM 4871 C C . LEU A 1 614 ? -104.193 18.170 54.909 1.00 56.22 614 LEU A C 1
ATOM 4873 O O . LEU A 1 614 ? -105.283 18.534 54.467 1.00 56.22 614 LEU A O 1
ATOM 4877 N N . THR A 1 615 ? -104.078 17.098 55.698 1.00 56.97 615 THR A N 1
ATOM 4878 C CA . THR A 1 615 ? -105.208 16.237 56.088 1.00 56.97 615 THR A CA 1
ATOM 4879 C C . THR A 1 615 ? -106.111 16.898 57.135 1.00 56.97 615 THR A C 1
ATOM 4881 O O . THR A 1 615 ? -107.334 16.763 57.061 1.00 56.97 615 THR A O 1
ATOM 4884 N N . TRP A 1 616 ? -105.549 17.703 58.045 1.00 60.50 616 TRP A N 1
ATOM 4885 C CA . TRP A 1 616 ? -106.324 18.486 59.017 1.00 60.50 616 TRP A CA 1
ATOM 4886 C C . TRP A 1 616 ? -107.132 19.622 58.368 1.00 60.50 616 TRP A C 1
ATOM 4888 O O . TRP A 1 616 ? -108.285 19.847 58.739 1.00 60.50 616 TRP A O 1
ATOM 4898 N N . ILE A 1 617 ? -106.579 20.311 57.363 1.00 64.00 617 ILE A N 1
ATOM 4899 C CA . ILE A 1 617 ? -107.248 21.448 56.702 1.00 64.00 617 ILE A CA 1
ATOM 4900 C C . ILE A 1 617 ? -108.454 20.992 55.857 1.00 64.00 617 ILE A C 1
ATOM 4902 O O . ILE A 1 617 ? -109.495 21.658 55.870 1.00 64.00 617 ILE A O 1
ATOM 4906 N N . LEU A 1 618 ? -108.359 19.838 55.184 1.00 64.38 618 LEU A N 1
ATOM 4907 C CA . LEU A 1 618 ? -109.456 19.257 54.392 1.00 64.38 618 LEU A CA 1
ATOM 4908 C C . LEU A 1 618 ? -110.604 18.712 55.266 1.00 64.38 618 LEU A C 1
ATOM 4910 O O . LEU A 1 618 ? -111.772 18.816 54.888 1.00 64.38 618 LEU A O 1
ATOM 4914 N N . GLY A 1 619 ? -110.303 18.196 56.464 1.00 65.50 619 GLY A N 1
ATOM 4915 C CA . GLY A 1 619 ? -111.321 17.739 57.419 1.00 65.50 619 GLY A CA 1
ATOM 4916 C C . GLY A 1 619 ? -112.161 18.877 58.016 1.00 65.50 619 GLY A C 1
ATOM 4917 O O . GLY A 1 619 ? -113.380 18.750 58.152 1.00 65.50 619 GLY A O 1
ATOM 4918 N N . ILE A 1 620 ? -111.538 20.023 58.318 1.00 69.25 620 ILE A N 1
ATOM 4919 C CA . ILE A 1 620 ? -112.224 21.187 58.910 1.00 69.25 620 ILE A CA 1
ATOM 4920 C C . ILE A 1 620 ? -113.123 21.897 57.879 1.00 69.25 620 ILE A C 1
ATOM 4922 O O . ILE A 1 620 ? -114.231 22.321 58.213 1.00 69.25 620 ILE A O 1
ATOM 4926 N N . THR A 1 621 ? -112.712 21.979 56.608 1.00 64.06 621 THR A N 1
ATOM 4927 C CA . THR A 1 621 ? -113.512 22.621 55.544 1.00 64.06 621 THR A CA 1
ATOM 4928 C C . THR A 1 621 ? -114.765 21.821 55.166 1.00 64.06 621 THR A C 1
ATOM 4930 O O . THR A 1 621 ? -115.825 22.418 54.970 1.00 64.06 621 THR A O 1
ATOM 4933 N N . ALA A 1 622 ? -114.701 20.485 55.145 1.00 69.44 622 ALA A N 1
ATOM 4934 C CA . ALA A 1 622 ? -115.871 19.638 54.893 1.00 69.44 622 ALA A CA 1
ATOM 4935 C C . ALA A 1 622 ? -116.932 19.744 56.010 1.00 69.44 622 ALA A C 1
ATOM 4937 O O . ALA A 1 622 ? -118.129 19.825 55.726 1.00 69.44 622 ALA A O 1
ATOM 4938 N N . GLY A 1 623 ? -116.503 19.824 57.277 1.00 69.25 623 GLY A N 1
ATOM 4939 C CA . GLY A 1 623 ? -117.407 19.993 58.421 1.00 69.25 623 GLY A CA 1
ATOM 4940 C C . GLY A 1 623 ? -118.175 21.321 58.405 1.00 69.25 623 GLY A C 1
ATOM 4941 O O . GLY A 1 623 ? -119.374 21.350 58.686 1.00 69.25 623 GLY A O 1
ATOM 4942 N N . VAL A 1 624 ? -117.523 22.419 58.006 1.00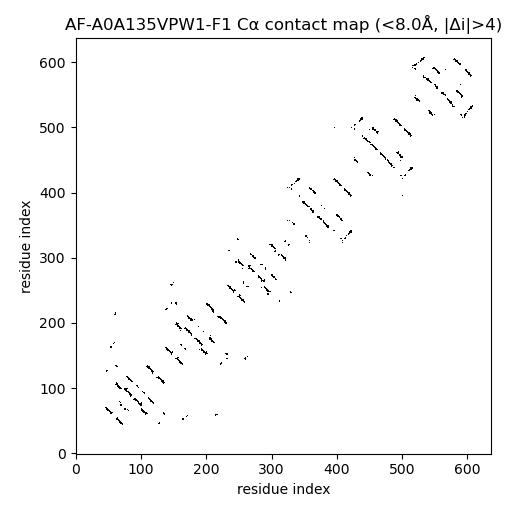 73.62 624 VAL A N 1
ATOM 4943 C CA . VAL A 1 624 ? -118.155 23.749 57.918 1.00 73.62 624 VAL A CA 1
ATOM 4944 C C . VAL A 1 624 ? -119.207 23.810 56.800 1.00 73.62 624 VAL A C 1
ATOM 4946 O O . VAL A 1 624 ? -120.273 24.392 57.001 1.00 73.62 624 VAL A O 1
ATOM 4949 N N . ILE A 1 625 ? -118.974 23.157 55.655 1.00 74.69 625 ILE A N 1
ATOM 4950 C CA . ILE A 1 625 ? -119.929 23.119 54.530 1.00 74.69 625 ILE A CA 1
ATOM 4951 C C . ILE A 1 625 ? -121.208 22.351 54.901 1.00 74.69 625 ILE A C 1
ATOM 4953 O O . ILE A 1 625 ? -122.309 22.799 54.574 1.00 74.69 625 ILE A O 1
ATOM 4957 N N . VAL A 1 626 ? -121.092 21.242 55.640 1.00 74.50 626 VAL A N 1
ATOM 4958 C CA . VAL A 1 626 ? -122.255 20.465 56.113 1.00 74.50 626 VAL A CA 1
ATOM 4959 C C . VAL A 1 626 ? -123.089 21.268 57.116 1.00 74.50 626 VAL A C 1
ATOM 4961 O O . VAL A 1 626 ? -124.315 21.281 57.022 1.00 74.50 626 VAL A O 1
ATOM 4964 N N . ILE A 1 627 ? -122.450 22.001 58.032 1.00 73.62 627 ILE A N 1
ATOM 4965 C CA . ILE A 1 627 ? -123.161 22.848 59.001 1.00 73.62 627 ILE A CA 1
ATOM 4966 C C . ILE A 1 627 ? -123.880 24.007 58.296 1.00 73.62 627 ILE A C 1
ATOM 4968 O O . ILE A 1 627 ? -125.039 24.277 58.607 1.00 73.62 627 ILE A O 1
ATOM 4972 N N . ILE A 1 628 ? -123.253 24.653 57.307 1.00 75.38 628 ILE A N 1
ATOM 4973 C CA . ILE A 1 628 ? -123.896 25.714 56.512 1.00 75.38 628 ILE A CA 1
ATOM 4974 C C . ILE A 1 628 ? -125.089 25.159 55.716 1.00 75.38 628 ILE A C 1
ATOM 4976 O O . ILE A 1 628 ? -126.142 25.795 55.692 1.00 75.38 628 ILE A O 1
ATOM 4980 N N . ALA A 1 629 ? -124.974 23.962 55.129 1.00 70.56 629 ALA A N 1
ATOM 4981 C CA . ALA A 1 629 ? -126.074 23.308 54.418 1.00 70.56 629 ALA A CA 1
ATOM 4982 C C . ALA A 1 629 ? -127.253 22.954 55.348 1.00 70.56 629 ALA A C 1
ATOM 4984 O O . ALA A 1 629 ? -128.410 23.176 54.985 1.00 70.56 629 ALA A O 1
ATOM 4985 N N . ILE A 1 630 ? -126.978 22.476 56.569 1.00 72.44 630 ILE A N 1
ATOM 4986 C CA . ILE A 1 630 ? -128.006 22.189 57.586 1.00 72.44 630 ILE A CA 1
ATOM 4987 C C . ILE A 1 630 ? -128.687 23.483 58.058 1.00 72.44 630 ILE A C 1
ATOM 4989 O O . ILE A 1 630 ? -129.915 23.546 58.124 1.00 72.44 630 ILE A O 1
ATOM 4993 N N . VAL A 1 631 ? -127.918 24.540 58.341 1.00 73.75 631 VAL A N 1
ATOM 4994 C CA . VAL A 1 631 ? -128.460 25.839 58.779 1.00 73.75 631 VAL A CA 1
ATOM 4995 C C . VAL A 1 631 ? -129.284 26.506 57.673 1.00 73.75 631 VAL A C 1
ATOM 4997 O O . VAL A 1 631 ? -130.328 27.093 57.961 1.00 73.75 631 VAL A O 1
ATOM 5000 N N . TRP A 1 632 ? -128.871 26.391 56.409 1.00 73.81 632 TRP A N 1
ATOM 5001 C CA . TRP A 1 632 ? -129.633 26.901 55.266 1.00 73.81 632 TRP A CA 1
ATOM 5002 C C . TRP A 1 632 ? -130.960 26.147 55.075 1.00 73.81 632 TRP A C 1
ATOM 5004 O O . TRP A 1 632 ? -132.001 26.783 54.909 1.00 73.81 632 TRP A O 1
ATOM 5014 N N . PHE A 1 633 ? -130.957 24.813 55.200 1.00 71.56 633 PHE A N 1
ATOM 5015 C CA . PHE A 1 633 ? -132.157 23.977 55.059 1.00 71.56 633 PHE A CA 1
ATOM 5016 C C . PHE A 1 633 ? -133.207 24.215 56.161 1.00 71.56 633 PHE A C 1
ATOM 5018 O O . PHE A 1 633 ? -134.404 24.157 55.891 1.00 71.56 633 PHE A O 1
ATOM 5025 N N . VAL A 1 634 ? -132.786 24.521 57.394 1.00 72.00 634 VAL A N 1
ATOM 5026 C CA . VAL A 1 634 ? -133.709 24.800 58.515 1.00 72.00 634 VAL A CA 1
ATOM 5027 C C . VAL A 1 634 ? -134.333 26.201 58.428 1.00 72.00 634 VAL A C 1
ATOM 5029 O O . VAL A 1 634 ? -135.422 26.414 58.956 1.00 72.00 634 VAL A O 1
ATOM 5032 N N . ARG A 1 635 ? -133.687 27.166 57.759 1.00 70.38 635 ARG A N 1
ATOM 5033 C CA . ARG A 1 635 ? -134.118 28.578 57.764 1.00 70.38 635 ARG A CA 1
ATOM 5034 C C . ARG A 1 635 ? -135.032 28.983 56.596 1.00 70.38 635 ARG A C 1
ATOM 5036 O O . ARG A 1 635 ? -135.598 30.069 56.658 1.00 70.38 635 ARG A O 1
ATOM 5043 N N . TYR A 1 636 ? -135.184 28.147 55.565 1.00 67.69 636 TYR A N 1
ATOM 5044 C CA . TYR A 1 636 ? -135.936 28.467 54.335 1.00 67.69 636 TYR A CA 1
ATOM 5045 C C . TYR A 1 636 ? -136.991 27.409 53.942 1.00 67.69 636 TYR A C 1
ATOM 5047 O O . TYR A 1 636 ? -137.153 27.092 52.764 1.00 67.69 636 TYR A O 1
ATOM 5055 N N . ARG A 1 637 ? -137.738 26.883 54.922 1.00 52.72 637 ARG A N 1
ATOM 5056 C CA . ARG A 1 637 ? -139.001 26.162 54.684 1.00 52.72 637 ARG A CA 1
ATOM 5057 C C . ARG A 1 637 ? -140.215 27.023 54.984 1.00 52.72 637 ARG A C 1
ATOM 5059 O O . ARG A 1 637 ? -140.174 27.728 56.016 1.00 52.72 637 ARG A O 1
#

Radius of gyration: 63.44 Å; Cα contacts (8 Å, |Δi|>4): 1437; chains: 1; bounding box: 178×96×134 Å

pLDDT: mean 86.48, std 16.87, range [23.86, 98.5]

Sequence (637 aa):
MSKIHRAFAFLFLVLFLVSVITPVAFNENLRLGTSPEMPFEPATTNFVVDIRIYNNLMAFNDDDFEFRVRNGTIPLNNAWVRLYNTTSGLLEDEEQTDGNGYARFINLPQGTYQWNVSHPSDTLTPDKTGQIVSDGPEANVQIIFGNIDWENDDDDLNATITDIESKLANNLNFSIHRTIDDSIWAQVEVINGRADFTDLPEDSYTWKLSVLYDPTYAGYLLASGTVESNGTQLLVHQSIGPITGDPDYYDLEVFAYYETSLSPIVGADVEVTFKNGTIYDSKVTPANGTVIFTDLPAEFMNWSVTYLGQPVGQGNYSYDLTALDADLRDPVISSPGDLDVLLDTENVTLIWTVEDEYPSSIRVYVDGVLNVTIDWVNVTYDYVYNVSALFPQFIIGYYEIKLRAIDLNSNFAEDTITLRFFENVTPVIEGPEPVEFVFGETGYSLSWNVTDEYPNMYEIRDNDEPFANGTIDPDEPVITISLNGLEVGVHNFTLYANDTSGNTAMHSVLVTVIGDDVPPVISYTPPDIYYTQGARNQIYNWTATDDFMDYYEILINGVVVETDDWTTTNIEFDFAGLIQGEHNVTLRVYDRSDNMAESTVMVFVSASTTSVYLTWILGITAGVIVIIAIVWFVRYR

Secondary structure (DSSP, 8-state):
----------------------------------------PPPP--EEEEEEEE-GGG--SSPEEEEEEEETTEEPSS-EEEEEETTT--EEEEEE--TTSEEEE-SPPSEEEEEEEE-TT-SSS-SEEEEEEE-----EEEEEEES-SS--SSEEEEEEEE-TTSPBP-SEEEEEEETTT--EEEEEE-BTTEEEEEEE-SEEEEEEEEE-S-TTTTT-EEEEEEEEE----EEEEEEEES-SS-TT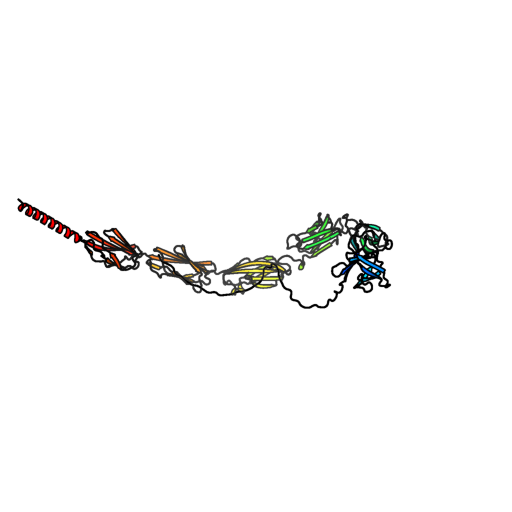SEEEEEEEEETTT-PBPSS-EEEEEETTS-EEEEEE--TTSEEEEEEE-SSEEEEEEEETTEEEEEEEEEEETTSGGG--PPPEEE----EEEETT-TT-EEEEEEE-SSEEEEEEEETTEEEEEEE--SSEEEEEEESGGGGGG--SEEEEEEEEEEETTS-EEEEEEEEEEE--PPPEEEPPPPEEEETT----EEEEEEE-SSEEEEEEEETTEEEEEEEPBTTB-EEEEE-TTPPSEEEEEEEEEEETT--EEEEEEEEEEEPP----EEEE-PPPEEEETT----EEEEEEE-TTEEEEEEEETTEEEEEEE--SSEEEEE-TTPPSEEEEEEEEEEETT--EEEEEEEEEEEPPTHHHHHHHHHHHHHHHHHHHHHHHHHH--

Mean predicted aligned error: 17.72 Å

Foldseek 3Di:
DDDDDDDDDDDDDDDDDDDDDDDDDDDDDDDDDDDDDDDDDPPQQQKDKDKDWDAVVLAQWWIKIKIAIDRVPHADFQKKKWWAFPVVRHTDDIDGAHNRRIDMDHRRDFGKIKIFIGGPVDPPDGSDIDIDGTHIGAKDKDWDKAPDPPPQWWMKIKIAIAGPVRFAHFQKKKFKAAPVPRHTPDIDGRDRRIDIGPRDDQGKIKIWIAGHDDPPGHRPTRDMDIDGMPTWAKAKDKDWACPDDDNQAIKIKIAIAIPPNRQADFFKKKFKAAPVRHTPDIDTQHRRRMDMGPRDDLGKMKMAIGDPRHGHHPGIDIDHSVDPLNGRDAKDKDFQAAEEDEPPDPFDKTKIKIADPAFAKKWKDKQNHTDDIDGDDDRIDIDIDGVRVVSVPDDADKIKIKMWTAGPNRHIDMDIHIYGYAHDDAKDKDWDAEEEDEPPDFDDKTKIFIADPAWFKKFKDKVNHTDDMDTADNVHRMDMDTPPPDDAAKIKIKMWTAGPRGHIDMDIYIYGHHYDPDAKDFPADDAAAEDAAPDWQQKDKTFIDDPAWAKKFKDKQNHTPDIGGDDDRIGMDIPHDDDADKIKIKMWTAGPSRHIDMDIHIYHYHYDPVVVVVVVVVVVVVVVVVVVVVVVVVPPD